Protein 4KWA (pdb70)

InterPro domains:
  IPR001387 Cro/C1-type, helix-turn-helix domain [PS50943] (22-65)
  IPR001387 Cro/C1-type, helix-turn-helix domain [cd00093] (22-65)
  IPR001647 DNA-binding HTH domain, TetR-type [PF00440] (101-147)
  IPR001647 DNA-binding HTH domain, TetR-type [PR00455] (101-114)
  IPR001647 DNA-binding HTH domain, TetR-type [PR00455] (122-145)
  IPR001647 DNA-binding HTH domain, TetR-type [PS50977] (95-155)
  IPR009057 Homedomain-like superfamily [SSF46689] (90-173)
  IPR010982 Lambda repressor-like, DNA-binding domain superfamily [G3DSA:1.10.260.40] (3-71)
  IPR010982 Lambda repressor-like, DNA-binding domain superfamily [SSF47413] (6-73)
  IPR036271 Tetracyclin repressor-like, C-terminal domain superfamily [SSF48498] (168-279)
  IPR039538 BetI-type transcriptional repressor, C-terminal [PF13977] (169-280)
  IPR050109 HTH-type, TetR-like transcriptional regulator [PTHR30055] (85-268)

CATH classification: 1.10.357.10

Radius of gyration: 22.18 Å; Cα contacts (8 Å, |Δi|>4): 386; chains: 2; bounding box: 52×38×61 Å

Sequence (381 aa):
PQSEARRRILETAWRLIARRGYHNVRIHDIASELGTSNATIHYHFPSKKDILLEALRRNVKLAFDRQVAELHTIADARRERLVRLVELQLPTPGLLRDEWSSVWLQVWTESTLNPKIRDLYNDAYDRWYQTIATIRTGQKQGVFRDQDADELATRLSALIDGLGIQVLTGKRGCSVDHRQHLNDFIEHNIVERQSEARRRILETAWRLIARRRGYHNVRIHDIASELGTSNATIHYHFPSKKDILLEALRRNVKLAFDRQVAELHTIADARERLVRLVELQLPTPGLLRDEWSVWLQVWTESTLNPKIRDLYNDAYDRWYQTIATIRTGQKQGVFRDQDADELATRLSALIDGLGIQVLTGKRGCSVDHRQHLNDFIEHNIVER

Secondary structure (DSSP, 8-state):
-HHHHHHHHHHHHHHHHHHH-GGG--HHHHHHHHT--HHHHHHH-SSHHHHHHHHHHHHHHHHHHHHHHHHTT--SHHHHHHHHHHTTS--TTHHHHHHHHHHHHHHHHTT-HHHHHHHHHHHHHHHHHH--HHHHHHTTSB----HHHHHHHHHHHHHHHHHHHHHT-TT--S---HHHHHHIIIIIB--/-HHHHHHHHHHHHHHHHHH-GGG--HHHHHHHHS--HHHHHHH-SSHHHHHHHHHHHHHHHHHHHHHHHHTT---HHHHHHHHHHTTS--TTHHHHHHHHHHHHHHHHTT-HHHHHHHHHHHHHHHHHH--HHHHHHHT-B--S-HHHHHHHHHHHHHHHHHHHHHT-TT--S---HHHHHHIIIIIB--

Nearest PDB structures (foldseek):
  2g3b-assembly1_B  TM=8.492E-01  e=5.397E-07  Rhodococcus jostii RHA1
  3br5-assembly2_E  TM=7.958E-01  e=2.502E-06  Staphylococcus aureus
  1rpw-assembly2_D  TM=7.833E-01  e=1.811E-05  Staphylococcus aureus
  3br2-assembly2_E  TM=7.492E-01  e=7.810E-06  Staphylococcus aureus
  3bti-assembly2_D  TM=7.452E-01  e=2.691E-05  Staphylococcus aureus subsp. aureus Mu50

Organism: Saccharomonospora viridis (strain ATCC 15386 / DSM 43017 / JCM 3036 / CCUG 5913 / NBRC 12207 / NCIMB 9602 / P101) (NCBI:txid471857)

Structure (mmCIF, N/CA/C/O backbone):
data_4KWA
#
_entry.id   4KWA
#
_cell.length_a   42.901
_cell.length_b   77.355
_cell.length_c   109.830
_cell.angle_alpha   90.00
_cell.angle_beta   90.00
_cell.angle_gamma   90.00
#
_symmetry.space_group_name_H-M   'P 21 21 21'
#
loop_
_entity.id
_entity.type
_entity.pdbx_description
1 polymer 'Transcriptional regulator'
2 non-polymer BETA-MERCAPTOETHANOL
3 non-polymer 1,2-ETHANEDIOL
4 non-polymer 'CHOLINE ION'
5 water water
#
loop_
_atom_site.group_PDB
_atom_site.id
_atom_site.type_symbol
_atom_site.label_atom_id
_atom_site.label_alt_id
_atom_site.label_comp_id
_atom_site.label_asym_id
_atom_site.label_entity_id
_atom_site.label_seq_id
_atom_site.pdbx_PDB_ins_code
_atom_site.Cartn_x
_atom_site.Cartn_y
_atom_site.Cartn_z
_atom_site.occupancy
_atom_site.B_iso_or_equiv
_atom_site.auth_seq_id
_atom_site.auth_comp_id
_atom_site.auth_asym_id
_atom_site.auth_atom_id
_atom_site.pdbx_PDB_model_num
ATOM 1 N N . PRO A 1 1 ? 5.321 16.730 -33.995 1.00 87.60 93 PRO A N 1
ATOM 2 C CA . PRO A 1 1 ? 4.886 16.604 -35.382 1.00 89.22 93 PRO A CA 1
ATOM 3 C C . PRO A 1 1 ? 3.919 15.436 -35.595 1.00 83.19 93 PRO A C 1
ATOM 4 O O . PRO A 1 1 ? 2.800 15.645 -36.039 1.00 85.14 93 PRO A O 1
ATOM 8 N N . GLN A 1 2 ? 4.348 14.225 -35.257 1.00 64.57 94 GLN A N 1
ATOM 9 C CA . GLN A 1 2 ? 3.533 13.021 -35.421 1.00 66.07 94 GLN A CA 1
ATOM 10 C C . GLN A 1 2 ? 2.894 12.611 -34.074 1.00 64.20 94 GLN A C 1
ATOM 11 O O . GLN A 1 2 ? 1.739 12.089 -34.031 1.00 54.63 94 GLN A O 1
ATOM 17 N N . SER A 1 3 ? 3.635 12.857 -32.986 1.00 54.42 95 SER A N 1
ATOM 18 C CA . SER A 1 3 ? 3.143 12.582 -31.638 1.00 59.07 95 SER A CA 1
ATOM 19 C C . SER A 1 3 ? 1.988 13.569 -31.385 1.00 55.02 95 SER A C 1
ATOM 20 O O . SER A 1 3 ? 1.028 13.223 -30.704 1.00 41.17 95 SER A O 1
ATOM 23 N N . GLU A 1 4 ? 2.101 14.764 -31.970 1.00 58.29 96 GLU A N 1
ATOM 24 C CA . GLU A 1 4 ? 1.077 15.826 -31.892 1.00 62.42 96 GLU A CA 1
ATOM 25 C C . GLU A 1 4 ? -0.203 15.419 -32.679 1.00 52.81 96 GLU A C 1
ATOM 26 O O . GLU A 1 4 ? -1.297 15.625 -32.194 1.00 48.11 96 GLU A O 1
ATOM 32 N N . ALA A 1 5 ? -0.044 14.798 -33.851 1.00 49.00 97 ALA A N 1
ATOM 33 C CA . ALA A 1 5 ? -1.198 14.309 -34.617 1.00 51.52 97 ALA A CA 1
ATOM 34 C C . ALA A 1 5 ? -1.931 13.247 -33.772 1.00 43.57 97 ALA A C 1
ATOM 35 O O . ALA A 1 5 ? -3.141 13.306 -33.625 1.00 36.82 97 ALA A O 1
ATOM 37 N N . ARG A 1 6 ? -1.182 12.329 -33.154 1.00 46.85 98 ARG A N 1
ATOM 38 C CA . ARG A 1 6 ? -1.776 11.282 -32.286 1.00 46.18 98 ARG A CA 1
ATOM 39 C C . ARG A 1 6 ? -2.578 11.806 -31.096 1.00 37.63 98 ARG A C 1
ATOM 40 O O . ARG A 1 6 ? -3.709 11.344 -30.782 1.00 31.82 98 ARG A O 1
ATOM 48 N N . ARG A 1 7 ? -1.983 12.711 -30.333 1.00 34.71 99 ARG A N 1
ATOM 49 C CA . ARG A 1 7 ? -2.651 13.258 -29.193 1.00 35.02 99 ARG A CA 1
ATOM 50 C C . ARG A 1 7 ? -3.988 13.922 -29.552 1.00 30.04 99 ARG A C 1
ATOM 51 O O . ARG A 1 7 ? -4.971 13.791 -28.858 1.00 32.60 99 ARG A O 1
ATOM 59 N N . ARG A 1 8 ? -3.983 14.698 -30.647 1.00 34.48 100 ARG A N 1
ATOM 60 C CA . ARG A 1 8 ? -5.187 15.399 -31.094 1.00 38.93 100 ARG A CA 1
ATOM 61 C C . ARG A 1 8 ? -6.290 14.418 -31.496 1.00 30.39 100 ARG A C 1
ATOM 62 O O . ARG A 1 8 ? -7.422 14.584 -31.094 1.00 33.24 100 ARG A O 1
ATOM 70 N N . ILE A 1 9 ? -5.901 13.376 -32.224 1.00 31.17 101 ILE A N 1
ATOM 71 C CA . ILE A 1 9 ? -6.864 12.337 -32.560 1.00 29.39 101 ILE A CA 1
ATOM 72 C C . ILE A 1 9 ? -7.459 11.744 -31.320 1.00 28.17 101 ILE A C 1
ATOM 73 O O . ILE A 1 9 ? -8.688 11.569 -31.208 1.00 30.70 101 ILE A O 1
ATOM 78 N N . LEU A 1 10 ? -6.605 11.394 -30.356 1.00 28.83 102 LEU A N 1
ATOM 79 C CA . LEU A 1 10 ? -7.088 10.792 -29.109 1.00 29.42 102 LEU A CA 1
ATOM 80 C C . LEU A 1 10 ? -7.924 11.669 -28.269 1.00 24.50 102 LEU A C 1
ATOM 81 O O . LEU A 1 10 ? -8.916 11.235 -27.713 1.00 29.87 102 LEU A O 1
ATOM 86 N N . GLU A 1 11 ? -7.562 12.931 -28.200 1.00 29.05 103 GLU A N 1
ATOM 87 C CA . GLU A 1 11 ? -8.376 13.892 -27.418 1.00 29.42 103 GLU A CA 1
ATOM 88 C C . GLU A 1 11 ? -9.761 14.072 -28.004 1.00 29.80 103 GLU A C 1
ATOM 89 O O . GLU A 1 11 ? -10.764 14.039 -27.268 1.00 31.50 103 GLU A O 1
ATOM 95 N N . THR A 1 12 ? -9.807 14.194 -29.310 1.00 30.58 104 THR A N 1
ATOM 96 C CA . THR A 1 12 ? -11.059 14.321 -30.063 1.00 32.16 104 THR A CA 1
ATOM 97 C C . THR A 1 12 ? -11.890 13.027 -29.924 1.00 29.10 104 THR A C 1
ATOM 98 O O . THR A 1 12 ? -13.107 13.092 -29.569 1.00 24.23 104 THR A O 1
ATOM 102 N N . ALA A 1 13 ? -11.261 11.860 -30.201 1.00 29.09 105 ALA A N 1
ATOM 103 C CA . ALA A 1 13 ? -11.968 10.560 -30.032 1.00 31.68 105 ALA A CA 1
ATOM 104 C C . ALA A 1 13 ? -12.553 10.347 -28.662 1.00 29.73 105 ALA A C 1
ATOM 105 O O . ALA A 1 13 ? -13.705 9.901 -28.558 1.00 27.10 105 ALA A O 1
ATOM 107 N N . TRP A 1 14 ? -11.824 10.715 -27.583 1.00 27.40 106 TRP A N 1
ATOM 108 C CA . TRP A 1 14 ? -12.327 10.572 -26.211 1.00 31.08 106 TRP A CA 1
ATOM 109 C C . TRP A 1 14 ? -13.620 11.298 -25.943 1.00 24.28 106 TRP A C 1
ATOM 110 O O . TRP A 1 14 ? -14.621 10.723 -25.476 1.00 24.34 106 TRP A O 1
ATOM 121 N N . ARG A 1 15 ? -13.638 12.552 -26.394 1.00 27.10 107 ARG A N 1
ATOM 122 C CA . ARG A 1 15 ? -14.794 13.417 -26.261 1.00 30.58 107 ARG A CA 1
ATOM 123 C C . ARG A 1 15 ? -16.021 12.937 -27.070 1.00 27.07 107 ARG A C 1
ATOM 124 O O . ARG A 1 15 ? -17.140 12.859 -26.526 1.00 27.69 107 ARG A O 1
ATOM 132 N N . LEU A 1 16 ? -15.764 12.493 -28.303 1.00 27.95 108 LEU A N 1
ATOM 133 C CA . LEU A 1 16 ? -16.812 11.956 -29.139 1.00 31.61 108 LEU A CA 1
ATOM 134 C C . LEU A 1 16 ? -17.382 10.638 -28.582 1.00 25.51 108 LEU A C 1
ATOM 135 O O . LEU A 1 16 ? -18.606 10.440 -28.545 1.00 30.21 108 LEU A O 1
ATOM 140 N N . ILE A 1 17 ? -16.501 9.805 -28.100 1.00 26.85 109 ILE A N 1
ATOM 141 C CA . ILE A 1 17 ? -16.884 8.511 -27.526 1.00 28.32 109 ILE A CA 1
ATOM 142 C C . ILE A 1 17 ? -17.739 8.781 -26.246 1.00 25.84 109 ILE A C 1
ATOM 143 O O . ILE A 1 17 ? -18.748 8.161 -26.024 1.00 28.08 109 ILE A O 1
ATOM 148 N N . ALA A 1 18 ? -17.314 9.733 -25.433 1.00 30.08 110 ALA A N 1
ATOM 149 C CA . ALA A 1 18 ? -18.062 10.114 -24.225 1.00 29.72 110 ALA A CA 1
ATOM 150 C C . ALA A 1 18 ? -19.436 10.627 -24.500 1.00 32.52 110 ALA A C 1
ATOM 151 O O . ALA A 1 18 ? -20.448 10.222 -23.899 1.00 28.39 110 ALA A O 1
ATOM 153 N N . ARG A 1 19 ? -19.532 11.537 -25.470 1.00 29.38 111 ARG A N 1
ATOM 154 C CA . ARG A 1 19 ? -20.822 12.199 -25.689 1.00 31.84 111 ARG A CA 1
ATOM 155 C C . ARG A 1 19 ? -21.774 11.529 -26.655 1.00 35.14 111 ARG A C 1
ATOM 156 O O . ARG A 1 19 ? -22.991 11.756 -26.590 1.00 33.58 111 ARG A O 1
ATOM 164 N N . ARG A 1 20 ? -21.257 10.678 -27.528 1.00 27.60 112 ARG A N 1
ATOM 165 C CA . ARG A 1 20 ? -22.072 10.012 -28.536 1.00 28.15 112 ARG A CA 1
ATOM 166 C C . ARG A 1 20 ? -22.159 8.501 -28.441 1.00 29.86 112 ARG A C 1
ATOM 167 O O . ARG A 1 20 ? -23.082 7.916 -29.017 1.00 30.48 112 ARG A O 1
ATOM 175 N N . GLY A 1 21 ? -21.195 7.918 -27.736 1.00 27.62 113 GLY A N 1
ATOM 176 C CA . GLY A 1 21 ? -21.021 6.492 -27.593 1.00 30.83 113 GLY A CA 1
ATOM 177 C C . GLY A 1 21 ? -20.091 5.910 -28.675 1.00 26.38 113 GLY A C 1
ATOM 178 O O . GLY A 1 21 ? -20.172 6.211 -29.904 1.00 26.31 113 GLY A O 1
ATOM 179 N N . TYR A 1 22 ? -19.140 5.094 -28.183 1.00 27.32 114 TYR A N 1
ATOM 180 C CA . TYR A 1 22 ? -18.121 4.454 -28.969 1.00 28.52 114 TYR A CA 1
ATOM 181 C C . TYR A 1 22 ? -18.605 3.849 -30.260 1.00 28.96 114 TYR A C 1
ATOM 182 O O . TYR A 1 22 ? -17.998 4.077 -31.304 1.00 28.33 114 TYR A O 1
ATOM 191 N N . HIS A 1 23 ? -19.732 3.136 -30.227 1.00 30.41 115 HIS A N 1
ATOM 192 C CA . HIS A 1 23 ? -20.234 2.472 -31.501 1.00 35.94 115 HIS A CA 1
ATOM 193 C C . HIS A 1 23 ? -20.913 3.415 -32.508 1.00 35.85 115 HIS A C 1
ATOM 194 O O . HIS A 1 23 ? -21.189 3.033 -33.676 1.00 35.93 115 HIS A O 1
ATOM 201 N N . ASN A 1 24 ? -21.221 4.620 -32.045 1.00 30.36 116 ASN A N 1
ATOM 202 C CA . ASN A 1 24 ? -21.826 5.650 -32.853 1.00 31.46 116 ASN A CA 1
ATOM 203 C C . ASN A 1 24 ? -20.810 6.605 -33.372 1.00 35.82 116 ASN A C 1
ATOM 204 O O . ASN A 1 24 ? -21.163 7.505 -34.077 1.00 38.04 116 ASN A O 1
ATOM 209 N N . VAL A 1 25 ? -19.573 6.490 -32.943 1.00 28.95 117 VAL A N 1
ATOM 210 C CA . VAL A 1 25 ? -18.553 7.345 -33.499 1.00 30.92 117 VAL A CA 1
ATOM 211 C C . VAL A 1 25 ? -17.859 6.708 -34.700 1.00 33.49 117 VAL A C 1
ATOM 212 O O . VAL A 1 25 ? -17.239 5.653 -34.584 1.00 35.55 117 VAL A O 1
ATOM 216 N N . ARG A 1 26 ? -17.905 7.364 -35.856 1.00 30.82 118 ARG A N 1
ATOM 217 C CA . ARG A 1 26 ? -17.266 6.875 -37.008 1.00 29.60 118 ARG A CA 1
ATOM 218 C C . ARG A 1 26 ? -15.942 7.583 -37.191 1.00 31.28 118 ARG A C 1
ATOM 219 O O . ARG A 1 26 ? -15.751 8.709 -36.736 1.00 29.59 118 ARG A O 1
ATOM 227 N N . ILE A 1 27 ? -15.061 6.989 -37.956 1.00 31.60 119 ILE A N 1
ATOM 228 C CA . ILE A 1 27 ? -13.752 7.606 -38.197 1.00 35.12 119 ILE A CA 1
ATOM 229 C C . ILE A 1 27 ? -13.870 8.995 -38.868 1.00 34.68 119 ILE A C 1
ATOM 230 O O . ILE A 1 27 ? -13.130 9.927 -38.533 1.00 34.09 119 ILE A O 1
ATOM 235 N N . HIS A 1 28 ? -14.810 9.160 -39.781 1.00 32.51 120 HIS A N 1
ATOM 236 C CA . HIS A 1 28 ? -14.933 10.454 -40.466 1.00 33.09 120 HIS A CA 1
ATOM 237 C C . HIS A 1 28 ? -15.426 11.534 -39.489 1.00 36.66 120 HIS A C 1
ATOM 238 O O . HIS A 1 28 ? -15.263 12.678 -39.753 1.00 30.76 120 HIS A O 1
ATOM 245 N N . ASP A 1 29 ? -16.074 11.146 -38.390 1.00 32.60 121 ASP A N 1
ATOM 246 C CA . ASP A 1 29 ? -16.527 12.146 -37.366 1.00 30.67 121 ASP A CA 1
ATOM 247 C C . ASP A 1 29 ? -15.264 12.736 -36.747 1.00 34.45 121 ASP A C 1
ATOM 248 O O . ASP A 1 29 ? -15.181 13.952 -36.461 1.00 29.32 121 ASP A O 1
ATOM 253 N N . ILE A 1 30 ? -14.306 11.870 -36.460 1.00 26.48 122 ILE A N 1
ATOM 254 C CA . ILE A 1 30 ? -13.030 12.347 -35.925 1.00 28.24 122 ILE A CA 1
ATOM 255 C C . ILE A 1 30 ? -12.267 13.192 -36.931 1.00 30.94 122 ILE A C 1
ATOM 256 O O . ILE A 1 30 ? -11.827 14.326 -36.633 1.00 30.57 122 ILE A O 1
ATOM 261 N N . ALA A 1 31 ? -12.200 12.720 -38.172 1.00 32.29 123 ALA A N 1
ATOM 262 C CA . ALA A 1 31 ? -11.448 13.401 -39.233 1.00 34.01 123 ALA A CA 1
ATOM 263 C C . ALA A 1 31 ? -12.065 14.765 -39.540 1.00 36.12 123 ALA A C 1
ATOM 264 O O . ALA A 1 31 ? -11.315 15.732 -39.724 1.00 30.49 123 ALA A O 1
ATOM 266 N N . SER A 1 32 ? -13.405 14.862 -39.520 1.00 35.25 124 SER A N 1
ATOM 267 C CA . SER A 1 32 ? -14.107 16.144 -39.770 1.00 36.65 124 SER A CA 1
ATOM 268 C C . SER A 1 32 ? -13.838 17.176 -38.692 1.00 30.35 124 SER A C 1
ATOM 269 O O . SER A 1 32 ? -13.709 18.396 -38.931 1.00 32.69 124 SER A O 1
ATOM 272 N N . GLU A 1 33 ? -13.852 16.721 -37.487 1.00 29.43 125 GLU A N 1
ATOM 273 C CA . GLU A 1 33 ? -13.652 17.595 -36.359 1.00 34.24 125 GLU A CA 1
ATOM 274 C C . GLU A 1 33 ? -12.283 18.202 -36.361 1.00 33.78 125 GLU A C 1
ATOM 275 O O . GLU A 1 33 ? -12.081 19.350 -35.920 1.00 36.55 125 GLU A O 1
ATOM 281 N N . LEU A 1 34 ? -11.302 17.422 -36.747 1.00 32.77 126 LEU A N 1
ATOM 282 C CA . LEU A 1 34 ? -9.876 17.884 -36.827 1.00 36.53 126 LEU A CA 1
ATOM 283 C C . LEU A 1 34 ? -9.314 18.339 -38.163 1.00 37.50 126 LEU A C 1
ATOM 284 O O . LEU A 1 34 ? -8.236 18.916 -38.199 1.00 39.02 126 LEU A O 1
ATOM 289 N N . GLY A 1 35 ? -9.985 18.070 -39.278 1.00 41.39 127 GLY A N 1
ATOM 290 C CA . GLY A 1 35 ? -9.505 18.496 -40.619 1.00 42.81 127 GLY A CA 1
ATOM 291 C C . GLY A 1 35 ? -8.449 17.547 -41.136 1.00 50.40 127 GLY A C 1
ATOM 292 O O . GLY A 1 35 ? -7.495 17.918 -41.786 1.00 49.59 127 GLY A O 1
ATOM 293 N N . THR A 1 36 ? -8.583 16.280 -40.834 1.00 43.13 128 THR A N 1
ATOM 294 C CA . THR A 1 36 ? -7.556 15.349 -41.322 1.00 48.99 128 THR A CA 1
ATOM 295 C C . THR A 1 36 ? -8.253 14.383 -42.253 1.00 50.69 128 THR A C 1
ATOM 296 O O . THR A 1 36 ? -9.414 14.606 -42.631 1.00 47.74 128 THR A O 1
ATOM 300 N N . SER A 1 37 ? -7.525 13.362 -42.689 1.00 47.36 129 SER A N 1
ATOM 301 C CA . SER A 1 37 ? -8.089 12.373 -43.562 1.00 45.76 129 SER A CA 1
ATOM 302 C C . SER A 1 37 ? -8.373 11.127 -42.764 1.00 36.97 129 SER A C 1
ATOM 303 O O . SER A 1 37 ? -7.841 10.872 -41.640 1.00 37.48 129 SER A O 1
ATOM 306 N N . ASN A 1 38 ? -9.260 10.320 -43.291 1.00 49.74 130 ASN A N 1
ATOM 307 C CA . ASN A 1 38 ? -9.472 9.067 -42.645 1.00 45.87 130 ASN A CA 1
ATOM 308 C C . ASN A 1 38 ? -8.140 8.286 -42.665 1.00 38.35 130 ASN A C 1
ATOM 309 O O . ASN A 1 38 ? -7.836 7.620 -41.711 1.00 36.60 130 ASN A O 1
ATOM 314 N N . ALA A 1 39 ? -7.336 8.398 -43.746 1.00 38.58 131 ALA A N 1
ATOM 315 C CA . ALA A 1 39 ? -6.078 7.658 -43.856 1.00 33.63 131 ALA A CA 1
ATOM 316 C C . ALA A 1 39 ? -5.033 7.903 -42.746 1.00 34.76 131 ALA A C 1
ATOM 317 O O . ALA A 1 39 ? -4.353 6.970 -42.273 1.00 38.49 131 ALA A O 1
ATOM 319 N N . THR A 1 40 ? -4.883 9.167 -42.360 1.00 38.99 132 THR A N 1
ATOM 320 C CA . THR A 1 40 ? -3.992 9.573 -41.263 1.00 37.62 132 THR A CA 1
ATOM 321 C C . THR A 1 40 ? -4.382 8.880 -39.975 1.00 33.14 132 THR A C 1
ATOM 322 O O . THR A 1 40 ? -3.507 8.445 -39.152 1.00 33.86 132 THR A O 1
ATOM 326 N N . ILE A 1 41 ? -5.692 8.944 -39.712 1.00 30.70 133 ILE A N 1
ATOM 327 C CA . ILE A 1 41 ? -6.210 8.277 -38.536 1.00 32.81 133 ILE A CA 1
ATOM 328 C C . ILE A 1 41 ? -5.920 6.781 -38.566 1.00 32.20 133 ILE A C 1
ATOM 329 O O . ILE A 1 41 ? -5.415 6.225 -37.596 1.00 31.91 133 ILE A O 1
ATOM 334 N N . HIS A 1 42 ? -6.220 6.138 -39.696 1.00 34.63 134 HIS A N 1
ATOM 335 C CA . HIS A 1 42 ? -5.967 4.666 -39.844 1.00 35.55 134 HIS A CA 1
ATOM 336 C C . HIS A 1 42 ? -4.465 4.332 -39.653 1.00 38.30 134 HIS A C 1
ATOM 337 O O . HIS A 1 42 ? -4.060 3.318 -39.028 1.00 33.16 134 HIS A O 1
ATOM 344 N N . TYR A 1 43 ? -3.623 5.250 -40.100 1.00 34.59 135 TYR A N 1
ATOM 345 C CA . TYR A 1 43 ? -2.172 5.053 -39.963 1.00 41.35 135 TYR A CA 1
ATOM 346 C C . TYR A 1 43 ? -1.757 4.952 -38.537 1.00 40.85 135 TYR A C 1
ATOM 347 O O . TYR A 1 43 ? -1.057 4.008 -38.164 1.00 39.52 135 TYR A O 1
ATOM 356 N N . HIS A 1 44 ? -2.314 5.791 -37.677 1.00 38.13 136 HIS A N 1
ATOM 357 C CA . HIS A 1 44 ? -1.917 5.683 -36.295 1.00 39.59 136 HIS A CA 1
ATOM 358 C C . HIS A 1 44 ? -2.697 4.631 -35.523 1.00 40.07 136 HIS A C 1
ATOM 359 O O . HIS A 1 44 ? -2.165 3.987 -34.626 1.00 34.73 136 HIS A O 1
ATOM 366 N N . PHE A 1 45 ? -3.941 4.406 -35.907 1.00 35.93 137 PHE A N 1
ATOM 367 C CA . PHE A 1 45 ? -4.821 3.499 -35.179 1.00 33.89 137 PHE A CA 1
ATOM 368 C C . PHE A 1 45 ? -5.632 2.672 -36.181 1.00 37.49 137 PHE A C 1
ATOM 369 O O . PHE A 1 45 ? -6.737 3.071 -36.583 1.00 37.68 137 PHE A O 1
ATOM 377 N N . PRO A 1 46 ? -5.042 1.533 -36.628 1.00 41.69 138 PRO A N 1
ATOM 378 C CA . PRO A 1 46 ? -5.624 0.676 -37.662 1.00 37.78 138 PRO A CA 1
ATOM 379 C C . PRO A 1 46 ? -7.000 0.167 -37.402 1.00 38.67 138 PRO A C 1
ATOM 380 O O . PRO A 1 46 ? -7.616 -0.320 -38.355 1.00 37.41 138 PRO A O 1
ATOM 384 N N . SER A 1 47 ? -7.496 0.220 -36.152 1.00 36.23 139 SER A N 1
ATOM 385 C CA . SER A 1 47 ? -8.818 -0.201 -35.946 1.00 40.85 139 SER A CA 1
ATOM 386 C C . SER A 1 47 ? -9.403 0.698 -34.889 1.00 38.31 139 SER A C 1
ATOM 387 O O . SER A 1 47 ? -8.712 1.314 -34.052 1.00 39.13 139 SER A O 1
ATOM 390 N N . LYS A 1 48 ? -10.714 0.710 -34.911 1.00 35.37 140 LYS A N 1
ATOM 391 C CA . LYS A 1 48 ? -11.424 1.539 -33.999 1.00 41.89 140 LYS A CA 1
ATOM 392 C C . LYS A 1 48 ? -11.068 1.159 -32.553 1.00 41.69 140 LYS A C 1
ATOM 393 O O . LYS A 1 48 ? -10.899 2.046 -31.680 1.00 35.62 140 LYS A O 1
ATOM 399 N N . LYS A 1 49 ? -11.019 -0.159 -32.278 1.00 35.77 141 LYS A N 1
ATOM 400 C CA . LYS A 1 49 ? -10.693 -0.650 -30.915 1.00 37.42 141 LYS A CA 1
ATOM 401 C C . LYS A 1 49 ? -9.371 -0.138 -30.497 1.00 32.19 141 LYS A C 1
ATOM 402 O O . LYS A 1 49 ? -9.101 0.019 -29.295 1.00 28.46 141 LYS A O 1
ATOM 408 N N . ASP A 1 50 ? -8.469 0.074 -31.446 1.00 29.42 142 ASP A N 1
ATOM 409 C CA . ASP A 1 50 ? -7.204 0.674 -31.040 1.00 32.66 142 ASP A CA 1
ATOM 410 C C . ASP A 1 50 ? -7.351 2.103 -30.626 1.00 35.71 142 ASP A C 1
ATOM 411 O O . ASP A 1 50 ? -6.627 2.531 -29.708 1.00 32.54 142 ASP A O 1
ATOM 416 N N . ILE A 1 51 ? -8.220 2.870 -31.303 1.00 33.36 143 ILE A N 1
ATOM 417 C CA . ILE A 1 51 ? -8.459 4.268 -30.862 1.00 34.01 143 ILE A CA 1
ATOM 418 C C . ILE A 1 51 ? -9.007 4.254 -29.396 1.00 34.04 143 ILE A C 1
ATOM 419 O O . ILE A 1 51 ? -8.544 5.034 -28.553 1.00 30.82 143 ILE A O 1
ATOM 424 N N . LEU A 1 52 ? -9.933 3.347 -29.081 1.00 27.75 144 LEU A N 1
ATOM 425 C CA . LEU A 1 52 ? -10.501 3.274 -27.723 1.00 32.65 144 LEU A CA 1
ATOM 426 C C . LEU A 1 52 ? -9.392 2.901 -26.707 1.00 31.96 144 LEU A C 1
ATOM 427 O O . LEU A 1 52 ? -9.209 3.591 -25.688 1.00 37.19 144 LEU A O 1
ATOM 432 N N . LEU A 1 53 ? -8.602 1.877 -27.057 1.00 28.60 145 LEU A N 1
ATOM 433 C CA . LEU A 1 53 ? -7.590 1.426 -26.115 1.00 28.44 145 LEU A CA 1
ATOM 434 C C . LEU A 1 53 ? -6.586 2.570 -25.830 1.00 30.46 145 LEU A C 1
ATOM 435 O O . LEU A 1 53 ? -6.213 2.825 -24.664 1.00 30.39 145 LEU A O 1
ATOM 440 N N . GLU A 1 54 ? -6.120 3.233 -26.878 1.00 29.37 146 GLU A N 1
ATOM 441 C CA . GLU A 1 54 ? -5.067 4.256 -26.670 1.00 30.56 146 GLU A CA 1
ATOM 442 C C . GLU A 1 54 ? -5.598 5.531 -26.036 1.00 31.18 146 GLU A C 1
ATOM 443 O O . GLU A 1 54 ? -4.891 6.257 -25.247 1.00 31.05 146 GLU A O 1
ATOM 449 N N . ALA A 1 55 ? -6.891 5.780 -26.294 1.00 29.08 147 ALA A N 1
ATOM 450 C CA . ALA A 1 55 ? -7.564 6.943 -25.672 1.00 26.61 147 ALA A CA 1
ATOM 451 C C . ALA A 1 55 ? -7.748 6.671 -24.173 1.00 26.80 147 ALA A C 1
ATOM 452 O O . ALA A 1 55 ? -7.528 7.574 -23.321 1.00 31.29 147 ALA A O 1
ATOM 454 N N . LEU A 1 56 ? -8.008 5.433 -23.844 1.00 29.82 148 LEU A N 1
ATOM 455 C CA . LEU A 1 56 ? -8.214 5.070 -22.420 1.00 30.96 148 LEU A CA 1
ATOM 456 C C . LEU A 1 56 ? -6.836 5.190 -21.722 1.00 31.60 148 LEU A C 1
ATOM 457 O O . LEU A 1 56 ? -6.733 5.693 -20.603 1.00 29.78 148 LEU A O 1
ATOM 462 N N . ARG A 1 57 ? -5.803 4.693 -22.360 1.00 31.92 149 ARG A N 1
ATOM 463 C CA . ARG A 1 57 ? -4.495 4.750 -21.738 1.00 30.93 149 ARG A CA 1
ATOM 464 C C . ARG A 1 57 ? -4.091 6.187 -21.458 1.00 34.71 149 ARG A C 1
ATOM 465 O O . ARG A 1 57 ? -3.608 6.524 -20.357 1.00 28.95 149 ARG A O 1
ATOM 473 N N . ARG A 1 58 ? -4.337 7.061 -22.440 1.00 30.68 150 ARG A N 1
ATOM 474 C CA . ARG A 1 58 ? -3.999 8.477 -22.263 1.00 28.86 150 ARG A CA 1
ATOM 475 C C . ARG A 1 58 ? -4.827 9.106 -21.143 1.00 31.44 150 ARG A C 1
ATOM 476 O O . ARG A 1 58 ? -4.336 9.894 -20.309 1.00 30.90 150 ARG A O 1
ATOM 484 N N . ASN A 1 59 ? -6.090 8.742 -21.056 1.00 30.17 151 ASN A N 1
ATOM 485 C CA . ASN A 1 59 ? -6.894 9.338 -20.037 1.00 31.96 151 ASN A CA 1
ATOM 486 C C . ASN A 1 59 ? -6.553 8.842 -18.662 1.00 28.90 151 ASN A C 1
ATOM 487 O O . ASN A 1 59 ? -6.666 9.596 -17.693 1.00 31.90 151 ASN A O 1
ATOM 492 N N . VAL A 1 60 ? -6.208 7.571 -18.531 1.00 35.25 152 VAL A N 1
ATOM 493 C CA . VAL A 1 60 ? -5.858 7.016 -17.186 1.00 35.69 152 VAL A CA 1
ATOM 494 C C . VAL A 1 60 ? -4.666 7.787 -16.699 1.00 35.92 152 VAL A C 1
ATOM 495 O O . VAL A 1 60 ? -4.609 8.140 -15.523 1.00 31.44 152 VAL A O 1
ATOM 499 N N . LYS A 1 61 ? -3.720 8.074 -17.581 1.00 30.14 153 LYS A N 1
ATOM 500 C CA . LYS A 1 61 ? -2.569 8.886 -17.164 1.00 33.66 153 LYS A CA 1
ATOM 501 C C . LYS A 1 61 ? -2.930 10.324 -16.769 1.00 34.21 153 LYS A C 1
ATOM 502 O O . LYS A 1 61 ? -2.415 10.874 -15.817 1.00 34.53 153 LYS A O 1
ATOM 508 N N . LEU A 1 62 ? -3.722 11.011 -17.584 1.00 29.47 154 LEU A N 1
ATOM 509 C CA . LEU A 1 62 ? -4.144 12.353 -17.251 1.00 31.37 154 LEU A CA 1
ATOM 510 C C . LEU A 1 62 ? -4.787 12.354 -15.889 1.00 30.16 154 LEU A C 1
ATOM 511 O O . LEU A 1 62 ? -4.570 13.279 -15.066 1.00 30.54 154 LEU A O 1
ATOM 516 N N . ALA A 1 63 ? -5.623 11.355 -15.665 1.00 28.05 155 ALA A N 1
ATOM 517 C CA . ALA A 1 63 ? -6.442 11.298 -14.413 1.00 33.75 155 ALA A CA 1
ATOM 518 C C . ALA A 1 63 ? -5.599 11.066 -13.165 1.00 32.37 155 ALA A C 1
ATOM 519 O O . ALA A 1 63 ? -5.855 11.633 -12.121 1.00 30.98 155 ALA A O 1
ATOM 521 N N . PHE A 1 64 ? -4.557 10.282 -13.319 1.00 29.00 156 PHE A N 1
ATOM 522 C CA . PHE A 1 64 ? -3.649 10.049 -12.259 1.00 30.13 156 PHE A CA 1
ATOM 523 C C . PHE A 1 64 ? -2.743 11.284 -12.004 1.00 30.47 156 PHE A C 1
ATOM 524 O O . PHE A 1 64 ? -2.526 11.702 -10.870 1.00 29.27 156 PHE A O 1
ATOM 532 N N . ASP A 1 65 ? -2.347 11.989 -13.076 1.00 33.39 157 ASP A N 1
ATOM 533 C CA . ASP A 1 65 ? -1.602 13.203 -12.891 1.00 37.64 157 ASP A CA 1
ATOM 534 C C . ASP A 1 65 ? -2.469 14.237 -12.083 1.00 35.18 157 ASP A C 1
ATOM 535 O O . ASP A 1 65 ? -1.983 14.956 -11.184 1.00 31.56 157 ASP A O 1
ATOM 540 N N . ARG A 1 66 ? -3.754 14.305 -12.416 1.00 32.93 158 ARG A N 1
ATOM 541 C CA . ARG A 1 66 ? -4.698 15.219 -11.783 1.00 31.45 158 ARG A CA 1
ATOM 542 C C . ARG A 1 66 ? -4.740 14.878 -10.258 1.00 29.87 158 ARG A C 1
ATOM 543 O O . ARG A 1 66 ? -4.700 15.747 -9.370 1.00 33.80 158 ARG A O 1
ATOM 551 N N . GLN A 1 67 ? -4.801 13.585 -9.979 1.00 28.62 159 GLN A N 1
ATOM 552 C CA . GLN A 1 67 ? -4.910 13.122 -8.616 1.00 27.79 159 GLN A CA 1
ATOM 553 C C . GLN A 1 67 ? -3.662 13.556 -7.855 1.00 27.11 159 GLN A C 1
ATOM 554 O O . GLN A 1 67 ? -3.712 14.108 -6.723 1.00 30.23 159 GLN A O 1
ATOM 560 N N . VAL A 1 68 ? -2.502 13.234 -8.437 1.00 31.49 160 VAL A N 1
ATOM 561 C CA . VAL A 1 68 ? -1.231 13.649 -7.769 1.00 32.36 160 VAL A CA 1
ATOM 562 C C . VAL A 1 68 ? -1.176 15.128 -7.431 1.00 33.73 160 VAL A C 1
ATOM 563 O O . VAL A 1 68 ? -0.728 15.487 -6.360 1.00 36.44 160 VAL A O 1
ATOM 567 N N . ALA A 1 69 ? -1.682 15.982 -8.350 1.00 32.89 161 ALA A N 1
ATOM 568 C CA . ALA A 1 69 ? -1.697 17.445 -8.252 1.00 35.75 161 ALA A CA 1
ATOM 569 C C . ALA A 1 69 ? -2.625 17.911 -7.138 1.00 38.18 161 ALA A C 1
ATOM 570 O O . ALA A 1 69 ? -2.254 18.722 -6.308 1.00 34.67 161 ALA A O 1
ATOM 572 N N . GLU A 1 70 ? -3.788 17.282 -7.065 1.00 31.49 162 GLU A N 1
ATOM 573 C CA . GLU A 1 70 ? -4.779 17.631 -6.098 1.00 36.25 162 GLU A CA 1
ATOM 574 C C . GLU A 1 70 ? -4.308 17.241 -4.675 1.00 39.83 162 GLU A C 1
ATOM 575 O O . GLU A 1 70 ? -4.419 18.043 -3.773 1.00 35.42 162 GLU A O 1
ATOM 581 N N . LEU A 1 71 ? -3.645 16.108 -4.515 1.00 34.68 163 LEU A N 1
ATOM 582 C CA . LEU A 1 71 ? -3.322 15.629 -3.155 1.00 29.24 163 LEU A CA 1
ATOM 583 C C . LEU A 1 71 ? -1.942 15.955 -2.604 1.00 34.96 163 LEU A C 1
ATOM 584 O O . LEU A 1 71 ? -1.715 15.656 -1.430 1.00 34.99 163 LEU A O 1
ATOM 589 N N . HIS A 1 72 ? -1.022 16.482 -3.415 1.00 37.19 164 HIS A N 1
ATOM 590 C CA . HIS A 1 72 ? 0.391 16.511 -2.866 1.00 49.14 164 HIS A CA 1
ATOM 591 C C . HIS A 1 72 ? 0.618 17.427 -1.675 1.00 46.56 164 HIS A C 1
ATOM 592 O O . HIS A 1 72 ? 1.546 17.212 -0.876 1.00 41.13 164 HIS A O 1
ATOM 599 N N . THR A 1 73 ? -0.220 18.446 -1.536 1.00 37.18 165 THR A N 1
ATOM 600 C CA . THR A 1 73 ? -0.059 19.303 -0.328 1.00 45.13 165 THR A CA 1
ATOM 601 C C . THR A 1 73 ? -0.969 18.855 0.868 1.00 38.97 165 THR A C 1
ATOM 602 O O . THR A 1 73 ? -1.139 19.617 1.854 1.00 32.23 165 THR A O 1
ATOM 606 N N . ILE A 1 74 ? -1.599 17.673 0.771 1.00 35.36 166 ILE A N 1
ATOM 607 C CA . ILE A 1 74 ? -2.497 17.208 1.821 1.00 34.07 166 ILE A CA 1
ATOM 608 C C . ILE A 1 74 ? -1.965 16.081 2.683 1.00 35.03 166 ILE A C 1
ATOM 609 O O . ILE A 1 74 ? -1.866 14.942 2.221 1.00 39.17 166 ILE A O 1
ATOM 614 N N . ALA A 1 75 ? -1.657 16.359 3.944 1.00 36.45 167 ALA A N 1
ATOM 615 C CA . ALA A 1 75 ? -1.096 15.288 4.837 1.00 37.13 167 ALA A CA 1
ATOM 616 C C . ALA A 1 75 ? -2.132 14.596 5.711 1.00 40.75 167 ALA A C 1
ATOM 617 O O . ALA A 1 75 ? -1.920 13.436 6.122 1.00 34.86 167 ALA A O 1
ATOM 619 N N . ASP A 1 76 ? -3.236 15.277 6.026 1.00 33.72 168 ASP A N 1
ATOM 620 C CA . ASP A 1 76 ? -4.269 14.699 6.902 1.00 35.50 168 ASP A CA 1
ATOM 621 C C . ASP A 1 76 ? -5.045 13.632 6.095 1.00 30.33 168 ASP A C 1
ATOM 622 O O . ASP A 1 76 ? -5.570 13.916 5.018 1.00 29.07 168 ASP A O 1
ATOM 627 N N . ALA A 1 77 ? -5.139 12.393 6.563 1.00 31.16 169 ALA A N 1
ATOM 628 C CA . ALA A 1 77 ? -5.786 11.397 5.747 1.00 31.39 169 ALA A CA 1
ATOM 629 C C . ALA A 1 77 ? -7.313 11.626 5.570 1.00 26.50 169 ALA A C 1
ATOM 630 O O . ALA A 1 77 ? -7.847 11.258 4.569 1.00 26.03 169 ALA A O 1
ATOM 632 N N A ARG A 1 78 ? -8.000 12.265 6.515 0.50 28.55 170 ARG A N 1
ATOM 633 N N B ARG A 1 78 ? -7.950 12.295 6.524 0.50 30.41 170 ARG A N 1
ATOM 634 C CA A ARG A 1 78 ? -9.432 12.505 6.273 0.50 30.89 170 ARG A CA 1
ATOM 635 C CA B ARG A 1 78 ? -9.381 12.577 6.425 0.50 35.53 170 ARG A CA 1
ATOM 636 C C A ARG A 1 78 ? -9.566 13.455 5.095 0.50 29.82 170 ARG A C 1
ATOM 637 C C B ARG A 1 78 ? -9.581 13.466 5.185 0.50 32.27 170 ARG A C 1
ATOM 638 O O A ARG A 1 78 ? -10.405 13.210 4.186 0.50 27.52 170 ARG A O 1
ATOM 639 O O B ARG A 1 78 ? -10.440 13.170 4.311 0.50 30.14 170 ARG A O 1
ATOM 654 N N . GLU A 1 79 ? -8.787 14.529 5.115 1.00 31.02 171 GLU A N 1
ATOM 655 C CA . GLU A 1 79 ? -8.827 15.505 3.990 1.00 30.92 171 GLU A CA 1
ATOM 656 C C . GLU A 1 79 ? -8.418 14.766 2.700 1.00 29.44 171 GLU A C 1
ATOM 657 O O . GLU A 1 79 ? -9.024 14.976 1.661 1.00 26.02 171 GLU A O 1
ATOM 663 N N . ARG A 1 80 ? -7.377 13.925 2.751 1.00 27.17 172 ARG A N 1
ATOM 664 C CA . ARG A 1 80 ? -6.989 13.203 1.556 1.00 28.16 172 ARG A CA 1
ATOM 665 C C . ARG A 1 80 ? -8.133 12.350 0.973 1.00 29.44 172 ARG A C 1
ATOM 666 O O . ARG A 1 80 ? -8.429 12.403 -0.228 1.00 26.76 172 ARG A O 1
ATOM 674 N N . LEU A 1 81 ? -8.753 11.546 1.834 1.00 32.92 173 LEU A N 1
ATOM 675 C CA . LEU A 1 81 ? -9.893 10.661 1.435 1.00 28.61 173 LEU A CA 1
ATOM 676 C C . LEU A 1 81 ? -11.049 11.518 0.877 1.00 30.11 173 LEU A C 1
ATOM 677 O O . LEU A 1 81 ? -11.609 11.214 -0.187 1.00 28.98 173 LEU A O 1
ATOM 682 N N . VAL A 1 82 ? -11.366 12.616 1.532 1.00 31.09 174 VAL A N 1
ATOM 683 C CA . VAL A 1 82 ? -12.414 13.544 1.046 1.00 31.73 174 VAL A CA 1
ATOM 684 C C . VAL A 1 82 ? -12.074 14.092 -0.339 1.00 34.60 174 VAL A C 1
ATOM 685 O O . VAL A 1 82 ? -12.938 14.098 -1.201 1.00 29.43 174 VAL A O 1
ATOM 689 N N . ARG A 1 83 ? -10.829 14.472 -0.578 1.00 31.67 175 ARG A N 1
ATOM 690 C CA . ARG A 1 83 ? -10.443 14.955 -1.899 1.00 31.71 175 ARG A CA 1
ATOM 691 C C . ARG A 1 83 ? -10.473 13.870 -2.956 1.00 26.48 175 ARG A C 1
ATOM 692 O O . ARG A 1 83 ? -10.953 14.057 -4.023 1.00 31.14 175 ARG A O 1
ATOM 700 N N . LEU A 1 84 ? -9.933 12.734 -2.614 1.00 25.38 176 LEU A N 1
ATOM 701 C CA . LEU A 1 84 ? -9.957 11.567 -3.476 1.00 29.25 176 LEU A CA 1
ATOM 702 C C . LEU A 1 84 ? -11.340 11.235 -3.954 1.00 30.64 176 LEU A C 1
ATOM 703 O O . LEU A 1 84 ? -11.487 10.896 -5.097 1.00 29.62 176 LEU A O 1
ATOM 708 N N . VAL A 1 85 ? -12.314 11.268 -3.061 1.00 34.08 177 VAL A N 1
ATOM 709 C CA . VAL A 1 85 ? -13.694 10.946 -3.378 1.00 33.23 177 VAL A CA 1
ATOM 710 C C . VAL A 1 85 ? -14.270 12.049 -4.223 1.00 32.79 177 VAL A C 1
ATOM 711 O O . VAL A 1 85 ? -14.917 11.753 -5.243 1.00 29.01 177 VAL A O 1
ATOM 715 N N . GLU A 1 86 ? -13.912 13.316 -3.929 1.00 30.08 178 GLU A N 1
ATOM 716 C CA . GLU A 1 86 ? -14.359 14.455 -4.713 1.00 32.96 178 GLU A CA 1
ATOM 717 C C . GLU A 1 86 ? -13.939 14.335 -6.230 1.00 30.64 178 GLU A C 1
ATOM 718 O O . GLU A 1 86 ? -14.676 14.732 -7.169 1.00 30.70 178 GLU A O 1
ATOM 724 N N . LEU A 1 87 ? -12.682 13.961 -6.434 1.00 30.47 179 LEU A N 1
ATOM 725 C CA . LEU A 1 87 ? -12.129 13.695 -7.780 1.00 28.73 179 LEU A CA 1
ATOM 726 C C . LEU A 1 87 ? -12.886 12.608 -8.571 1.00 26.77 179 LEU A C 1
ATOM 727 O O . LEU A 1 87 ? -12.742 12.510 -9.769 1.00 28.93 179 LEU A O 1
ATOM 732 N N . GLN A 1 88 ? -13.676 11.767 -7.890 1.00 28.40 180 GLN A N 1
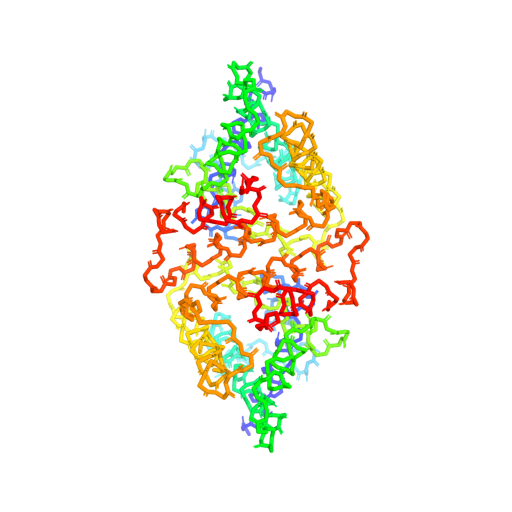ATOM 733 C CA . GLN A 1 88 ? -14.458 10.772 -8.528 1.00 26.21 180 GLN A CA 1
ATOM 734 C C . GLN A 1 88 ? -15.826 11.209 -8.880 1.00 27.38 180 GLN A C 1
ATOM 735 O O . GLN A 1 88 ? -16.539 10.403 -9.467 1.00 29.62 180 GLN A O 1
ATOM 741 N N . LEU A 1 89 ? -16.254 12.419 -8.512 1.00 25.31 181 LEU A N 1
ATOM 742 C CA . LEU A 1 89 ? -17.605 12.817 -8.862 1.00 26.33 181 LEU A CA 1
ATOM 743 C C . LEU A 1 89 ? -17.739 13.121 -10.324 1.00 29.89 181 LEU A C 1
ATOM 744 O O . LEU A 1 89 ? -16.844 13.680 -10.894 1.00 28.18 181 LEU A O 1
ATOM 749 N N . PRO A 1 90 ? -18.889 12.830 -10.938 1.00 24.40 182 PRO A N 1
ATOM 750 C CA . PRO A 1 90 ? -19.011 13.117 -12.347 1.00 27.55 182 PRO A CA 1
ATOM 751 C C . PRO A 1 90 ? -19.410 14.562 -12.552 1.00 29.65 182 PRO A C 1
ATOM 752 O O . PRO A 1 90 ? -20.489 14.823 -13.097 1.00 33.67 182 PRO A O 1
ATOM 756 N N . THR A 1 91 ? -18.540 15.500 -12.161 1.00 33.23 183 THR A N 1
ATOM 757 C CA . THR A 1 91 ? -18.860 16.928 -12.328 1.00 29.98 183 THR A CA 1
ATOM 758 C C . THR A 1 91 ? -18.870 17.342 -13.809 1.00 30.09 183 THR A C 1
ATOM 759 O O . THR A 1 91 ? -18.208 16.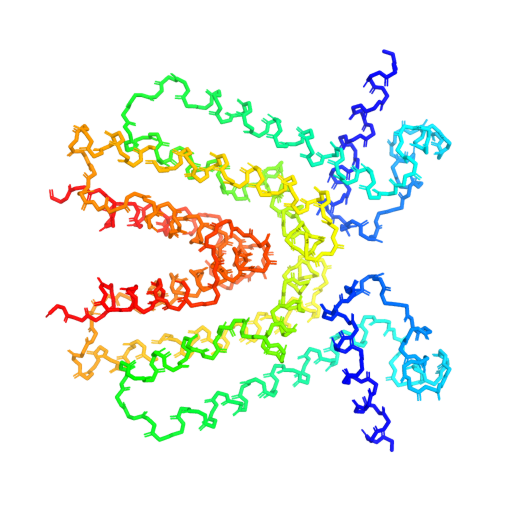772 -14.703 1.00 31.34 183 THR A O 1
ATOM 763 N N . PRO A 1 92 ? -19.597 18.429 -14.101 1.00 31.04 184 PRO A N 1
ATOM 764 C CA . PRO A 1 92 ? -19.651 18.928 -15.453 1.00 40.60 184 PRO A CA 1
ATOM 765 C C . PRO A 1 92 ? -18.260 18.950 -16.147 1.00 38.24 184 PRO A C 1
ATOM 766 O O . PRO A 1 92 ? -17.290 19.232 -15.508 1.00 36.92 184 PRO A O 1
ATOM 770 N N . GLY A 1 93 ? -18.212 18.597 -17.418 1.00 34.26 185 GLY A N 1
ATOM 771 C CA . GLY A 1 93 ? -16.982 18.585 -18.228 1.00 32.02 185 GLY A CA 1
ATOM 772 C C . GLY A 1 93 ? -16.275 17.263 -18.365 1.00 33.53 185 GLY A C 1
ATOM 773 O O . GLY A 1 93 ? -16.889 16.207 -18.547 1.00 32.27 185 GLY A O 1
ATOM 774 N N . LEU A 1 94 ? -14.979 17.299 -18.143 1.00 33.25 186 LEU A N 1
ATOM 775 C CA . LEU A 1 94 ? -14.114 16.183 -18.319 1.00 36.99 186 LEU A CA 1
ATOM 776 C C . LEU A 1 94 ? -14.477 15.016 -17.373 1.00 27.51 186 LEU A C 1
ATOM 777 O O . LEU A 1 94 ? -14.502 13.871 -17.814 1.00 30.58 186 LEU A O 1
ATOM 782 N N . LEU A 1 95 ? -14.719 15.313 -16.114 1.00 31.39 187 LEU A N 1
ATOM 783 C CA . LEU A 1 95 ? -15.059 14.187 -15.181 1.00 29.19 187 LEU A CA 1
ATOM 784 C C . LEU A 1 95 ? -16.378 13.464 -15.588 1.00 28.93 187 LEU A C 1
ATOM 785 O O . LEU A 1 95 ? -16.459 12.254 -15.621 1.00 30.65 187 LEU A O 1
ATOM 790 N N . ARG A 1 96 ? -17.382 14.220 -15.976 1.00 28.39 188 ARG A N 1
ATOM 791 C CA . ARG A 1 96 ? -18.654 13.601 -16.472 1.00 30.71 188 ARG A CA 1
ATOM 792 C C . ARG A 1 96 ? -18.377 12.756 -17.707 1.00 29.05 188 ARG A C 1
ATOM 793 O O . ARG A 1 96 ? -18.829 11.587 -17.807 1.00 24.99 188 ARG A O 1
ATOM 801 N N . ASP A 1 97 ? -17.539 13.274 -18.618 1.00 34.83 189 ASP A N 1
ATOM 802 C CA . ASP A 1 97 ? -17.158 12.501 -19.821 1.00 30.74 189 ASP A CA 1
ATOM 803 C C . ASP A 1 97 ? -16.403 11.249 -19.473 1.00 31.16 189 ASP A C 1
ATOM 804 O O . ASP A 1 97 ? -16.583 10.181 -20.098 1.00 28.49 189 ASP A O 1
ATOM 809 N N . GLU A 1 98 ? -15.465 11.346 -18.524 1.00 28.78 190 GLU A N 1
ATOM 810 C CA . GLU A 1 98 ? -14.747 10.162 -18.121 1.00 26.40 190 GLU A CA 1
ATOM 811 C C . GLU A 1 98 ? -15.705 9.102 -17.635 1.00 27.19 190 GLU A C 1
ATOM 812 O O . GLU A 1 98 ? -15.618 7.947 -18.064 1.00 29.13 190 GLU A O 1
ATOM 818 N N . TRP A 1 99 ? -16.701 9.503 -16.808 1.00 29.07 191 TRP A N 1
ATOM 819 C CA . TRP A 1 99 ? -17.678 8.551 -16.393 1.00 26.21 191 TRP A CA 1
ATOM 820 C C . TRP A 1 99 ? -18.371 7.917 -17.562 1.00 27.68 191 TRP A C 1
ATOM 821 O O . TRP A 1 99 ? -18.590 6.715 -17.559 1.00 29.56 191 TRP A O 1
ATOM 832 N N A SER A 1 100 ? -18.759 8.744 -18.528 0.50 29.07 192 SER A N 1
ATOM 833 N N B SER A 1 100 ? -18.783 8.693 -18.547 0.50 28.22 192 SER A N 1
ATOM 834 C CA A SER A 1 100 ? -19.452 8.263 -19.725 0.50 33.33 192 SER A CA 1
ATOM 835 C CA B SER A 1 100 ? -19.473 8.075 -19.678 0.50 30.94 192 SER A CA 1
ATOM 836 C C A SER A 1 100 ? -18.659 7.165 -20.414 0.50 31.27 192 SER A C 1
ATOM 837 C C B SER A 1 100 ? -18.613 7.016 -20.325 0.50 29.33 192 SER A C 1
ATOM 838 O O A SER A 1 100 ? -19.232 6.198 -20.909 0.50 31.63 192 SER A O 1
ATOM 839 O O B SER A 1 100 ? -19.072 5.913 -20.694 0.50 27.03 192 SER A O 1
ATOM 844 N N . VAL A 1 101 ? -17.341 7.334 -20.482 1.00 32.37 193 VAL A N 1
ATOM 845 C CA . VAL A 1 101 ? -16.483 6.380 -21.101 1.00 30.71 193 VAL A CA 1
ATOM 846 C C . VAL A 1 101 ? -16.310 5.129 -20.226 1.00 28.05 193 VAL A C 1
ATOM 847 O O . VAL A 1 101 ? -16.331 4.007 -20.780 1.00 33.78 193 VAL A O 1
ATOM 851 N N . TRP A 1 102 ? -16.101 5.316 -18.915 1.00 26.83 194 TRP A N 1
ATOM 852 C CA . TRP A 1 102 ? -15.963 4.148 -18.014 1.00 25.50 194 TRP A CA 1
ATOM 853 C C . TRP A 1 102 ? -17.166 3.240 -18.036 1.00 24.73 194 TRP A C 1
ATOM 854 O O . TRP A 1 102 ? -16.957 2.001 -18.095 1.00 28.59 194 TRP A O 1
ATOM 865 N N . LEU A 1 103 ? -18.367 3.796 -18.061 1.00 25.46 195 LEU A N 1
ATOM 866 C CA . LEU A 1 103 ? -19.570 2.961 -18.207 1.00 25.10 195 LEU A CA 1
ATOM 867 C C . LEU A 1 103 ? -19.445 2.095 -19.493 1.00 25.08 195 LEU A C 1
ATOM 868 O O . LEU A 1 103 ? -19.867 0.910 -19.538 1.00 26.56 195 LEU A O 1
ATOM 873 N N . GLN A 1 104 ? -18.923 2.663 -20.565 1.00 23.09 196 GLN A N 1
ATOM 874 C CA . GLN A 1 104 ? -18.793 1.871 -21.816 1.00 24.06 196 GLN A CA 1
ATOM 875 C C . GLN A 1 104 ? -17.689 0.784 -21.699 1.00 23.73 196 GLN A C 1
ATOM 876 O O . GLN A 1 104 ? -17.738 -0.293 -22.307 1.00 27.01 196 GLN A O 1
ATOM 882 N N . VAL A 1 105 ? -16.670 1.152 -20.940 1.00 29.06 197 VAL A N 1
ATOM 883 C CA . VAL A 1 105 ? -15.583 0.251 -20.728 1.00 27.66 197 VAL A CA 1
ATOM 884 C C . VAL A 1 105 ? -15.974 -0.946 -19.928 1.00 27.98 197 VAL A C 1
ATOM 885 O O . VAL A 1 105 ? -15.533 -2.089 -20.220 1.00 30.54 197 VAL A O 1
ATOM 889 N N . TRP A 1 106 ? -16.898 -0.749 -18.987 1.00 26.31 198 TRP A N 1
ATOM 890 C CA . TRP A 1 106 ? -17.334 -1.930 -18.230 1.00 30.19 198 TRP A CA 1
ATOM 891 C C . TRP A 1 106 ? -17.889 -2.995 -19.170 1.00 31.54 198 TRP A C 1
ATOM 892 O O . TRP A 1 106 ? -17.623 -4.196 -19.035 1.00 30.97 198 TRP A O 1
ATOM 903 N N . THR A 1 107 ? -18.721 -2.583 -20.152 1.00 29.22 199 THR A N 1
ATOM 904 C CA . THR A 1 107 ? -19.176 -3.500 -21.106 1.00 32.60 199 THR A CA 1
ATOM 905 C C . THR A 1 107 ? -18.130 -4.008 -22.046 1.00 27.89 199 THR A C 1
ATOM 906 O O . THR A 1 107 ? -18.022 -5.178 -22.260 1.00 32.53 199 THR A O 1
ATOM 910 N N . GLU A 1 108 ? -17.370 -3.122 -22.650 1.00 28.08 200 GLU A N 1
ATOM 911 C CA . GLU A 1 108 ? -16.359 -3.560 -23.620 1.00 28.80 200 GLU A CA 1
ATOM 912 C C . GLU A 1 108 ? -15.326 -4.481 -22.961 1.00 36.72 200 GLU A C 1
ATOM 913 O O . GLU A 1 108 ? -14.730 -5.337 -23.632 1.00 36.47 200 GLU A O 1
ATOM 919 N N . SER A 1 109 ? -15.138 -4.326 -21.666 1.00 36.62 201 SER A N 1
ATOM 920 C CA . SER A 1 109 ? -14.199 -5.222 -20.926 1.00 33.63 201 SER A CA 1
ATOM 921 C C . SER A 1 109 ? -14.599 -6.676 -20.990 1.00 37.66 201 SER A C 1
ATOM 922 O O . SER A 1 109 ? -13.715 -7.545 -21.090 1.00 42.23 201 SER A O 1
ATOM 925 N N . THR A 1 110 ? -15.906 -6.940 -20.883 1.00 39.87 202 THR A N 1
ATOM 926 C CA . THR A 1 110 ? -16.498 -8.280 -20.906 1.00 45.32 202 THR A CA 1
ATOM 927 C C . THR A 1 110 ? -16.322 -8.948 -22.272 1.00 51.80 202 THR A C 1
ATOM 928 O O . THR A 1 110 ? -16.666 -10.107 -22.440 1.00 57.69 202 THR A O 1
ATOM 932 N N . LEU A 1 111 ? -15.713 -8.230 -23.214 1.00 48.47 203 LEU A N 1
ATOM 933 C CA . LEU A 1 111 ? -15.512 -8.685 -24.573 1.00 43.82 203 LEU A CA 1
ATOM 934 C C . LEU A 1 111 ? -14.147 -8.562 -25.232 1.00 50.00 203 LEU A C 1
ATOM 935 O O . LEU A 1 111 ? -13.912 -9.266 -26.214 1.00 48.14 203 LEU A O 1
ATOM 940 N N . ASN A 1 112 ? -13.306 -7.622 -24.750 1.00 41.17 204 ASN A N 1
ATOM 941 C CA . ASN A 1 112 ? -11.966 -7.269 -25.294 1.00 38.50 204 ASN A CA 1
ATOM 942 C C . ASN A 1 112 ? -10.937 -7.373 -24.144 1.00 40.48 204 ASN A C 1
ATOM 943 O O . ASN A 1 112 ? -11.051 -6.580 -23.211 1.00 30.18 204 ASN A O 1
ATOM 948 N N . PRO A 1 113 ? -9.948 -8.305 -24.236 1.00 45.09 205 PRO A N 1
ATOM 949 C CA . PRO A 1 113 ? -8.899 -8.598 -23.202 1.00 33.06 205 PRO A CA 1
ATOM 950 C C . PRO A 1 113 ? -7.920 -7.488 -22.993 1.00 38.02 205 PRO A C 1
ATOM 951 O O . PRO A 1 113 ? -7.533 -7.301 -21.851 1.00 37.38 205 PRO A O 1
ATOM 955 N N . LYS A 1 114 ? -7.588 -6.684 -24.034 1.00 33.41 206 LYS A N 1
ATOM 956 C CA . LYS A 1 114 ? -6.664 -5.593 -23.833 1.00 39.45 206 LYS A CA 1
ATOM 957 C C . LYS A 1 114 ? -7.366 -4.503 -23.008 1.00 28.42 206 LYS A C 1
ATOM 958 O O . LYS A 1 114 ? -6.753 -3.961 -22.130 1.00 32.78 206 LYS A O 1
ATOM 964 N N . ILE A 1 115 ? -8.625 -4.207 -23.302 1.00 29.81 207 ILE A N 1
ATOM 965 C CA . ILE A 1 115 ? -9.396 -3.253 -22.583 1.00 30.39 207 ILE A CA 1
ATOM 966 C C . ILE A 1 115 ? -9.608 -3.744 -21.151 1.00 25.95 207 ILE A C 1
ATOM 967 O O . ILE A 1 115 ? -9.436 -2.944 -20.226 1.00 28.39 207 ILE A O 1
ATOM 972 N N . ARG A 1 116 ? -9.946 -5.018 -20.982 1.00 28.79 208 ARG A N 1
ATOM 973 C CA . ARG A 1 116 ? -10.135 -5.637 -19.689 1.00 31.07 208 ARG A CA 1
ATOM 974 C C . ARG A 1 116 ? -8.877 -5.492 -18.806 1.00 29.84 208 ARG A C 1
ATOM 975 O O . ARG A 1 116 ? -8.970 -5.146 -17.609 1.00 27.00 208 ARG A O 1
ATOM 983 N N . ASP A 1 117 ? -7.720 -5.734 -19.402 1.00 33.01 209 ASP A N 1
ATOM 984 C CA . ASP A 1 117 ? -6.424 -5.655 -18.690 1.00 30.93 209 ASP A CA 1
ATOM 985 C C . ASP A 1 117 ? -6.098 -4.218 -18.326 1.00 36.76 209 ASP A C 1
ATOM 986 O O . ASP A 1 117 ? -5.662 -3.930 -17.226 1.00 32.75 209 ASP A O 1
ATOM 991 N N . LEU A 1 118 ? -6.325 -3.279 -19.239 1.00 28.70 210 LEU A N 1
ATOM 992 C CA . LEU A 1 118 ? -6.100 -1.921 -18.927 1.00 32.62 210 LEU A CA 1
ATOM 993 C C . LEU A 1 118 ? -7.037 -1.455 -17.810 1.00 30.91 210 LEU A C 1
ATOM 994 O O . LEU A 1 118 ? -6.576 -0.792 -16.874 1.00 30.10 210 LEU A O 1
ATOM 999 N N . TYR A 1 119 ? -8.334 -1.767 -17.906 1.00 29.37 211 TYR A N 1
ATOM 1000 C CA . TYR A 1 119 ? -9.276 -1.362 -16.875 1.00 27.72 211 TYR A CA 1
ATOM 1001 C C . TYR A 1 119 ? -8.877 -1.941 -15.480 1.00 26.33 211 TYR A C 1
ATOM 1002 O O . TYR A 1 119 ? -8.883 -1.217 -14.458 1.00 26.15 211 TYR A O 1
ATOM 1011 N N . ASN A 1 120 ? -8.453 -3.164 -15.472 1.00 27.44 212 ASN A N 1
ATOM 1012 C CA . ASN A 1 120 ? -8.073 -3.771 -14.226 1.00 28.39 212 ASN A CA 1
ATOM 1013 C C . ASN A 1 120 ? -6.870 -3.151 -13.651 1.00 28.75 212 ASN A C 1
ATOM 1014 O O . ASN A 1 120 ? -6.793 -3.024 -12.399 1.00 31.63 212 ASN A O 1
ATOM 1019 N N . ASP A 1 121 ? -5.868 -2.926 -14.453 1.00 28.35 213 ASP A N 1
ATOM 1020 C CA . ASP A 1 121 ? -4.707 -2.251 -13.846 1.00 30.47 213 ASP A CA 1
ATOM 1021 C C . ASP A 1 121 ? -5.083 -0.869 -13.349 1.00 30.43 213 ASP A C 1
ATOM 1022 O O . ASP A 1 121 ? -4.539 -0.436 -12.362 1.00 28.48 213 ASP A O 1
ATOM 1027 N N . ALA A 1 122 ? -5.900 -0.090 -14.074 1.00 28.46 214 ALA A N 1
ATOM 1028 C CA . ALA A 1 122 ? -6.255 1.231 -13.607 1.00 29.35 214 ALA A CA 1
ATOM 1029 C C . ALA A 1 122 ? -7.080 1.119 -12.276 1.00 32.21 214 ALA A C 1
ATOM 1030 O O . ALA A 1 122 ? -6.818 1.839 -11.326 1.00 28.21 214 ALA A O 1
ATOM 1032 N N . TYR A 1 123 ? -8.027 0.173 -12.233 1.00 29.53 215 TYR A N 1
ATOM 1033 C CA . TYR A 1 123 ? -8.858 -0.047 -11.076 1.00 33.71 215 TYR A CA 1
ATOM 1034 C C . TYR A 1 123 ? -7.992 -0.380 -9.869 1.00 31.32 215 TYR A C 1
ATOM 1035 O O . TYR A 1 123 ? -8.152 0.179 -8.746 1.00 28.99 215 TYR A O 1
ATOM 1044 N N . ASP A 1 124 ? -7.148 -1.359 -10.051 1.00 30.20 216 ASP A N 1
ATOM 1045 C CA . ASP A 1 124 ? -6.237 -1.819 -9.004 1.00 29.90 216 ASP A CA 1
ATOM 1046 C C . ASP A 1 124 ? -5.392 -0.709 -8.406 1.00 37.52 216 ASP A C 1
ATOM 1047 O O . ASP A 1 124 ? -5.167 -0.681 -7.194 1.00 30.13 216 ASP A O 1
ATOM 1052 N N . ARG A 1 125 ? -4.978 0.246 -9.229 1.00 29.85 217 ARG A N 1
ATOM 1053 C CA . ARG A 1 125 ? -4.156 1.332 -8.734 1.00 30.11 217 ARG A CA 1
ATOM 1054 C C . ARG A 1 125 ? -4.952 2.227 -7.813 1.00 35.68 217 ARG A C 1
ATOM 1055 O O . ARG A 1 125 ? -4.496 2.648 -6.757 1.00 27.22 217 ARG A O 1
ATOM 1063 N N . TRP A 1 126 ? -6.210 2.429 -8.160 1.00 28.10 218 TRP A N 1
ATOM 1064 C CA . TRP A 1 126 ? -7.102 3.290 -7.409 1.00 28.99 218 TRP A CA 1
ATOM 1065 C C . TRP A 1 126 ? -7.448 2.583 -6.101 1.00 29.19 218 TRP A C 1
ATOM 1066 O O . TRP A 1 126 ? -7.435 3.191 -5.029 1.00 31.55 218 TRP A O 1
ATOM 1077 N N . TYR A 1 127 ? -7.733 1.309 -6.223 1.00 27.56 219 TYR A N 1
ATOM 1078 C CA . TYR A 1 127 ? -8.088 0.480 -5.140 1.00 26.95 219 TYR A CA 1
ATOM 1079 C C . TYR A 1 127 ? -6.968 0.537 -4.072 1.00 26.88 219 TYR A C 1
ATOM 1080 O O . TYR A 1 127 ? -7.227 0.809 -2.891 1.00 28.32 219 TYR A O 1
ATOM 1089 N N . GLN A 1 128 ? -5.754 0.349 -4.499 1.00 27.92 220 GLN A N 1
ATOM 1090 C CA . GLN A 1 128 ? -4.583 0.463 -3.578 1.00 27.77 220 GLN A CA 1
ATOM 1091 C C . GLN A 1 128 ? -4.404 1.857 -2.968 1.00 25.24 220 GLN A C 1
ATOM 1092 O O . GLN A 1 128 ? -4.093 1.943 -1.781 1.00 26.13 220 GLN A O 1
ATOM 1098 N N . THR A 1 129 ? -4.616 2.918 -3.748 1.00 23.19 221 THR A N 1
ATOM 1099 C CA . THR A 1 129 ? -4.621 4.251 -3.242 1.00 23.10 221 THR A CA 1
ATOM 1100 C C . THR A 1 129 ? -5.611 4.431 -2.073 1.00 26.52 221 THR A C 1
ATOM 1101 O O . THR A 1 129 ? -5.316 5.052 -1.062 1.00 26.19 221 THR A O 1
ATOM 1105 N N . ILE A 1 130 ? -6.853 3.949 -2.273 1.00 25.13 222 ILE A N 1
ATOM 1106 C CA . ILE A 1 130 ? -7.873 4.026 -1.262 1.00 27.96 222 ILE A CA 1
ATOM 1107 C C . ILE A 1 130 ? -7.435 3.252 -0.054 1.00 26.44 222 ILE A C 1
ATOM 1108 O O . ILE A 1 130 ? -7.444 3.801 1.092 1.00 25.13 222 ILE A O 1
ATOM 1113 N N . ALA A 1 131 ? -7.011 2.007 -0.253 1.00 25.39 223 ALA A N 1
ATOM 1114 C CA . ALA A 1 131 ? -6.617 1.215 0.904 1.00 26.10 223 ALA A CA 1
ATOM 1115 C C . ALA A 1 131 ? -5.454 1.837 1.707 1.00 27.66 223 ALA A C 1
ATOM 1116 O O . ALA A 1 131 ? -5.402 1.823 2.964 1.00 26.52 223 ALA A O 1
ATOM 1126 N N . THR A 1 133 ? -4.798 4.980 1.829 1.00 24.16 225 THR A N 1
ATOM 1127 C CA . THR A 1 133 ? -5.289 6.163 2.573 1.00 25.25 225 THR A CA 1
ATOM 1128 C C . THR A 1 133 ? -5.967 5.783 3.913 1.00 28.91 225 THR A C 1
ATOM 1129 O O . THR A 1 133 ? -5.797 6.428 4.960 1.00 29.74 225 THR A O 1
ATOM 1133 N N . ILE A 1 134 ? -6.767 4.730 3.846 1.00 26.85 226 ILE A N 1
ATOM 1134 C CA . ILE A 1 134 ? -7.394 4.182 5.027 1.00 27.48 226 ILE A CA 1
ATOM 1135 C C . ILE A 1 134 ? -6.369 3.810 6.072 1.00 30.87 226 ILE A C 1
ATOM 1136 O O . ILE A 1 134 ? -6.540 4.248 7.225 1.00 28.18 226 ILE A O 1
ATOM 1141 N N . ARG A 1 135 ? -5.323 3.041 5.711 1.00 25.98 227 ARG A N 1
ATOM 1142 C CA . ARG A 1 135 ? -4.307 2.654 6.689 1.00 31.69 227 ARG A CA 1
ATOM 1143 C C . ARG A 1 135 ? -3.536 3.872 7.226 1.00 28.15 227 ARG A C 1
ATOM 1144 O O . ARG A 1 135 ? -3.114 3.926 8.369 1.00 30.14 227 ARG A O 1
ATOM 1152 N N . THR A 1 136 ? -3.357 4.919 6.434 1.00 31.26 228 THR A N 1
ATOM 1153 C CA . THR A 1 136 ? -2.712 6.093 7.046 1.00 26.90 228 THR A CA 1
ATOM 1154 C C . THR A 1 136 ? -3.625 6.751 8.126 1.00 30.78 228 THR A C 1
ATOM 1155 O O . THR A 1 136 ? -3.121 7.125 9.207 1.00 33.72 228 THR A O 1
ATOM 1159 N N . GLY A 1 137 ? -4.887 6.970 7.803 1.00 33.32 229 GLY A N 1
ATOM 1160 C CA . GLY A 1 137 ? -5.848 7.588 8.758 1.00 32.69 229 GLY A CA 1
ATOM 1161 C C . GLY A 1 137 ? -5.978 6.713 10.002 1.00 33.85 229 GLY A C 1
ATOM 1162 O O . GLY A 1 137 ? -6.234 7.204 11.128 1.00 32.12 229 GLY A O 1
ATOM 1163 N N . GLN A 1 138 ? -5.822 5.387 9.822 1.00 32.98 230 GLN A N 1
ATOM 1164 C CA . GLN A 1 138 ? -5.856 4.478 10.938 1.00 31.81 230 GLN A CA 1
ATOM 1165 C C . GLN A 1 138 ? -4.655 4.736 11.798 1.00 35.72 230 GLN A C 1
ATOM 1166 O O . GLN A 1 138 ? -4.820 4.869 13.022 1.00 35.38 230 GLN A O 1
ATOM 1172 N N . LYS A 1 139 ? -3.476 4.829 11.193 1.00 36.23 231 LYS A N 1
ATOM 1173 C CA . LYS A 1 139 ? -2.225 5.109 11.987 1.00 34.16 231 LYS A CA 1
ATOM 1174 C C . LYS A 1 139 ? -2.275 6.494 12.693 1.00 40.12 231 LYS A C 1
ATOM 1175 O O . LYS A 1 139 ? -1.783 6.679 13.834 1.00 36.92 231 LYS A O 1
ATOM 1181 N N . GLN A 1 140 ? -2.807 7.492 11.978 1.00 38.52 232 GLN A N 1
ATOM 1182 C CA . GLN A 1 140 ? -2.980 8.850 12.499 1.00 36.66 232 GLN A CA 1
ATOM 1183 C C . GLN A 1 140 ? -4.062 8.914 13.635 1.00 42.94 232 GLN A C 1
ATOM 1184 O O . GLN A 1 140 ? -4.214 9.951 14.293 1.00 40.57 232 GLN A O 1
ATOM 1190 N N . GLY A 1 141 ? -4.864 7.857 13.776 1.00 37.87 233 GLY A N 1
ATOM 1191 C CA . GLY A 1 141 ? -5.931 7.736 14.773 1.00 39.82 233 GLY A CA 1
ATOM 1192 C C . GLY A 1 141 ? -7.209 8.459 14.399 1.00 43.41 233 GLY A C 1
ATOM 1193 O O . GLY A 1 141 ? -8.083 8.695 15.248 1.00 44.63 233 GLY A O 1
ATOM 1194 N N . VAL A 1 142 ? -7.379 8.799 13.132 1.00 36.35 234 VAL A N 1
ATOM 1195 C CA . VAL A 1 142 ? -8.617 9.484 12.755 1.00 33.57 234 VAL A CA 1
ATOM 1196 C C . VAL A 1 142 ? -9.649 8.578 12.134 1.00 37.81 234 VAL A C 1
ATOM 1197 O O . VAL A 1 142 ? -10.844 8.951 12.079 1.00 34.60 234 VAL A O 1
ATOM 1201 N N . PHE A 1 143 ? -9.203 7.383 11.728 1.00 31.06 235 PHE A N 1
ATOM 1202 C CA . PHE A 1 143 ? -10.047 6.375 11.140 1.00 29.71 235 PHE A CA 1
ATOM 1203 C C . PHE A 1 143 ? -10.099 5.142 12.057 1.00 28.41 235 PHE A C 1
ATOM 1204 O O . PHE A 1 143 ? -9.089 4.773 12.639 1.00 31.90 235 PHE A O 1
ATOM 1212 N N . ARG A 1 144 ? -11.294 4.568 12.139 1.00 30.07 236 ARG A N 1
ATOM 1213 C CA . ARG A 1 144 ? -11.589 3.333 12.896 1.00 34.72 236 ARG A CA 1
ATOM 1214 C C . ARG A 1 144 ? -10.746 2.150 12.371 1.00 33.21 236 ARG A C 1
ATOM 1215 O O . ARG A 1 144 ? -10.520 2.003 11.155 1.00 30.24 236 ARG A O 1
ATOM 1223 N N . ASP A 1 145 ? -10.453 1.206 13.243 1.00 34.06 237 ASP A N 1
ATOM 1224 C CA . ASP A 1 145 ? -9.752 -0.008 12.861 1.00 34.12 237 ASP A CA 1
ATOM 1225 C C . ASP A 1 145 ? -10.747 -0.887 12.136 1.00 40.16 237 ASP A C 1
ATOM 1226 O O . ASP A 1 145 ? -11.862 -1.110 12.628 1.00 42.69 237 ASP A O 1
ATOM 1231 N N . GLN A 1 146 ? -10.353 -1.429 10.985 1.00 33.61 238 GLN A N 1
ATOM 1232 C CA . GLN A 1 146 ? -11.252 -2.163 10.176 1.00 40.87 238 GLN A CA 1
ATOM 1233 C C . GLN A 1 146 ? -10.352 -2.658 9.033 1.00 36.92 238 GLN A C 1
ATOM 1234 O O . GLN A 1 146 ? -9.285 -2.037 8.763 1.00 35.14 238 GLN A O 1
ATOM 1240 N N . ASP A 1 147 ? -10.732 -3.747 8.379 1.00 35.52 239 ASP A N 1
ATOM 1241 C CA . ASP A 1 147 ? -9.927 -4.240 7.262 1.00 37.18 239 ASP A CA 1
ATOM 1242 C C . ASP A 1 147 ? -10.048 -3.226 6.106 1.00 33.61 239 ASP A C 1
ATOM 1243 O O . ASP A 1 147 ? -11.148 -2.905 5.603 1.00 29.65 239 ASP A O 1
ATOM 1248 N N . ALA A 1 148 ? -8.903 -2.681 5.741 1.00 33.37 240 ALA A N 1
ATOM 1249 C CA . ALA A 1 148 ? -8.825 -1.667 4.693 1.00 33.99 240 ALA A CA 1
ATOM 1250 C C . ALA A 1 148 ? -9.099 -2.175 3.324 1.00 34.04 240 ALA A C 1
ATOM 1251 O O . ALA A 1 148 ? -9.502 -1.420 2.446 1.00 32.08 240 ALA A O 1
ATOM 1253 N N . ASP A 1 149 ? -8.839 -3.441 3.094 1.00 30.51 241 ASP A N 1
ATOM 1254 C CA . ASP A 1 149 ? -9.128 -3.987 1.802 1.00 34.49 241 ASP A CA 1
ATOM 1255 C C . ASP A 1 149 ? -10.685 -4.135 1.593 1.00 32.54 241 ASP A C 1
ATOM 1256 O O . ASP A 1 149 ? -11.206 -3.868 0.500 1.00 33.89 241 ASP A O 1
ATOM 1261 N N . GLU A 1 150 ? -11.377 -4.644 2.597 1.00 36.85 242 GLU A N 1
ATOM 1262 C CA . GLU A 1 150 ? -12.845 -4.807 2.504 1.00 36.93 242 GLU A CA 1
ATOM 1263 C C . GLU A 1 150 ? -13.480 -3.443 2.347 1.00 32.19 242 GLU A C 1
ATOM 1264 O O . GLU A 1 150 ? -14.416 -3.276 1.525 1.00 31.23 242 GLU A O 1
ATOM 1270 N N . LEU A 1 151 ? -12.934 -2.469 3.087 1.00 28.93 243 LEU A N 1
ATOM 1271 C CA . LEU A 1 151 ? -13.396 -1.094 3.037 1.00 30.92 243 LEU A CA 1
ATOM 1272 C C . LEU A 1 151 ? -13.093 -0.460 1.691 1.00 27.59 243 LEU A C 1
ATOM 1273 O O . LEU A 1 151 ? -13.935 0.237 1.177 1.00 34.19 243 LEU A O 1
ATOM 1278 N N . ALA A 1 152 ? -11.846 -0.548 1.164 1.00 29.78 244 ALA A N 1
ATOM 1279 C CA . ALA A 1 152 ? -11.596 -0.091 -0.193 1.00 29.87 244 ALA A CA 1
ATOM 1280 C C . ALA A 1 152 ? -12.594 -0.735 -1.198 1.00 30.93 244 ALA A C 1
ATOM 1281 O O . ALA A 1 152 ? -13.033 -0.102 -2.100 1.00 30.85 244 ALA A O 1
ATOM 1283 N N . THR A 1 153 ? -12.859 -2.025 -1.081 1.00 29.48 245 THR A N 1
ATOM 1284 C CA . THR A 1 153 ? -13.876 -2.750 -1.926 1.00 27.88 245 THR A CA 1
ATOM 1285 C C . THR A 1 153 ? -15.209 -2.114 -1.819 1.00 28.97 245 THR A C 1
ATOM 1286 O O . THR A 1 153 ? -15.860 -1.805 -2.846 1.00 28.58 245 THR A O 1
ATOM 1290 N N . ARG A 1 154 ? -15.634 -1.886 -0.593 1.00 26.22 246 ARG A N 1
ATOM 1291 C CA . ARG A 1 154 ? -16.923 -1.209 -0.392 1.00 27.03 246 ARG A CA 1
ATOM 1292 C C . ARG A 1 154 ? -16.977 0.188 -0.897 1.00 31.92 246 ARG A C 1
ATOM 1293 O O . ARG A 1 154 ? -17.955 0.539 -1.562 1.00 26.26 246 ARG A O 1
ATOM 1301 N N . LEU A 1 155 ? -15.962 1.020 -0.577 1.00 26.55 247 LEU A N 1
ATOM 1302 C CA . LEU A 1 155 ? -15.993 2.412 -1.032 1.00 31.05 247 LEU A CA 1
ATOM 1303 C C . LEU A 1 155 ? -16.011 2.502 -2.536 1.00 23.17 247 LEU A C 1
ATOM 1304 O O . LEU A 1 155 ? -16.827 3.286 -3.103 1.00 25.81 247 LEU A O 1
ATOM 1309 N N . SER A 1 156 ? -15.182 1.747 -3.214 1.00 27.31 248 SER A N 1
ATOM 1310 C CA . SER A 1 156 ? -15.126 1.742 -4.661 1.00 31.36 248 SER A CA 1
ATOM 1311 C C . SER A 1 156 ? -16.389 1.326 -5.345 1.00 22.77 248 SER A C 1
ATOM 1312 O O . SER A 1 156 ? -16.826 1.963 -6.330 1.00 24.31 248 SER A O 1
ATOM 1315 N N . ALA A 1 157 ? -16.976 0.282 -4.784 1.00 27.15 249 ALA A N 1
ATOM 1316 C CA . ALA A 1 157 ? -18.275 -0.201 -5.229 1.00 25.67 249 ALA A CA 1
ATOM 1317 C C . ALA A 1 157 ? -19.380 0.844 -5.056 1.00 23.62 249 ALA A C 1
ATOM 1318 O O . ALA A 1 157 ? -20.189 1.071 -6.046 1.00 24.12 249 ALA A O 1
ATOM 1320 N N . LEU A 1 158 ? -19.414 1.495 -3.879 1.00 27.08 250 LEU A N 1
ATOM 1321 C CA . LEU A 1 158 ? -20.425 2.498 -3.552 1.00 24.30 250 LEU A CA 1
ATOM 1322 C C . LEU A 1 158 ? -20.311 3.656 -4.552 1.00 24.16 250 LEU A C 1
ATOM 1323 O O . LEU A 1 158 ? -21.270 4.139 -5.127 1.00 22.76 250 LEU A O 1
ATOM 1328 N N . ILE A 1 159 ? -19.081 4.063 -4.771 1.00 23.94 251 ILE A N 1
ATOM 1329 C CA . ILE A 1 159 ? -18.844 5.131 -5.697 1.00 25.80 251 ILE A CA 1
ATOM 1330 C C . ILE A 1 159 ? -19.365 4.831 -7.061 1.00 21.27 251 ILE A C 1
ATOM 1331 O O . ILE A 1 159 ? -20.024 5.681 -7.679 1.00 21.78 251 ILE A O 1
ATOM 1336 N N . ASP A 1 160 ? -18.991 3.687 -7.623 1.00 24.70 252 ASP A N 1
ATOM 1337 C CA . ASP A 1 160 ? -19.479 3.287 -8.990 1.00 22.93 252 ASP A CA 1
ATOM 1338 C C . ASP A 1 160 ? -21.035 3.204 -9.091 1.00 21.61 252 ASP A C 1
ATOM 1339 O O . ASP A 1 160 ? -21.650 3.697 -10.014 1.00 23.27 252 ASP A O 1
ATOM 1344 N N . GLY A 1 161 ? -21.667 2.629 -8.087 1.00 22.81 253 GLY A N 1
ATOM 1345 C CA . GLY A 1 161 ? -23.085 2.559 -8.020 1.00 21.31 253 GLY A CA 1
ATOM 1346 C C . GLY A 1 161 ? -23.821 3.897 -7.983 1.00 22.63 253 GLY A C 1
ATOM 1347 O O . GLY A 1 161 ? -24.870 4.092 -8.612 1.00 23.22 253 GLY A O 1
ATOM 1348 N N . LEU A 1 162 ? -23.310 4.792 -7.189 1.00 24.58 254 LEU A N 1
ATOM 1349 C CA . LEU A 1 162 ? -23.853 6.132 -7.076 1.00 24.02 254 LEU A CA 1
ATOM 1350 C C . LEU A 1 162 ? -23.643 6.824 -8.358 1.00 23.78 254 LEU A C 1
ATOM 1351 O O . LEU A 1 162 ? -24.592 7.514 -8.829 1.00 22.94 254 LEU A O 1
ATOM 1356 N N . GLY A 1 163 ? -22.519 6.606 -9.041 1.00 22.78 255 GLY A N 1
ATOM 1357 C CA . GLY A 1 163 ? -22.322 7.330 -10.300 1.00 22.21 255 GLY A CA 1
ATOM 1358 C C . GLY A 1 163 ? -23.269 6.992 -11.387 1.00 26.36 255 GLY A C 1
ATOM 1359 O O . GLY A 1 163 ? -23.727 7.825 -12.145 1.00 24.47 255 GLY A O 1
ATOM 1360 N N . ILE A 1 164 ? -23.621 5.703 -11.401 1.00 24.22 256 ILE A N 1
ATOM 1361 C CA . ILE A 1 164 ? -24.614 5.196 -12.281 1.00 24.40 256 ILE A CA 1
ATOM 1362 C C . ILE A 1 164 ? -25.935 5.882 -12.023 1.00 27.82 256 ILE A C 1
ATOM 1363 O O . ILE A 1 164 ? -26.590 6.294 -12.987 1.00 25.21 256 ILE A O 1
ATOM 1368 N N . GLN A 1 165 ? -26.356 5.961 -10.762 1.00 27.17 257 GLN A N 1
ATOM 1369 C CA . GLN A 1 165 ? -27.591 6.584 -10.397 1.00 27.09 257 GLN A CA 1
ATOM 1370 C C . GLN A 1 165 ? -27.553 8.073 -10.926 1.00 30.15 257 GLN A C 1
ATOM 1371 O O . GLN A 1 165 ? -28.553 8.558 -11.514 1.00 27.86 257 GLN A O 1
ATOM 1377 N N . VAL A 1 166 ? -26.411 8.755 -10.809 1.00 25.13 258 VAL A N 1
ATOM 1378 C CA . VAL A 1 166 ? -26.345 10.099 -11.377 1.00 27.32 258 VAL A CA 1
ATOM 1379 C C . VAL A 1 166 ? -26.481 10.134 -12.886 1.00 30.41 258 VAL A C 1
ATOM 1380 O O . VAL A 1 166 ? -27.361 10.835 -13.444 1.00 28.19 258 VAL A O 1
ATOM 1384 N N . LEU A 1 167 ? -25.649 9.368 -13.572 1.00 27.62 259 LEU A N 1
ATOM 1385 C CA . LEU A 1 167 ? -25.691 9.328 -15.051 1.00 29.04 259 LEU A CA 1
ATOM 1386 C C . LEU A 1 167 ? -26.984 8.865 -15.742 1.00 30.85 259 LEU A C 1
ATOM 1387 O O . LEU A 1 167 ? -27.380 9.463 -16.790 1.00 30.62 259 LEU A O 1
ATOM 1392 N N . THR A 1 168 ? -27.685 7.951 -15.077 1.00 28.51 260 THR A N 1
ATOM 1393 C CA . THR A 1 168 ? -28.923 7.389 -15.583 1.00 27.93 260 THR A CA 1
ATOM 1394 C C . THR A 1 168 ? -30.136 8.208 -15.155 1.00 32.06 260 THR A C 1
ATOM 1395 O O . THR A 1 168 ? -31.218 7.876 -15.559 1.00 36.00 260 THR A O 1
ATOM 1399 N N . GLY A 1 169 ? -29.927 9.250 -14.361 1.00 31.96 261 GLY A N 1
ATOM 1400 C CA . GLY A 1 169 ? -31.010 10.168 -13.959 1.00 36.11 261 GLY A CA 1
ATOM 1401 C C . GLY A 1 169 ? -32.019 9.686 -12.938 1.00 41.30 261 GLY A C 1
ATOM 1402 O O . GLY A 1 169 ? -33.212 10.054 -12.984 1.00 33.38 261 GLY A O 1
ATOM 1403 N N . LYS A 1 170 ? -31.547 8.942 -11.959 1.00 33.09 262 LYS A N 1
ATOM 1404 C CA . LYS A 1 170 ? -32.412 8.492 -10.858 1.00 37.04 262 LYS A CA 1
ATOM 1405 C C . LYS A 1 170 ? -33.038 9.729 -10.178 1.00 37.16 262 LYS A C 1
ATOM 1406 O O . LYS A 1 170 ? -32.395 10.766 -9.964 1.00 34.09 262 LYS A O 1
ATOM 1412 N N . ARG A 1 171 ? -34.320 9.612 -9.875 1.00 36.84 263 ARG A N 1
ATOM 1413 C CA . ARG A 1 171 ? -35.043 10.719 -9.284 1.00 41.76 263 ARG A CA 1
ATOM 1414 C C . ARG A 1 171 ? -34.416 11.134 -7.939 1.00 33.04 263 ARG A C 1
ATOM 1415 O O . ARG A 1 171 ? -34.169 10.342 -7.050 1.00 37.88 263 ARG A O 1
ATOM 1423 N N . GLY A 1 172 ? -34.114 12.420 -7.838 1.00 42.93 264 GLY A N 1
ATOM 1424 C CA . GLY A 1 172 ? -33.552 12.967 -6.605 1.00 37.46 264 GLY A CA 1
ATOM 1425 C C . GLY A 1 172 ? -32.041 12.894 -6.604 1.00 45.19 264 GLY A C 1
ATOM 1426 O O . GLY A 1 172 ? -31.387 13.531 -5.782 1.00 43.09 264 GLY A O 1
ATOM 1427 N N . CYS A 1 173 ? -31.467 12.184 -7.580 1.00 36.22 265 CYS A N 1
ATOM 1428 C CA . CYS A 1 173 ? -30.011 12.031 -7.594 1.00 35.63 265 CYS A CA 1
ATOM 1429 C C . CYS A 1 173 ? -29.398 13.258 -8.266 1.00 36.45 265 CYS A C 1
ATOM 1430 O O . CYS A 1 173 ? -30.020 13.935 -9.121 1.00 42.81 265 CYS A O 1
ATOM 1433 N N . SER A 1 174 ? -28.256 13.657 -7.787 1.00 36.43 266 SER A N 1
ATOM 1434 C CA . SER A 1 174 ? -27.506 14.763 -8.415 1.00 33.68 266 SER A CA 1
ATOM 1435 C C . SER A 1 174 ? -26.086 14.543 -7.953 1.00 28.21 266 SER A C 1
ATOM 1436 O O . SER A 1 174 ? -25.865 13.772 -7.027 1.00 25.61 266 SER A O 1
ATOM 1439 N N . VAL A 1 175 ? -25.132 15.271 -8.557 1.00 27.76 267 VAL A N 1
ATOM 1440 C CA . VAL A 1 175 ? -23.738 15.166 -8.042 1.00 28.92 267 VAL A CA 1
ATOM 1441 C C . VAL A 1 175 ? -23.733 15.618 -6.545 1.00 30.03 267 VAL A C 1
ATOM 1442 O O . VAL A 1 175 ? -22.989 15.083 -5.745 1.00 26.85 267 VAL A O 1
ATOM 1446 N N . ASP A 1 176 ? -24.452 16.718 -6.169 1.00 27.53 268 ASP A N 1
ATOM 1447 C CA . ASP A 1 176 ? -24.491 17.177 -4.765 1.00 24.93 268 ASP A CA 1
ATOM 1448 C C . ASP A 1 176 ? -24.987 16.073 -3.847 1.00 28.16 268 ASP A C 1
ATOM 1449 O O . ASP A 1 176 ? -24.427 15.841 -2.784 1.00 26.54 268 ASP A O 1
ATOM 1454 N N . HIS A 1 177 ? -25.995 15.311 -4.296 1.00 30.01 269 HIS A N 1
ATOM 1455 C CA . HIS A 1 177 ? -26.545 14.221 -3.439 1.00 27.36 269 HIS A CA 1
ATOM 1456 C C . HIS A 1 177 ? -25.523 13.085 -3.268 1.00 30.97 269 HIS A C 1
ATOM 1457 O O . HIS A 1 177 ? -25.340 12.580 -2.181 1.00 26.60 269 HIS A O 1
ATOM 1472 N N . ARG A 1 179 ? -22.271 13.384 -3.467 1.00 27.42 271 ARG A N 1
ATOM 1473 C CA . ARG A 1 179 ? -21.255 13.963 -2.604 1.00 30.79 271 ARG A CA 1
ATOM 1474 C C . ARG A 1 179 ? -21.646 13.837 -1.155 1.00 26.00 271 ARG A C 1
ATOM 1475 O O . ARG A 1 179 ? -20.874 13.377 -0.380 1.00 26.87 271 ARG A O 1
ATOM 1483 N N . GLN A 1 180 ? -22.873 14.240 -0.837 1.00 25.74 272 GLN A N 1
ATOM 1484 C CA . GLN A 1 180 ? -23.437 14.136 0.530 1.00 26.20 272 GLN A CA 1
ATOM 1485 C C . GLN A 1 180 ? -23.489 12.672 1.052 1.00 29.47 272 GLN A C 1
ATOM 1486 O O . GLN A 1 180 ? -23.048 12.380 2.152 1.00 30.73 272 GLN A O 1
ATOM 1492 N N . HIS A 1 181 ? -23.997 11.782 0.212 1.00 26.77 273 HIS A N 1
ATOM 1493 C CA . HIS A 1 181 ? -24.037 10.370 0.581 1.00 27.49 273 HIS A CA 1
ATOM 1494 C C . HIS A 1 181 ? -22.647 9.808 0.917 1.00 25.38 273 HIS A C 1
ATOM 1495 O O . HIS A 1 181 ? -22.438 9.063 1.879 1.00 26.52 273 HIS A O 1
ATOM 1502 N N . LEU A 1 182 ? -21.658 10.089 0.063 1.00 25.64 274 LEU A N 1
ATOM 1503 C CA . LEU A 1 182 ? -20.308 9.596 0.241 1.00 29.41 274 LEU A CA 1
ATOM 1504 C C . LEU A 1 182 ? -19.603 10.228 1.476 1.00 29.82 274 LEU A C 1
ATOM 1505 O O . LEU A 1 182 ? -18.963 9.521 2.233 1.00 24.41 274 LEU A O 1
ATOM 1510 N N . ASN A 1 183 ? -19.807 11.526 1.682 1.00 28.10 275 ASN A N 1
ATOM 1511 C CA . ASN A 1 183 ? -19.283 12.197 2.860 1.00 30.41 275 ASN A CA 1
ATOM 1512 C C . ASN A 1 183 ? -19.957 11.600 4.142 1.00 31.17 275 ASN A C 1
ATOM 1513 O O . ASN A 1 183 ? -19.271 11.388 5.154 1.00 30.70 275 ASN A O 1
ATOM 1518 N N . ASP A 1 184 ? -21.255 11.270 4.102 1.00 26.23 276 ASP A N 1
ATOM 1519 C CA . ASP A 1 184 ? -21.930 10.592 5.231 1.00 29.43 276 ASP A CA 1
ATOM 1520 C C . ASP A 1 184 ? -21.320 9.231 5.512 1.00 30.89 276 ASP A C 1
ATOM 1521 O O . ASP A 1 184 ? -21.162 8.835 6.626 1.00 33.82 276 ASP A O 1
ATOM 1526 N N . PHE A 1 185 ? -21.013 8.488 4.473 1.00 31.37 277 PHE A N 1
ATOM 1527 C CA . PHE A 1 185 ? -20.432 7.162 4.635 1.00 24.36 277 PHE A CA 1
ATOM 1528 C C . PHE A 1 185 ? -19.053 7.368 5.301 1.00 27.57 277 PHE A C 1
ATOM 1529 O O . PHE A 1 185 ? -18.685 6.591 6.147 1.00 29.33 277 PHE A O 1
ATOM 1537 N N . ILE A 1 186 ? -18.233 8.276 4.793 1.00 25.20 278 ILE A N 1
ATOM 1538 C CA . ILE A 1 186 ? -16.895 8.487 5.381 1.00 30.35 278 ILE A CA 1
ATOM 1539 C C . ILE A 1 186 ? -17.056 8.872 6.862 1.00 28.61 278 ILE A C 1
ATOM 1540 O O . ILE A 1 186 ? -16.504 8.276 7.772 1.00 31.00 278 ILE A O 1
ATOM 1545 N N . GLU A 1 187 ? -17.842 9.910 7.101 1.00 32.46 279 GLU A N 1
ATOM 1546 C CA . GLU A 1 187 ? -17.983 10.359 8.486 1.00 34.73 279 GLU A CA 1
ATOM 1547 C C . GLU A 1 187 ? -18.535 9.274 9.449 1.00 35.04 279 GLU A C 1
ATOM 1548 O O . GLU A 1 187 ? -18.161 9.290 10.614 1.00 36.49 279 GLU A O 1
ATOM 1554 N N . HIS A 1 188 ? -19.424 8.380 9.025 1.00 28.56 280 HIS A N 1
ATOM 1555 C CA . HIS A 1 188 ? -20.005 7.391 9.949 1.00 33.81 280 HIS A CA 1
ATOM 1556 C C . HIS A 1 188 ? -19.488 5.958 9.881 1.00 33.86 280 HIS A C 1
ATOM 1557 O O . HIS A 1 188 ? -19.734 5.161 10.773 1.00 37.70 280 HIS A O 1
ATOM 1564 N N . ASN A 1 189 ? -18.831 5.610 8.777 1.00 30.09 281 ASN A N 1
ATOM 1565 C CA . ASN A 1 189 ? -18.297 4.251 8.625 1.00 35.77 281 ASN A CA 1
ATOM 1566 C C . ASN A 1 189 ? -16.831 4.148 8.665 1.00 35.22 281 ASN A C 1
ATOM 1567 O O . ASN A 1 189 ? -16.305 3.048 8.848 1.00 41.68 281 ASN A O 1
ATOM 1572 N N . ILE A 1 190 ? -16.153 5.261 8.371 1.00 29.04 282 ILE A N 1
ATOM 1573 C CA . ILE A 1 190 ? -14.691 5.297 8.314 1.00 26.92 282 ILE A CA 1
ATOM 1574 C C . ILE A 1 190 ? -14.068 6.058 9.471 1.00 33.68 282 ILE A C 1
ATOM 1575 O O . ILE A 1 190 ? -13.161 5.565 10.119 1.00 27.52 282 ILE A O 1
ATOM 1580 N N . VAL A 1 191 ? -14.550 7.268 9.731 1.00 31.96 283 VAL A N 1
ATOM 1581 C CA . VAL A 1 191 ? -13.992 8.112 10.768 1.00 31.32 283 VAL A CA 1
ATOM 1582 C C . VAL A 1 191 ? -14.237 7.550 12.173 1.00 31.89 283 VAL A C 1
ATOM 1583 O O . VAL A 1 191 ? -15.363 7.108 12.496 1.00 37.43 283 VAL A O 1
ATOM 1587 N N . GLU A 1 192 ? -13.175 7.616 12.986 1.00 40.37 284 GLU A N 1
ATOM 1588 C CA . GLU A 1 192 ? -13.098 7.134 14.378 1.00 46.18 284 GLU A CA 1
ATOM 1589 C C . GLU A 1 192 ? -13.992 7.956 15.328 1.00 54.16 284 GLU A C 1
ATOM 1590 O O . GLU A 1 192 ? -13.752 9.150 15.509 1.00 51.07 284 GLU A O 1
ATOM 1596 N N . ARG A 1 193 ? -14.990 7.278 15.920 1.00 65.49 285 ARG A N 1
ATOM 1597 C CA . ARG A 1 193 ? -15.960 7.837 16.900 1.00 65.70 285 ARG A CA 1
ATOM 1598 C C . ARG A 1 193 ? -15.364 8.132 18.275 1.00 48.39 285 ARG A C 1
ATOM 1599 O O . ARG A 1 193 ? -14.274 8.707 18.402 1.00 66.39 285 ARG A O 1
ATOM 1607 N N . GLN B 1 2 ? -47.599 -16.317 -34.586 1.00 82.82 94 GLN B N 1
ATOM 1608 C CA . GLN B 1 2 ? -46.937 -15.003 -34.743 1.00 79.75 94 GLN B CA 1
ATOM 1609 C C . GLN B 1 2 ? -46.526 -14.427 -33.395 1.00 74.13 94 GLN B C 1
ATOM 1610 O O . GLN B 1 2 ? -45.600 -13.626 -33.323 1.00 69.03 94 GLN B O 1
ATOM 1616 N N . SER B 1 3 ? -47.233 -14.813 -32.339 1.00 61.95 95 SER B N 1
ATOM 1617 C CA . SER B 1 3 ? -46.861 -14.424 -30.982 1.00 72.15 95 SER B CA 1
ATOM 1618 C C . SER B 1 3 ? -45.589 -15.228 -30.668 1.00 78.26 95 SER B C 1
ATOM 1619 O O . SER B 1 3 ? -44.701 -14.778 -29.938 1.00 78.72 95 SER B O 1
ATOM 1622 N N . GLU B 1 4 ? -45.560 -16.440 -31.228 1.00 81.23 96 GLU B N 1
ATOM 1623 C CA . GLU B 1 4 ? -44.447 -17.385 -31.145 1.00 87.33 96 GLU B CA 1
ATOM 1624 C C . GLU B 1 4 ? -43.202 -16.924 -31.934 1.00 87.40 96 GLU B C 1
ATOM 1625 O O . GLU B 1 4 ? -42.079 -17.203 -31.509 1.00 79.99 96 GLU B O 1
ATOM 1631 N N . ALA B 1 5 ? -43.385 -16.263 -33.087 1.00 75.28 97 ALA B N 1
ATOM 1632 C CA . ALA B 1 5 ? -42.238 -15.779 -33.871 1.00 72.78 97 ALA B CA 1
ATOM 1633 C C . ALA B 1 5 ? -41.548 -14.621 -33.143 1.00 64.46 97 ALA B C 1
ATOM 1634 O O . ALA B 1 5 ? -40.307 -14.646 -33.042 1.00 54.79 97 ALA B O 1
ATOM 1636 N N . ARG B 1 6 ? -42.317 -13.624 -32.656 1.00 52.87 98 ARG B N 1
ATOM 1637 C CA . ARG B 1 6 ? -41.737 -12.494 -31.857 1.00 52.78 98 ARG B CA 1
ATOM 1638 C C . ARG B 1 6 ? -41.025 -13.009 -30.600 1.00 51.36 98 ARG B C 1
ATOM 1639 O O . ARG B 1 6 ? -40.004 -12.440 -30.168 1.00 42.40 98 ARG B O 1
ATOM 1647 N N . ARG B 1 7 ? -41.616 -14.028 -29.971 1.00 45.11 99 ARG B N 1
ATOM 1648 C CA . ARG B 1 7 ? -41.045 -14.592 -28.754 1.00 54.10 99 ARG B CA 1
ATOM 1649 C C . ARG B 1 7 ? -39.639 -15.081 -29.021 1.00 51.61 99 ARG B C 1
ATOM 1650 O O . ARG B 1 7 ? -38.715 -14.728 -28.287 1.00 43.79 99 ARG B O 1
ATOM 1658 N N . ARG B 1 8 ? -39.505 -15.906 -30.061 1.00 46.19 100 ARG B N 1
ATOM 1659 C CA . ARG B 1 8 ? -38.207 -16.463 -30.458 1.00 50.86 100 ARG B CA 1
ATOM 1660 C C . ARG B 1 8 ? -37.222 -15.371 -30.850 1.00 43.78 100 ARG B C 1
ATOM 1661 O O . ARG B 1 8 ? -36.035 -15.454 -30.493 1.00 39.65 100 ARG B O 1
ATOM 1669 N N . ILE B 1 9 ? -37.711 -14.307 -31.494 1.00 34.43 101 ILE B N 1
ATOM 1670 C CA . ILE B 1 9 ? -36.835 -13.264 -31.880 1.00 34.38 101 ILE B CA 1
ATOM 1671 C C . ILE B 1 9 ? -36.239 -12.579 -30.669 1.00 28.69 101 ILE B C 1
ATOM 1672 O O . ILE B 1 9 ? -35.075 -12.406 -30.617 1.00 34.05 101 ILE B O 1
ATOM 1677 N N . LEU B 1 10 ? -37.079 -12.236 -29.686 1.00 34.24 102 LEU B N 1
ATOM 1678 C CA . LEU B 1 10 ? -36.640 -11.551 -28.517 1.00 34.41 102 LEU B CA 1
ATOM 1679 C C . LEU B 1 10 ? -35.762 -12.406 -27.675 1.00 31.02 102 LEU B C 1
ATOM 1680 O O . LEU B 1 10 ? -34.831 -11.919 -27.216 1.00 32.11 102 LEU B O 1
ATOM 1685 N N . GLU B 1 11 ? -36.051 -13.712 -27.526 1.00 35.36 103 GLU B N 1
ATOM 1686 C CA . GLU B 1 11 ? -35.240 -14.518 -26.686 1.00 33.84 103 GLU B CA 1
ATOM 1687 C C . GLU B 1 11 ? -33.833 -14.640 -27.301 1.00 35.66 103 GLU B C 1
ATOM 1688 O O . GLU B 1 11 ? -32.854 -14.541 -26.580 1.00 31.34 103 GLU B O 1
ATOM 1694 N N . THR B 1 12 ? -33.771 -14.796 -28.610 1.00 34.61 104 THR B N 1
ATOM 1695 C CA . THR B 1 12 ? -32.537 -14.872 -29.347 1.00 30.79 104 THR B CA 1
ATOM 1696 C C . THR B 1 12 ? -31.756 -13.540 -29.296 1.00 31.07 104 THR B C 1
ATOM 1697 O O . THR B 1 12 ? -30.513 -13.521 -29.012 1.00 28.44 104 THR B O 1
ATOM 1701 N N . ALA B 1 13 ? -32.459 -12.440 -29.545 1.00 32.28 105 ALA B N 1
ATOM 1702 C CA . ALA B 1 13 ? -31.820 -11.118 -29.514 1.00 28.38 105 ALA B CA 1
ATOM 1703 C C . ALA B 1 13 ? -31.224 -10.823 -28.118 1.00 28.44 105 ALA B C 1
ATOM 1704 O O . ALA B 1 13 ? -30.115 -10.371 -27.988 1.00 26.95 105 ALA B O 1
ATOM 1706 N N . TRP B 1 14 ? -31.997 -11.159 -27.078 1.00 32.46 106 TRP B N 1
ATOM 1707 C CA . TRP B 1 14 ? -31.552 -11.002 -25.667 1.00 30.68 106 TRP B CA 1
ATOM 1708 C C . TRP B 1 14 ? -30.258 -11.708 -25.434 1.00 27.29 106 TRP B C 1
ATOM 1709 O O . TRP B 1 14 ? -29.317 -11.148 -24.955 1.00 27.40 106 TRP B O 1
ATOM 1720 N N . ARG B 1 15 ? -30.185 -13.010 -25.788 1.00 26.88 107 ARG B N 1
ATOM 1721 C CA . ARG B 1 15 ? -28.968 -13.797 -25.638 1.00 29.41 107 ARG B CA 1
ATOM 1722 C C . ARG B 1 15 ? -27.761 -13.248 -26.450 1.00 25.62 107 ARG B C 1
ATOM 1723 O O . ARG B 1 15 ? -26.669 -13.118 -25.928 1.00 26.87 107 ARG B O 1
ATOM 1731 N N . LEU B 1 16 ? -27.986 -12.850 -27.680 1.00 27.42 108 LEU B N 1
ATOM 1732 C CA . LEU B 1 16 ? -26.926 -12.292 -28.529 1.00 25.25 108 LEU B CA 1
ATOM 1733 C C . LEU B 1 16 ? -26.438 -10.939 -27.992 1.00 25.78 108 LEU B C 1
ATOM 1734 O O . LEU B 1 16 ? -25.226 -10.693 -27.954 1.00 24.50 108 LEU B O 1
ATOM 1739 N N . ILE B 1 17 ? -27.375 -10.055 -27.628 1.00 27.65 109 ILE B N 1
ATOM 1740 C CA . ILE B 1 17 ? -27.009 -8.772 -26.989 1.00 25.88 109 ILE B CA 1
ATOM 1741 C C . ILE B 1 17 ? -26.164 -9.055 -25.705 1.00 24.61 109 ILE B C 1
ATOM 1742 O O . ILE B 1 17 ? -25.078 -8.495 -25.518 1.00 26.06 109 ILE B O 1
ATOM 1747 N N . ALA B 1 18 ? -26.610 -9.984 -24.864 1.00 30.33 110 ALA B N 1
ATOM 1748 C CA . ALA B 1 18 ? -25.873 -10.307 -23.605 1.00 25.61 110 ALA B CA 1
ATOM 1749 C C . ALA B 1 18 ? -24.475 -10.764 -23.841 1.00 31.70 110 ALA B C 1
ATOM 1750 O O . ALA B 1 18 ? -23.524 -10.360 -23.165 1.00 32.77 110 ALA B O 1
ATOM 1752 N N . ARG B 1 19 ? -24.343 -11.674 -24.804 1.00 32.10 111 ARG B N 1
ATOM 1753 C CA . ARG B 1 19 ? -23.011 -12.266 -25.108 1.00 32.02 111 ARG B CA 1
ATOM 1754 C C . ARG B 1 19 ? -22.061 -11.624 -26.075 1.00 29.91 111 ARG B C 1
ATOM 1755 O O . ARG B 1 19 ? -20.823 -11.706 -25.899 1.00 35.08 111 ARG B O 1
ATOM 1763 N N A ARG B 1 20 ? -22.611 -10.915 -27.049 0.50 31.10 112 ARG B N 1
ATOM 1764 N N B ARG B 1 20 ? -22.566 -10.909 -27.077 0.50 32.56 112 ARG B N 1
ATOM 1765 C CA A ARG B 1 20 ? -21.818 -10.252 -28.060 0.50 28.78 112 ARG B CA 1
ATOM 1766 C CA B ARG B 1 20 ? -21.654 -10.204 -27.978 0.50 31.90 112 ARG B CA 1
ATOM 1767 C C A ARG B 1 20 ? -21.748 -8.706 -27.936 0.50 30.76 112 ARG B C 1
ATOM 1768 C C B ARG B 1 20 ? -21.781 -8.677 -27.999 0.50 31.15 112 ARG B C 1
ATOM 1769 O O A ARG B 1 20 ? -20.787 -8.080 -28.412 0.50 36.27 112 ARG B O 1
ATOM 1770 O O B ARG B 1 20 ? -21.040 -8.035 -28.732 0.50 28.18 112 ARG B O 1
ATOM 1785 N N . GLY B 1 21 ? -22.769 -8.129 -27.280 1.00 27.42 113 GLY B N 1
ATOM 1786 C CA . GLY B 1 21 ? -22.991 -6.714 -27.185 1.00 30.07 113 GLY B CA 1
ATOM 1787 C C . GLY B 1 21 ? -23.927 -6.204 -28.246 1.00 27.24 113 GLY B C 1
ATOM 1788 O O . GLY B 1 21 ? -23.675 -6.457 -29.464 1.00 33.01 113 GLY B O 1
ATOM 1789 N N . TYR B 1 22 ? -24.899 -5.347 -27.831 1.00 27.49 114 TYR B N 1
ATOM 1790 C CA . TYR B 1 22 ? -25.918 -4.754 -28.680 1.00 25.80 114 TYR B CA 1
ATOM 1791 C C . TYR B 1 22 ? -25.399 -4.148 -30.037 1.00 29.78 114 TYR B C 1
ATOM 1792 O O . TYR B 1 22 ? -25.863 -4.515 -31.129 1.00 29.50 114 TYR B O 1
ATOM 1801 N N . HIS B 1 23 ? -24.332 -3.377 -29.958 1.00 27.65 115 HIS B N 1
ATOM 1802 C CA . HIS B 1 23 ? -23.764 -2.793 -31.176 1.00 32.09 115 HIS B CA 1
ATOM 1803 C C . HIS B 1 23 ? -23.082 -3.748 -32.136 1.00 33.19 115 HIS B C 1
ATOM 1804 O O . HIS B 1 23 ? -22.838 -3.376 -33.254 1.00 34.00 115 HIS B O 1
ATOM 1811 N N . ASN B 1 24 ? -22.748 -4.940 -31.679 1.00 37.52 116 ASN B N 1
ATOM 1812 C CA . ASN B 1 24 ? -22.091 -5.970 -32.490 1.00 33.51 116 ASN B CA 1
ATOM 1813 C C . ASN B 1 24 ? -23.064 -6.977 -33.060 1.00 37.49 116 ASN B C 1
ATOM 1814 O O . ASN B 1 24 ? -22.676 -7.839 -33.833 1.00 35.19 116 ASN B O 1
ATOM 1819 N N . VAL B 1 25 ? -24.339 -6.857 -32.713 1.00 30.50 117 VAL B N 1
ATOM 1820 C CA . VAL B 1 25 ? -25.344 -7.763 -33.211 1.00 31.67 117 VAL B CA 1
ATOM 1821 C C . VAL B 1 25 ? -25.991 -7.051 -34.374 1.00 34.92 117 VAL B C 1
ATOM 1822 O O . VAL B 1 25 ? -26.565 -6.031 -34.224 1.00 29.92 117 VAL B O 1
ATOM 1826 N N . ARG B 1 26 ? -25.817 -7.592 -35.550 1.00 34.71 118 ARG B N 1
ATOM 1827 C CA . ARG B 1 26 ? -26.431 -7.056 -36.716 1.00 46.69 118 ARG B CA 1
ATOM 1828 C C . ARG B 1 26 ? -27.712 -7.856 -36.802 1.00 39.86 118 ARG B C 1
ATOM 1829 O O . ARG B 1 26 ? -27.850 -8.959 -36.256 1.00 34.16 118 ARG B O 1
ATOM 1837 N N . ILE B 1 27 ? -28.651 -7.338 -37.557 1.00 39.97 119 ILE B N 1
ATOM 1838 C CA . ILE B 1 27 ? -29.925 -8.027 -37.775 1.00 34.96 119 ILE B CA 1
ATOM 1839 C C . ILE B 1 27 ? -29.784 -9.431 -38.422 1.00 39.23 119 ILE B C 1
ATOM 1840 O O . ILE B 1 27 ? -30.526 -10.398 -38.110 1.00 37.22 119 ILE B O 1
ATOM 1845 N N . HIS B 1 28 ? -28.844 -9.559 -39.353 1.00 40.60 120 HIS B N 1
ATOM 1846 C CA . HIS B 1 28 ? -28.632 -10.855 -39.986 1.00 38.71 120 HIS B CA 1
ATOM 1847 C C . HIS B 1 28 ? -28.121 -11.907 -39.007 1.00 40.79 120 HIS B C 1
ATOM 1848 O O . HIS B 1 28 ? -28.296 -13.076 -39.233 1.00 35.70 120 HIS B O 1
ATOM 1855 N N . ASP B 1 29 ? -27.500 -11.463 -37.929 1.00 34.80 121 ASP B N 1
ATOM 1856 C CA . ASP B 1 29 ? -27.034 -12.337 -36.872 1.00 30.11 121 ASP B CA 1
ATOM 1857 C C . ASP B 1 29 ? -28.243 -12.981 -36.174 1.00 31.29 121 ASP B C 1
ATOM 1858 O O . ASP B 1 29 ? -28.273 -14.211 -35.908 1.00 31.86 121 ASP B O 1
ATOM 1863 N N . ILE B 1 30 ? -29.301 -12.193 -35.945 1.00 31.53 122 ILE B N 1
ATOM 1864 C CA . ILE B 1 30 ? -30.513 -12.734 -35.308 1.00 29.97 122 ILE B CA 1
ATOM 1865 C C . ILE B 1 30 ? -31.180 -13.772 -36.277 1.00 28.86 122 ILE B C 1
ATOM 1866 O O . ILE B 1 30 ? -31.573 -14.889 -35.877 1.00 31.33 122 ILE B O 1
ATOM 1871 N N . ALA B 1 31 ? -31.344 -13.350 -37.497 1.00 34.71 123 ALA B N 1
ATOM 1872 C CA . ALA B 1 31 ? -31.934 -14.190 -38.569 1.00 38.08 123 ALA B CA 1
ATOM 1873 C C . ALA B 1 31 ? -31.232 -15.538 -38.670 1.00 35.24 123 ALA B C 1
ATOM 1874 O O . ALA B 1 31 ? -31.863 -16.570 -38.587 1.00 38.05 123 ALA B O 1
ATOM 1876 N N . SER B 1 32 ? -29.903 -15.523 -38.711 1.00 33.18 124 SER B N 1
ATOM 1877 C CA . SER B 1 32 ? -29.157 -16.789 -38.785 1.00 33.14 124 SER B CA 1
ATOM 1878 C C . SER B 1 32 ? -29.314 -17.651 -37.573 1.00 36.79 124 SER B C 1
ATOM 1879 O O . SER B 1 32 ? -29.278 -18.873 -37.708 1.00 37.46 124 SER B O 1
ATOM 1882 N N . GLU B 1 33 ? -29.437 -17.085 -36.362 1.00 30.90 125 GLU B N 1
ATOM 1883 C CA . GLU B 1 33 ? -29.660 -17.922 -35.195 1.00 32.53 125 GLU B CA 1
ATOM 1884 C C . GLU B 1 33 ? -31.029 -18.599 -35.291 1.00 35.56 125 GLU B C 1
ATOM 1885 O O . GLU B 1 33 ? -31.229 -19.621 -34.671 1.00 38.57 125 GLU B O 1
ATOM 1891 N N . LEU B 1 34 ? -31.926 -18.047 -36.054 1.00 38.22 126 LEU B N 1
ATOM 1892 C CA . LEU B 1 34 ? -33.301 -18.593 -36.158 1.00 47.65 126 LEU B CA 1
ATOM 1893 C C . LEU B 1 34 ? -33.708 -19.135 -37.513 1.00 50.93 126 LEU B C 1
ATOM 1894 O O . LEU B 1 34 ? -34.681 -19.842 -37.579 1.00 47.57 126 LEU B O 1
ATOM 1899 N N . GLY B 1 35 ? -33.054 -18.698 -38.583 1.00 59.94 127 GLY B N 1
ATOM 1900 C CA . GLY B 1 35 ? -33.352 -19.155 -39.949 1.00 47.16 127 GLY B CA 1
ATOM 1901 C C . GLY B 1 35 ? -34.387 -18.294 -40.581 1.00 58.50 127 GLY B C 1
ATOM 1902 O O . GLY B 1 35 ? -35.509 -18.725 -40.820 1.00 68.73 127 GLY B O 1
ATOM 1903 N N . THR B 1 36 ? -34.003 -17.103 -40.990 1.00 46.93 128 THR B N 1
ATOM 1904 C CA . THR B 1 36 ? -35.043 -16.189 -41.392 1.00 54.65 128 THR B CA 1
ATOM 1905 C C . THR B 1 36 ? -34.310 -15.092 -42.095 1.00 57.67 128 THR B C 1
ATOM 1906 O O . THR B 1 36 ? -33.090 -15.228 -42.314 1.00 58.95 128 THR B O 1
ATOM 1910 N N . SER B 1 37 ? -34.981 -13.983 -42.361 1.00 39.87 129 SER B N 1
ATOM 1911 C CA . SER B 1 37 ? -34.316 -12.950 -43.119 1.00 41.28 129 SER B CA 1
ATOM 1912 C C . SER B 1 37 ? -34.371 -11.598 -42.402 1.00 44.82 129 SER B C 1
ATOM 1913 O O . SER B 1 37 ? -35.339 -11.289 -41.677 1.00 43.80 129 SER B O 1
ATOM 1916 N N . ASN B 1 38 ? -33.443 -10.712 -42.748 1.00 41.81 130 ASN B N 1
ATOM 1917 C CA . ASN B 1 38 ? -33.485 -9.365 -42.148 1.00 58.95 130 ASN B CA 1
ATOM 1918 C C . ASN B 1 38 ? -34.880 -8.721 -42.264 1.00 56.43 130 ASN B C 1
ATOM 1919 O O . ASN B 1 38 ? -35.332 -8.025 -41.361 1.00 50.50 130 ASN B O 1
ATOM 1924 N N . ALA B 1 39 ? -35.530 -8.958 -43.404 1.00 58.62 131 ALA B N 1
ATOM 1925 C CA . ALA B 1 39 ? -36.895 -8.460 -43.678 1.00 52.62 131 ALA B CA 1
ATOM 1926 C C . ALA B 1 39 ? -37.947 -8.955 -42.654 1.00 43.98 131 ALA B C 1
ATOM 1927 O O . ALA B 1 39 ? -38.699 -8.138 -42.097 1.00 44.44 131 ALA B O 1
ATOM 1929 N N . THR B 1 40 ? -38.006 -10.266 -42.413 1.00 48.39 132 THR B N 1
ATOM 1930 C CA . THR B 1 40 ? -38.923 -10.838 -41.395 1.00 48.65 132 THR B CA 1
ATOM 1931 C C . THR B 1 40 ? -38.603 -10.183 -40.042 1.00 50.67 132 THR B C 1
ATOM 1932 O O . THR B 1 40 ? -39.479 -9.825 -39.285 1.00 53.34 132 THR B O 1
ATOM 1936 N N . ILE B 1 41 ? -37.322 -10.033 -39.728 1.00 57.49 133 ILE B N 1
ATOM 1937 C CA . ILE B 1 41 ? -36.988 -9.457 -38.432 1.00 54.05 133 ILE B CA 1
ATOM 1938 C C . ILE B 1 41 ? -37.548 -8.047 -38.355 1.00 50.88 133 ILE B C 1
ATOM 1939 O O . ILE B 1 41 ? -38.177 -7.718 -37.348 1.00 45.19 133 ILE B O 1
ATOM 1944 N N . HIS B 1 42 ? -37.350 -7.229 -39.413 1.00 46.88 134 HIS B N 1
ATOM 1945 C CA . HIS B 1 42 ? -37.895 -5.857 -39.419 1.00 52.96 134 HIS B CA 1
ATOM 1946 C C . HIS B 1 42 ? -39.402 -5.849 -39.464 1.00 47.79 134 HIS B C 1
ATOM 1947 O O . HIS B 1 42 ? -40.018 -4.907 -38.937 1.00 50.17 134 HIS B O 1
ATOM 1954 N N . TYR B 1 43 ? -39.981 -6.887 -40.090 1.00 45.06 135 TYR B N 1
ATOM 1955 C CA . TYR B 1 43 ? -41.430 -7.007 -40.095 1.00 46.30 135 TYR B CA 1
ATOM 1956 C C . TYR B 1 43 ? -41.950 -6.904 -38.662 1.00 53.25 135 TYR B C 1
ATOM 1957 O O . TYR B 1 43 ? -42.969 -6.296 -38.444 1.00 57.49 135 TYR B O 1
ATOM 1966 N N . HIS B 1 44 ? -41.291 -7.559 -37.697 1.00 46.65 136 HIS B N 1
ATOM 1967 C CA . HIS B 1 44 ? -41.749 -7.489 -36.295 1.00 43.16 136 HIS B CA 1
ATOM 1968 C C . HIS B 1 44 ? -41.136 -6.335 -35.511 1.00 52.95 136 HIS B C 1
ATOM 1969 O O . HIS B 1 44 ? -41.725 -5.842 -34.554 1.00 54.52 136 HIS B O 1
ATOM 1976 N N . PHE B 1 45 ? -39.930 -5.933 -35.876 1.00 49.29 137 PHE B N 1
ATOM 1977 C CA . PHE B 1 45 ? -39.253 -4.836 -35.205 1.00 46.16 137 PHE B CA 1
ATOM 1978 C C . PHE B 1 45 ? -38.660 -3.878 -36.249 1.00 52.93 137 PHE B C 1
ATOM 1979 O O . PHE B 1 45 ? -37.619 -4.118 -36.832 1.00 57.32 137 PHE B O 1
ATOM 1987 N N . PRO B 1 46 ? -39.373 -2.791 -36.524 1.00 58.61 138 PRO B N 1
ATOM 1988 C CA . PRO B 1 46 ? -38.925 -1.827 -37.534 1.00 59.89 138 PRO B CA 1
ATOM 1989 C C . PRO B 1 46 ? -37.501 -1.310 -37.355 1.00 55.69 138 PRO B C 1
ATOM 1990 O O . PRO B 1 46 ? -36.865 -0.959 -38.358 1.00 66.49 138 PRO B O 1
ATOM 1994 N N . SER B 1 47 ? -36.982 -1.253 -36.121 1.00 54.11 139 SER B N 1
ATOM 1995 C CA . SER B 1 47 ? -35.577 -0.856 -35.944 1.00 46.23 139 SER B CA 1
ATOM 1996 C C . SER B 1 47 ? -34.839 -1.736 -34.962 1.00 48.46 139 SER B C 1
ATOM 1997 O O . SER B 1 47 ? -35.397 -2.563 -34.206 1.00 42.92 139 SER B O 1
ATOM 2000 N N . LYS B 1 48 ? -33.538 -1.578 -35.013 1.00 47.99 140 LYS B N 1
ATOM 2001 C CA . LYS B 1 48 ? -32.703 -2.361 -34.165 1.00 51.25 140 LYS B CA 1
ATOM 2002 C C . LYS B 1 48 ? -33.016 -1.965 -32.737 1.00 38.05 140 LYS B C 1
ATOM 2003 O O . LYS B 1 48 ? -33.085 -2.815 -31.820 1.00 40.98 140 LYS B O 1
ATOM 2009 N N . LYS B 1 49 ? -33.158 -0.667 -32.553 1.00 40.42 141 LYS B N 1
ATOM 2010 C CA . LYS B 1 49 ? -33.503 -0.142 -31.240 1.00 48.54 141 LYS B CA 1
ATOM 2011 C C . LYS B 1 49 ? -34.827 -0.655 -30.678 1.00 40.03 141 LYS B C 1
ATOM 2012 O O . LYS B 1 49 ? -34.935 -0.737 -29.453 1.00 39.04 141 LYS B O 1
ATOM 2018 N N . ASP B 1 50 ? -35.777 -1.059 -31.524 1.00 35.68 142 ASP B N 1
ATOM 2019 C CA . ASP B 1 50 ? -37.047 -1.605 -31.065 1.00 41.94 142 ASP B CA 1
ATOM 2020 C C . ASP B 1 50 ? -36.803 -2.995 -30.510 1.00 46.07 142 ASP B C 1
ATOM 2021 O O . ASP B 1 50 ? -37.557 -3.436 -29.650 1.00 37.01 142 ASP B O 1
ATOM 2026 N N . ILE B 1 51 ? -35.882 -3.733 -31.128 1.00 33.32 143 ILE B N 1
ATOM 2027 C CA . ILE B 1 51 ? -35.551 -5.058 -30.590 1.00 37.64 143 ILE B CA 1
ATOM 2028 C C . ILE B 1 51 ? -35.059 -4.948 -29.121 1.00 30.12 143 ILE B C 1
ATOM 2029 O O . ILE B 1 51 ? -35.617 -5.655 -28.280 1.00 38.64 143 ILE B O 1
ATOM 2034 N N . LEU B 1 52 ? -34.089 -4.083 -28.847 1.00 35.33 144 LEU B N 1
ATOM 2035 C CA . LEU B 1 52 ? -33.524 -3.888 -27.508 1.00 35.23 144 LEU B CA 1
ATOM 2036 C C . LEU B 1 52 ? -34.586 -3.449 -26.543 1.00 38.33 144 LEU B C 1
ATOM 2037 O O . LEU B 1 52 ? -34.665 -3.951 -25.434 1.00 34.66 144 LEU B O 1
ATOM 2042 N N . LEU B 1 53 ? -35.470 -2.554 -27.014 1.00 32.74 145 LEU B N 1
ATOM 2043 C CA . LEU B 1 53 ? -36.478 -2.033 -26.125 1.00 36.10 145 LEU B CA 1
ATOM 2044 C C . LEU B 1 53 ? -37.500 -3.108 -25.765 1.00 30.46 145 LEU B C 1
ATOM 2045 O O . LEU B 1 53 ? -37.793 -3.253 -24.588 1.00 31.59 145 LEU B O 1
ATOM 2050 N N . GLU B 1 54 ? -38.063 -3.854 -26.733 1.00 33.58 146 GLU B N 1
ATOM 2051 C CA . GLU B 1 54 ? -39.081 -4.895 -26.414 1.00 32.06 146 GLU B CA 1
ATOM 2052 C C . GLU B 1 54 ? -38.504 -6.070 -25.605 1.00 30.27 146 GLU B C 1
ATOM 2053 O O . GLU B 1 54 ? -39.167 -6.679 -24.693 1.00 33.42 146 GLU B O 1
ATOM 2059 N N . ALA B 1 55 ? -37.284 -6.383 -25.930 1.00 33.54 147 ALA B N 1
ATOM 2060 C CA . ALA B 1 55 ? -36.562 -7.436 -25.164 1.00 36.36 147 ALA B CA 1
ATOM 2061 C C . ALA B 1 55 ? -36.431 -7.039 -23.722 1.00 36.76 147 ALA B C 1
ATOM 2062 O O . ALA B 1 55 ? -36.669 -7.875 -22.787 1.00 33.40 147 ALA B O 1
ATOM 2064 N N . LEU B 1 56 ? -35.964 -5.819 -23.519 1.00 34.50 148 LEU B N 1
ATOM 2065 C CA . LEU B 1 56 ? -35.807 -5.294 -22.137 1.00 38.02 148 LEU B CA 1
ATOM 2066 C C . LEU B 1 56 ? -37.135 -5.317 -21.409 1.00 31.06 148 LEU B C 1
ATOM 2067 O O . LEU B 1 56 ? -37.223 -5.766 -20.259 1.00 35.31 148 LEU B O 1
ATOM 2072 N N . ARG B 1 57 ? -38.203 -4.805 -22.022 1.00 31.57 149 ARG B N 1
ATOM 2073 C CA . ARG B 1 57 ? -39.490 -4.890 -21.386 1.00 31.82 149 ARG B CA 1
ATOM 2074 C C . ARG B 1 57 ? -39.855 -6.318 -20.929 1.00 35.01 149 ARG B C 1
ATOM 2075 O O . ARG B 1 57 ? -40.292 -6.531 -19.751 1.00 34.69 149 ARG B O 1
ATOM 2083 N N . ARG B 1 58 ? -39.721 -7.273 -21.859 1.00 35.76 150 ARG B N 1
ATOM 2084 C CA . ARG B 1 58 ? -39.957 -8.690 -21.565 1.00 35.02 150 ARG B CA 1
ATOM 2085 C C . ARG B 1 58 ? -39.117 -9.114 -20.323 1.00 28.41 150 ARG B C 1
ATOM 2086 O O . ARG B 1 58 ? -39.666 -9.753 -19.366 1.00 37.52 150 ARG B O 1
ATOM 2094 N N . ASN B 1 59 ? -37.817 -8.900 -20.390 1.00 29.60 151 ASN B N 1
ATOM 2095 C CA . ASN B 1 59 ? -36.929 -9.247 -19.225 1.00 28.93 151 ASN B CA 1
ATOM 2096 C C . ASN B 1 59 ? -37.293 -8.709 -17.879 1.00 37.32 151 ASN B C 1
ATOM 2097 O O . ASN B 1 59 ? -37.252 -9.436 -16.849 1.00 34.85 151 ASN B O 1
ATOM 2102 N N . VAL B 1 60 ? -37.546 -7.393 -17.825 1.00 35.44 152 VAL B N 1
ATOM 2103 C CA . VAL B 1 60 ? -37.975 -6.715 -16.587 1.00 37.10 152 VAL B CA 1
ATOM 2104 C C . VAL B 1 60 ? -39.162 -7.429 -15.994 1.00 39.53 152 VAL B C 1
ATOM 2105 O O . VAL B 1 60 ? -39.357 -7.519 -14.756 1.00 34.50 152 VAL B O 1
ATOM 2109 N N . LYS B 1 61 ? -40.041 -7.894 -16.853 1.00 35.44 153 LYS B N 1
ATOM 2110 C CA . LYS B 1 61 ? -41.204 -8.577 -16.355 1.00 34.19 153 LYS B CA 1
ATOM 2111 C C . LYS B 1 61 ? -40.907 -9.948 -15.804 1.00 38.15 153 LYS B C 1
ATOM 2112 O O . LYS B 1 61 ? -41.428 -10.346 -14.717 1.00 41.54 153 LYS B O 1
ATOM 2118 N N . LEU B 1 62 ? -40.044 -10.669 -16.502 1.00 41.14 154 LEU B N 1
ATOM 2119 C CA . LEU B 1 62 ? -39.711 -11.994 -16.083 1.00 40.34 154 LEU B CA 1
ATOM 2120 C C . LEU B 1 62 ? -39.026 -11.903 -14.736 1.00 36.50 154 LEU B C 1
ATOM 2121 O O . LEU B 1 62 ? -39.286 -12.706 -13.830 1.00 33.17 154 LEU B O 1
ATOM 2126 N N . ALA B 1 63 ? -38.172 -10.910 -14.581 1.00 34.17 155 ALA B N 1
ATOM 2127 C CA . ALA B 1 63 ? -37.413 -10.764 -13.321 1.00 34.21 155 ALA B CA 1
ATOM 2128 C C . ALA B 1 63 ? -38.260 -10.371 -12.121 1.00 43.09 155 ALA B C 1
ATOM 2129 O O . ALA B 1 63 ? -38.009 -10.815 -10.997 1.00 37.99 155 ALA B O 1
ATOM 2131 N N . PHE B 1 64 ? -39.238 -9.504 -12.334 1.00 33.68 156 PHE B N 1
ATOM 2132 C CA . PHE B 1 64 ? -40.174 -9.156 -11.304 1.00 34.68 156 PHE B CA 1
ATOM 2133 C C . PHE B 1 64 ? -40.984 -10.380 -10.879 1.00 35.40 156 PHE B C 1
ATOM 2134 O O . PHE B 1 64 ? -41.206 -10.543 -9.681 1.00 34.74 156 PHE B O 1
ATOM 2142 N N . ASP B 1 65 ? -41.430 -11.194 -11.852 1.00 38.49 157 ASP B N 1
ATOM 2143 C CA . ASP B 1 65 ? -42.145 -12.464 -11.591 1.00 40.03 157 ASP B CA 1
ATOM 2144 C C . ASP B 1 65 ? -41.315 -13.403 -10.749 1.00 35.42 157 ASP B C 1
ATOM 2145 O O . ASP B 1 65 ? -41.783 -14.054 -9.794 1.00 37.77 157 ASP B O 1
ATOM 2150 N N . ARG B 1 66 ? -40.061 -13.464 -11.078 1.00 38.75 158 ARG B N 1
ATOM 2151 C CA . ARG B 1 66 ? -39.154 -14.322 -10.409 1.00 41.90 158 ARG B CA 1
ATOM 2152 C C . ARG B 1 66 ? -39.086 -13.889 -8.967 1.00 39.45 158 ARG B C 1
ATOM 2153 O O . ARG B 1 66 ? -39.130 -14.654 -8.061 1.00 34.70 158 ARG B O 1
ATOM 2161 N N . GLN B 1 67 ? -38.987 -12.617 -8.776 1.00 31.75 159 GLN B N 1
ATOM 2162 C CA . GLN B 1 67 ? -38.936 -12.043 -7.425 1.00 31.64 159 GLN B CA 1
ATOM 2163 C C . GLN B 1 67 ? -40.177 -12.277 -6.583 1.00 32.98 159 GLN B C 1
ATOM 2164 O O . GLN B 1 67 ? -40.098 -12.661 -5.409 1.00 32.83 159 GLN B O 1
ATOM 2170 N N . VAL B 1 68 ? -41.347 -12.071 -7.170 1.00 31.39 160 VAL B N 1
ATOM 2171 C CA . VAL B 1 68 ? -42.566 -12.393 -6.446 1.00 34.46 160 VAL B CA 1
ATOM 2172 C C . VAL B 1 68 ? -42.665 -13.889 -6.071 1.00 44.01 160 VAL B C 1
ATOM 2173 O O . VAL B 1 68 ? -43.130 -14.189 -4.983 1.00 49.64 160 VAL B O 1
ATOM 2177 N N . ALA B 1 69 ? -42.213 -14.812 -6.943 1.00 39.74 161 ALA B N 1
ATOM 2178 C CA . ALA B 1 69 ? -42.262 -16.223 -6.639 1.00 43.69 161 ALA B CA 1
ATOM 2179 C C . ALA B 1 69 ? -41.361 -16.549 -5.438 1.00 49.06 161 ALA B C 1
ATOM 2180 O O . ALA B 1 69 ? -41.766 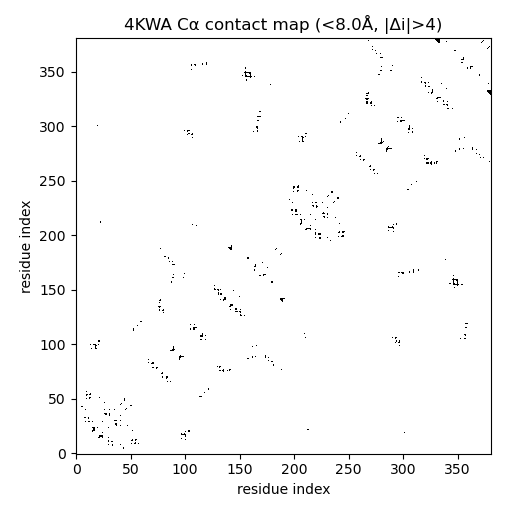-17.347 -4.561 1.00 44.26 161 ALA B O 1
ATOM 2182 N N . GLU B 1 70 ? -40.155 -15.956 -5.391 1.00 41.78 162 GLU B N 1
ATOM 2183 C CA . GLU B 1 70 ? -39.216 -16.173 -4.291 1.00 44.50 162 GLU B CA 1
ATOM 2184 C C . GLU B 1 70 ? -39.600 -15.544 -2.925 1.00 48.20 162 GLU B C 1
ATOM 2185 O O . GLU B 1 70 ? -39.348 -16.134 -1.864 1.00 49.78 162 GLU B O 1
ATOM 2191 N N . LEU B 1 71 ? -40.233 -14.373 -2.931 1.00 36.68 163 LEU B N 1
ATOM 2192 C CA . LEU B 1 71 ? -40.618 -13.706 -1.704 1.00 42.02 163 LEU B CA 1
ATOM 2193 C C . LEU B 1 71 ? -42.006 -14.062 -1.172 1.00 51.49 163 LEU B C 1
ATOM 2194 O O . LEU B 1 71 ? -42.324 -13.781 -0.015 1.00 53.57 163 LEU B O 1
ATOM 2199 N N . HIS B 1 72 ? -42.771 -14.754 -1.986 1.00 45.95 164 HIS B N 1
ATOM 2200 C CA . HIS B 1 72 ? -44.164 -15.085 -1.685 1.00 61.82 164 HIS B CA 1
ATOM 2201 C C . HIS B 1 72 ? -44.494 -15.348 -0.212 1.00 69.15 164 HIS B C 1
ATOM 2202 O O . HIS B 1 72 ? -45.229 -14.589 0.417 1.00 79.83 164 HIS B O 1
ATOM 2209 N N . THR B 1 73 ? -43.930 -16.398 0.340 1.00 60.12 165 THR B N 1
ATOM 2210 C CA . THR B 1 73 ? -44.228 -16.770 1.715 1.00 63.09 165 THR B CA 1
ATOM 2211 C C . THR B 1 73 ? -43.408 -16.146 2.823 1.00 60.38 165 THR B C 1
ATOM 2212 O O . THR B 1 73 ? -43.786 -16.218 3.996 1.00 56.61 165 THR B O 1
ATOM 2216 N N . ILE B 1 74 ? -42.278 -15.559 2.469 1.00 53.25 166 ILE B N 1
ATOM 2217 C CA . ILE B 1 74 ? -41.321 -15.119 3.491 1.00 44.46 166 ILE B CA 1
ATOM 2218 C C . ILE B 1 74 ? -41.775 -13.950 4.367 1.00 53.77 166 ILE B C 1
ATOM 2219 O O . ILE B 1 74 ? -41.877 -12.839 3.874 1.00 51.71 166 ILE B O 1
ATOM 2224 N N . ALA B 1 75 ? -42.003 -14.190 5.665 1.00 51.93 167 ALA B N 1
ATOM 2225 C CA . ALA B 1 75 ? -42.513 -13.120 6.551 1.00 57.27 167 ALA B CA 1
ATOM 2226 C C . ALA B 1 75 ? -41.423 -12.274 7.189 1.00 51.71 167 ALA B C 1
ATOM 2227 O O . ALA B 1 75 ? -41.559 -11.065 7.312 1.00 46.65 167 ALA B O 1
ATOM 2229 N N . ASP B 1 76 ? -40.359 -12.938 7.616 1.00 48.89 168 ASP B N 1
ATOM 2230 C CA . ASP B 1 76 ? -39.222 -12.338 8.283 1.00 48.02 168 ASP B CA 1
ATOM 2231 C C . ASP B 1 76 ? -38.442 -11.410 7.333 1.00 41.30 168 ASP B C 1
ATOM 2232 O O . ASP B 1 76 ? -37.919 -11.857 6.311 1.00 36.41 168 ASP B O 1
ATOM 2237 N N . ALA B 1 77 ? -38.435 -10.120 7.644 1.00 36.95 169 ALA B N 1
ATOM 2238 C CA . ALA B 1 77 ? -37.716 -9.112 6.819 1.00 38.27 169 ALA B CA 1
ATOM 2239 C C . ALA B 1 77 ? -36.256 -9.397 6.613 1.00 34.59 169 ALA B C 1
ATOM 2240 O O . ALA B 1 77 ? -35.775 -9.096 5.560 1.00 31.36 169 ALA B O 1
ATOM 2242 N N . ARG B 1 78 ? -35.512 -9.888 7.597 1.00 38.61 170 ARG B N 1
ATOM 2243 C CA . ARG B 1 78 ? -34.109 -10.191 7.369 1.00 39.16 170 ARG B CA 1
ATOM 2244 C C . ARG B 1 78 ? -34.002 -11.254 6.250 1.00 31.24 170 ARG B C 1
ATOM 2245 O O . ARG B 1 78 ? -33.302 -11.049 5.266 1.00 32.89 170 ARG B O 1
ATOM 2253 N N . GLU B 1 79 ? -34.756 -12.336 6.374 1.00 37.27 171 GLU B N 1
ATOM 2254 C CA . GLU B 1 79 ? -34.763 -13.381 5.314 1.00 36.27 171 GLU B CA 1
ATOM 2255 C C . GLU B 1 79 ? -35.243 -12.781 3.968 1.00 35.94 171 GLU B C 1
ATOM 2256 O O . GLU B 1 79 ? -34.710 -13.143 2.915 1.00 31.39 171 GLU B O 1
ATOM 2262 N N . ARG B 1 80 ? -36.311 -11.965 3.961 1.00 38.31 172 ARG B N 1
ATOM 2263 C CA . ARG B 1 80 ? -36.736 -11.375 2.694 1.00 34.73 172 ARG B CA 1
ATOM 2264 C C . ARG B 1 80 ? -35.572 -10.605 2.048 1.00 32.34 172 ARG B C 1
ATOM 2265 O O . ARG B 1 80 ? -35.354 -10.657 0.816 1.00 29.16 172 ARG B O 1
ATOM 2273 N N . LEU B 1 81 ? -34.859 -9.802 2.858 1.00 33.56 173 LEU B N 1
ATOM 2274 C CA . LEU B 1 81 ? -33.812 -8.989 2.313 1.00 27.18 173 LEU B CA 1
ATOM 2275 C C . LEU B 1 81 ? -32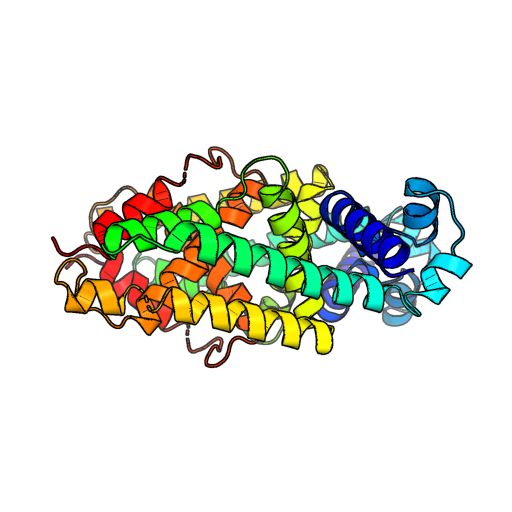.657 -9.758 1.769 1.00 32.75 173 LEU B C 1
ATOM 2276 O O . LEU B 1 81 ? -32.109 -9.431 0.705 1.00 28.70 173 LEU B O 1
ATOM 2281 N N . VAL B 1 82 ? -32.272 -10.801 2.471 1.00 31.76 174 VAL B N 1
ATOM 2282 C CA . VAL B 1 82 ? -31.142 -11.637 2.024 1.00 28.04 174 VAL B CA 1
ATOM 2283 C C . VAL B 1 82 ? -31.553 -12.291 0.750 1.00 31.92 174 VAL B C 1
ATOM 2284 O O . VAL B 1 82 ? -30.761 -12.360 -0.160 1.00 28.05 174 VAL B O 1
ATOM 2288 N N . ARG B 1 83 ? -32.798 -12.805 0.686 1.00 29.81 175 ARG B N 1
ATOM 2289 C CA . ARG B 1 83 ? -33.294 -13.373 -0.616 1.00 34.00 175 ARG B CA 1
ATOM 2290 C C . ARG B 1 83 ? -33.304 -12.371 -1.766 1.00 33.90 175 ARG B C 1
ATOM 2291 O O . ARG B 1 83 ? -33.084 -12.743 -2.902 1.00 30.07 175 ARG B O 1
ATOM 2299 N N . LEU B 1 84 ? -33.745 -11.118 -1.518 1.00 31.24 176 LEU B N 1
ATOM 2300 C CA . LEU B 1 84 ? -33.735 -10.093 -2.538 1.00 30.47 176 LEU B CA 1
ATOM 2301 C C . LEU B 1 84 ? -32.377 -9.853 -3.053 1.00 28.46 176 LEU B C 1
ATOM 2302 O O . LEU B 1 84 ? -32.129 -9.702 -4.289 1.00 32.25 176 LEU B O 1
ATOM 2307 N N . VAL B 1 85 ? -31.422 -9.792 -2.122 1.00 28.38 177 VAL B N 1
ATOM 2308 C CA . VAL B 1 85 ? -30.042 -9.619 -2.508 1.00 29.16 177 VAL B CA 1
ATOM 2309 C C . VAL B 1 85 ? -29.482 -10.813 -3.315 1.00 26.19 177 VAL B C 1
ATOM 2310 O O . VAL B 1 85 ? -28.767 -10.626 -4.321 1.00 32.37 177 VAL B O 1
ATOM 2314 N N . GLU B 1 86 ? -29.766 -12.041 -2.880 1.00 31.49 178 GLU B N 1
ATOM 2315 C CA . GLU B 1 86 ? -29.375 -13.269 -3.587 1.00 32.49 178 GLU B CA 1
ATOM 2316 C C . GLU B 1 86 ? -29.877 -13.291 -5.039 1.00 33.97 178 GLU B C 1
ATOM 2317 O O . GLU B 1 86 ? -29.171 -13.713 -5.924 1.00 34.10 178 GLU B O 1
ATOM 2323 N N . LEU B 1 87 ? -31.101 -12.809 -5.294 1.00 26.90 179 LEU B N 1
ATOM 2324 C CA . LEU B 1 87 ? -31.648 -12.684 -6.649 1.00 32.36 179 LEU B CA 1
ATOM 2325 C C . LEU B 1 87 ? -30.847 -11.709 -7.548 1.00 32.20 179 LEU B C 1
ATOM 2326 O O . LEU B 1 87 ? -30.981 -11.748 -8.728 1.00 33.78 179 LEU B O 1
ATOM 2331 N N . GLN B 1 88 ? -30.037 -10.833 -6.986 1.00 31.42 180 GLN B N 1
ATOM 2332 C CA . GLN B 1 88 ? -29.275 -9.886 -7.810 1.00 35.76 180 GLN B CA 1
ATOM 2333 C C . GLN B 1 88 ? -27.895 -10.399 -8.125 1.00 32.04 180 GLN B C 1
ATOM 2334 O O . GLN B 1 88 ? -27.106 -9.695 -8.715 1.00 30.61 180 GLN B O 1
ATOM 2340 N N . LEU B 1 89 ? -27.540 -11.577 -7.627 1.00 27.89 181 LEU B N 1
ATOM 2341 C CA . LEU B 1 89 ? -26.203 -12.087 -7.909 1.00 24.76 181 LEU B CA 1
ATOM 2342 C C . LEU B 1 89 ? -26.078 -12.542 -9.365 1.00 27.87 181 LEU B C 1
ATOM 2343 O O . LEU B 1 89 ? -27.009 -13.199 -9.884 1.00 27.52 181 LEU B O 1
ATOM 2348 N N . PRO B 1 90 ? -24.949 -12.198 -10.038 1.00 25.94 182 PRO B N 1
ATOM 2349 C CA . PRO B 1 90 ? -24.708 -12.595 -11.395 1.00 27.72 182 PRO B CA 1
ATOM 2350 C C . PRO B 1 90 ? -24.221 -14.021 -11.517 1.00 32.15 182 PRO B C 1
ATOM 2351 O O . PRO B 1 90 ? -23.156 -14.268 -12.087 1.00 29.26 182 PRO B O 1
ATOM 2355 N N . THR B 1 91 ? -25.038 -14.940 -11.031 1.00 26.65 183 THR B N 1
ATOM 2356 C CA . THR B 1 91 ? -24.743 -16.367 -11.159 1.00 28.87 183 THR B CA 1
ATOM 2357 C C . THR B 1 91 ? -24.636 -16.804 -12.645 1.00 27.00 183 THR B C 1
ATOM 2358 O O . THR B 1 91 ? -25.284 -16.275 -13.585 1.00 25.87 183 THR B O 1
ATOM 2362 N N . PRO B 1 92 ? -23.795 -17.793 -12.908 1.00 30.33 184 PRO B N 1
ATOM 2363 C CA . PRO B 1 92 ? -23.634 -18.307 -14.261 1.00 31.61 184 PRO B CA 1
ATOM 2364 C C . PRO B 1 92 ? -24.947 -18.629 -14.981 1.00 32.20 184 PRO B C 1
ATOM 2365 O O . PRO B 1 92 ? -25.864 -19.221 -14.375 1.00 31.37 184 PRO B O 1
ATOM 2369 N N . GLY B 1 93 ? -24.997 -18.325 -16.259 1.00 30.59 185 GLY B N 1
ATOM 2370 C CA . GLY B 1 93 ? -26.138 -18.604 -17.10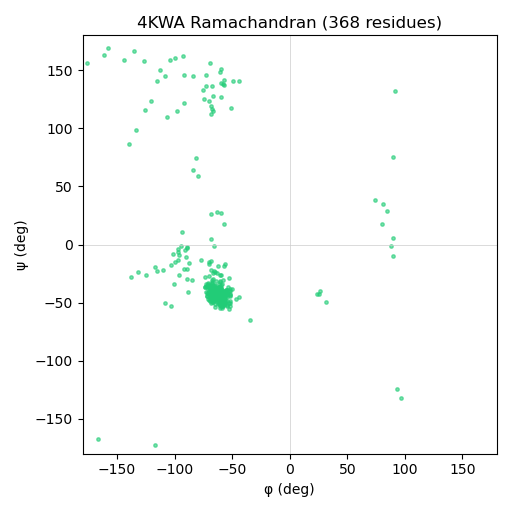2 1.00 31.22 185 GLY B CA 1
ATOM 2371 C C . GLY B 1 93 ? -27.136 -17.410 -17.183 1.00 32.64 185 GLY B C 1
ATOM 2372 O O . GLY B 1 93 ? -26.747 -16.316 -17.565 1.00 32.02 185 GLY B O 1
ATOM 2373 N N . LEU B 1 94 ? -28.429 -17.622 -16.854 1.00 31.50 186 LEU B N 1
ATOM 2374 C CA . LEU B 1 94 ? -29.466 -16.530 -17.005 1.00 28.52 186 LEU B CA 1
ATOM 2375 C C . LEU B 1 94 ? -29.089 -15.184 -16.323 1.00 27.55 186 LEU B C 1
ATOM 2376 O O . LEU B 1 94 ? -29.137 -14.142 -17.009 1.00 28.60 186 LEU B O 1
ATOM 2381 N N . LEU B 1 95 ? -28.740 -15.243 -15.033 1.00 24.93 187 LEU B N 1
ATOM 2382 C CA . LEU B 1 95 ? -28.451 -14.020 -14.229 1.00 24.00 187 LEU B CA 1
ATOM 2383 C C . LEU B 1 95 ? -27.209 -13.259 -14.739 1.00 25.59 187 LEU B C 1
ATOM 2384 O O . LEU B 1 95 ? -27.262 -12.024 -14.877 1.00 26.47 187 LEU B O 1
ATOM 2389 N N . ARG B 1 96 ? -26.175 -13.965 -15.126 1.00 26.79 188 ARG B N 1
ATOM 2390 C CA . ARG B 1 96 ? -25.029 -13.291 -15.671 1.00 29.63 188 ARG B CA 1
ATOM 2391 C C . ARG B 1 96 ? -25.344 -12.620 -16.988 1.00 25.03 188 ARG B C 1
ATOM 2392 O O . ARG B 1 96 ? -24.918 -11.552 -17.236 1.00 24.28 188 ARG B O 1
ATOM 2400 N N . ASP B 1 97 ? -26.121 -13.283 -17.807 1.00 25.19 189 ASP B N 1
ATOM 2401 C CA . ASP B 1 97 ? -26.595 -12.685 -19.057 1.00 27.71 189 ASP B CA 1
ATOM 2402 C C . ASP B 1 97 ? -27.445 -11.454 -18.810 1.00 24.69 189 ASP B C 1
ATOM 2403 O O . ASP B 1 97 ? -27.224 -10.415 -19.425 1.00 26.13 189 ASP B O 1
ATOM 2408 N N . GLU B 1 98 ? -28.334 -11.514 -17.811 1.00 25.62 190 GLU B N 1
ATOM 2409 C CA . GLU B 1 98 ? -29.101 -10.321 -17.482 1.00 24.20 190 GLU B CA 1
ATOM 2410 C C . GLU B 1 98 ? -28.205 -9.123 -17.119 1.00 25.03 190 GLU B C 1
ATOM 2411 O O . GLU B 1 98 ? -28.460 -8.027 -17.570 1.00 26.67 190 GLU B O 1
ATOM 2417 N N . TRP B 1 99 ? -27.190 -9.345 -16.263 1.00 26.21 191 TRP B N 1
ATOM 2418 C CA . TRP B 1 99 ? -26.253 -8.302 -15.881 1.00 23.66 191 TRP B CA 1
ATOM 2419 C C . TRP B 1 99 ? -25.542 -7.701 -17.087 1.00 22.97 191 TRP B C 1
ATOM 2420 O O . TRP B 1 99 ? -25.346 -6.525 -17.192 1.00 25.72 191 TRP B O 1
ATOM 2431 N N . SER B 1 100 ? -25.146 -8.555 -17.994 1.00 25.54 192 SER B N 1
ATOM 2432 C CA . SER B 1 100 ? -24.519 -8.083 -19.209 1.00 26.60 192 SER B CA 1
ATOM 2433 C C . SER B 1 100 ? -25.402 -7.098 -19.981 1.00 27.76 192 SER B C 1
ATOM 2434 O O . SER B 1 100 ? -24.947 -6.102 -20.434 1.00 30.77 192 SER B O 1
ATOM 2437 N N . VAL B 1 101 ? -26.680 -7.377 -20.096 1.00 25.30 193 VAL B N 1
ATOM 2438 C CA . VAL B 1 101 ? -27.550 -6.455 -20.779 1.00 28.69 193 VAL B CA 1
ATOM 2439 C C . VAL B 1 101 ? -27.689 -5.181 -19.941 1.00 27.06 193 VAL B C 1
ATOM 2440 O O . VAL B 1 101 ? -27.564 -4.077 -20.490 1.00 29.59 193 VAL B O 1
ATOM 2444 N N . TRP B 1 102 ? -27.895 -5.295 -18.634 1.00 26.58 194 TRP B N 1
ATOM 2445 C CA . TRP B 1 102 ? -28.033 -4.111 -17.754 1.00 31.30 194 TRP B CA 1
ATOM 2446 C C . TRP B 1 102 ? -26.868 -3.142 -17.868 1.00 23.17 194 TRP B C 1
ATOM 2447 O O . TRP B 1 102 ? -27.068 -1.899 -17.943 1.00 26.14 194 TRP B O 1
ATOM 2458 N N . LEU B 1 103 ? -25.664 -3.675 -17.856 1.00 27.10 195 LEU B N 1
ATOM 2459 C CA . LEU B 1 103 ? -24.509 -2.880 -18.088 1.00 27.51 195 LEU B CA 1
ATOM 2460 C C . LEU B 1 103 ? -24.569 -2.035 -19.372 1.00 30.12 195 LEU B C 1
ATOM 2461 O O . LEU B 1 103 ? -24.242 -0.851 -19.373 1.00 25.51 195 LEU B O 1
ATOM 2466 N N . GLN B 1 104 ? -25.097 -2.604 -20.421 1.00 23.60 196 GLN B N 1
ATOM 2467 C CA . GLN B 1 104 ? -25.251 -1.900 -21.706 1.00 25.07 196 GLN B CA 1
ATOM 2468 C C . GLN B 1 104 ? -26.391 -0.844 -21.580 1.00 22.62 196 GLN B C 1
ATOM 2469 O O . GLN B 1 104 ? -26.350 0.240 -22.180 1.00 24.65 196 GLN B O 1
ATOM 2475 N N . VAL B 1 105 ? -27.389 -1.181 -20.798 1.00 24.97 197 VAL B N 1
ATOM 2476 C CA . VAL B 1 105 ? -28.499 -0.319 -20.636 1.00 29.51 197 VAL B CA 1
ATOM 2477 C C . VAL B 1 105 ? -28.087 0.941 -19.881 1.00 25.39 197 VAL B C 1
ATOM 2478 O O . VAL B 1 105 ? -28.581 2.079 -20.254 1.00 28.74 197 VAL B O 1
ATOM 2482 N N . TRP B 1 106 ? -27.237 0.824 -18.902 1.00 24.62 198 TRP B N 1
ATOM 2483 C CA . TRP B 1 106 ? -26.756 2.027 -18.208 1.00 26.25 198 TRP B CA 1
ATOM 2484 C C . TRP B 1 106 ? -26.151 3.014 -19.169 1.00 28.67 198 TRP B C 1
ATOM 2485 O O . TRP B 1 106 ? -26.428 4.216 -19.119 1.00 31.41 198 TRP B O 1
ATOM 2496 N N . THR B 1 107 ? -25.343 2.527 -20.128 1.00 29.47 199 THR B N 1
ATOM 2497 C CA . THR B 1 107 ? -24.792 3.404 -21.101 1.00 31.04 199 THR B CA 1
ATOM 2498 C C . THR B 1 107 ? -25.735 3.940 -22.092 1.00 25.19 199 THR B C 1
ATOM 2499 O O . THR B 1 107 ? -25.723 5.132 -22.346 1.00 35.67 199 THR B O 1
ATOM 2503 N N . GLU B 1 108 ? -26.575 3.074 -22.680 1.00 27.26 200 GLU B N 1
ATOM 2504 C CA . GLU B 1 108 ? -27.531 3.524 -23.687 1.00 26.81 200 GLU B CA 1
ATOM 2505 C C . GLU B 1 108 ? -28.556 4.514 -23.106 1.00 34.39 200 GLU B C 1
ATOM 2506 O O . GLU B 1 108 ? -29.144 5.251 -23.901 1.00 38.26 200 GLU B O 1
ATOM 2512 N N . SER B 1 109 ? -28.780 4.437 -21.783 1.00 31.25 201 SER B N 1
ATOM 2513 C CA . SER B 1 109 ? -29.709 5.358 -20.980 1.00 37.13 201 SER B CA 1
ATOM 2514 C C . SER B 1 109 ? -29.315 6.828 -21.098 1.00 42.06 201 SER B C 1
ATOM 2515 O O . SER B 1 109 ? -30.171 7.717 -21.295 1.00 44.56 201 SER B O 1
ATOM 2518 N N . THR B 1 110 ? -28.016 7.052 -21.000 1.00 38.39 202 THR B N 1
ATOM 2519 C CA . THR B 1 110 ? -27.394 8.360 -21.137 1.00 49.22 202 THR B CA 1
ATOM 2520 C C . THR B 1 110 ? -27.447 8.952 -22.534 1.00 50.50 202 THR B C 1
ATOM 2521 O O . THR B 1 110 ? -26.850 10.036 -22.760 1.00 48.91 202 THR B O 1
ATOM 2525 N N . LEU B 1 111 ? -28.127 8.268 -23.453 1.00 48.91 203 LEU B N 1
ATOM 2526 C CA . LEU B 1 111 ? -28.257 8.702 -24.864 1.00 48.08 203 LEU B CA 1
ATOM 2527 C C . LEU B 1 111 ? -29.673 8.532 -25.482 1.00 57.23 203 LEU B C 1
ATOM 2528 O O . LEU B 1 111 ? -30.048 9.278 -26.380 1.00 47.26 203 LEU B O 1
ATOM 2533 N N . ASN B 1 112 ? -30.463 7.565 -24.999 1.00 44.92 204 ASN B N 1
ATOM 2534 C CA . ASN B 1 112 ? -31.773 7.192 -25.590 1.00 38.15 204 ASN B CA 1
ATOM 2535 C C . ASN B 1 112 ? -32.889 7.374 -24.519 1.00 42.29 204 ASN B C 1
ATOM 2536 O O . ASN B 1 112 ? -32.761 6.780 -23.469 1.00 34.67 204 ASN B O 1
ATOM 2541 N N . PRO B 1 113 ? -33.957 8.180 -24.787 1.00 45.78 205 PRO B N 1
ATOM 2542 C CA . PRO B 1 113 ? -34.981 8.415 -23.754 1.00 39.72 205 PRO B CA 1
ATOM 2543 C C . PRO B 1 113 ? -35.926 7.295 -23.442 1.00 34.20 205 PRO B C 1
ATOM 2544 O O . PRO B 1 113 ? -36.269 7.177 -22.291 1.00 43.11 205 PRO B O 1
ATOM 2548 N N . LYS B 1 114 ? -36.347 6.495 -24.436 1.00 31.17 206 LYS B N 1
ATOM 2549 C CA . LYS B 1 114 ? -37.286 5.422 -24.169 1.00 36.03 206 LYS B CA 1
ATOM 2550 C C . LYS B 1 114 ? -36.575 4.370 -23.283 1.00 31.90 206 LYS B C 1
ATOM 2551 O O . LYS B 1 114 ? -37.169 3.786 -22.419 1.00 28.24 206 LYS B O 1
ATOM 2557 N N . ILE B 1 115 ? -35.296 4.148 -23.529 1.00 34.86 207 ILE B N 1
ATOM 2558 C CA . ILE B 1 115 ? -34.542 3.221 -22.748 1.00 29.33 207 ILE B CA 1
ATOM 2559 C C . ILE B 1 115 ? -34.295 3.816 -21.348 1.00 31.24 207 ILE B C 1
ATOM 2560 O O . ILE B 1 115 ? -3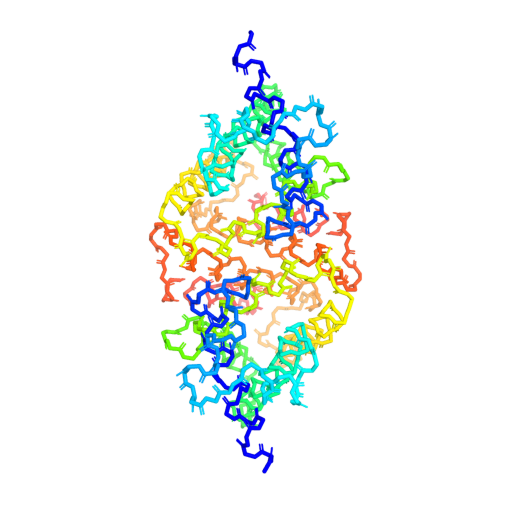4.384 3.103 -20.361 1.00 26.29 207 ILE B O 1
ATOM 2565 N N . ARG B 1 116 ? -33.969 5.083 -21.252 1.00 31.24 208 ARG B N 1
ATOM 2566 C CA . ARG B 1 116 ? -33.761 5.698 -19.933 1.00 31.91 208 ARG B CA 1
ATOM 2567 C C . ARG B 1 116 ? -35.014 5.606 -19.069 1.00 27.54 208 ARG B C 1
ATOM 2568 O O . ARG B 1 116 ? -34.911 5.309 -17.852 1.00 24.98 208 ARG B O 1
ATOM 2576 N N . ASP B 1 117 ? -36.169 5.796 -19.706 1.00 29.60 209 ASP B N 1
ATOM 2577 C CA . ASP B 1 117 ? -37.524 5.746 -19.071 1.00 29.68 209 ASP B CA 1
ATOM 2578 C C . ASP B 1 117 ? -37.823 4.370 -18.563 1.00 32.13 209 ASP B C 1
ATOM 2579 O O . ASP B 1 117 ? -38.251 4.193 -17.418 1.00 30.20 209 ASP B O 1
ATOM 2584 N N . LEU B 1 118 ? -37.537 3.363 -19.379 1.00 27.57 210 LEU B N 1
ATOM 2585 C CA . LEU B 1 118 ? -37.729 1.982 -19.037 1.00 31.19 210 LEU B CA 1
ATOM 2586 C C . LEU B 1 118 ? -36.818 1.631 -17.853 1.00 28.98 210 LEU B C 1
ATOM 2587 O O . LEU B 1 118 ? -37.278 1.017 -16.900 1.00 28.29 210 LEU B O 1
ATOM 2592 N N . TYR B 1 119 ? -35.558 2.047 -17.913 1.00 27.25 211 TYR B N 1
ATOM 2593 C CA . TYR B 1 119 ? -34.586 1.705 -16.841 1.00 27.86 211 TYR B CA 1
ATOM 2594 C C . TYR B 1 119 ? -34.983 2.357 -15.528 1.00 27.17 211 TYR B C 1
ATOM 2595 O O . TYR B 1 119 ? -35.043 1.690 -14.539 1.00 25.22 211 TYR B O 1
ATOM 2604 N N . ASN B 1 120 ? -35.336 3.621 -15.560 1.00 30.03 212 ASN B N 1
ATOM 2605 C CA . ASN B 1 120 ? -35.749 4.338 -14.348 1.00 27.32 212 ASN B CA 1
ATOM 2606 C C . ASN B 1 120 ? -37.019 3.739 -13.748 1.00 26.29 212 ASN B C 1
ATOM 2607 O O . ASN B 1 120 ? -37.053 3.656 -12.542 1.00 27.20 212 ASN B O 1
ATOM 2612 N N . ASP B 1 121 ? -38.038 3.395 -14.535 1.00 26.12 213 ASP B N 1
ATOM 2613 C CA . ASP B 1 121 ? -39.257 2.751 -13.943 1.00 31.17 213 ASP B CA 1
ATOM 2614 C C . ASP B 1 121 ? -38.886 1.384 -13.315 1.00 29.43 213 ASP B C 1
ATOM 2615 O O . ASP B 1 121 ? -39.354 0.938 -12.239 1.00 30.35 213 ASP B O 1
ATOM 2620 N N . ALA B 1 122 ? -37.997 0.679 -13.957 1.00 25.29 214 ALA B N 1
ATOM 2621 C CA . ALA B 1 122 ? -37.600 -0.606 -13.434 1.00 25.93 214 ALA B CA 1
ATOM 2622 C C . ALA B 1 122 ? -36.811 -0.484 -12.161 1.00 27.68 214 ALA B C 1
ATOM 2623 O O . ALA B 1 122 ? -37.074 -1.229 -11.165 1.00 25.65 214 ALA B O 1
ATOM 2625 N N . TYR B 1 123 ? -35.842 0.430 -12.166 1.00 25.80 215 TYR B N 1
ATOM 2626 C CA . TYR B 1 123 ? -34.964 0.643 -11.026 1.00 28.97 215 TYR B CA 1
ATOM 2627 C C . TYR B 1 123 ? -35.781 1.171 -9.871 1.00 27.42 215 TYR B C 1
ATOM 2628 O O . TYR B 1 123 ? -35.620 0.665 -8.786 1.00 25.56 215 TYR B O 1
ATOM 2637 N N . ASP B 1 124 ? -36.722 2.083 -10.149 1.00 25.66 216 ASP B N 1
ATOM 2638 C CA . ASP B 1 124 ? -37.517 2.647 -9.080 1.00 28.74 216 ASP B CA 1
ATOM 2639 C C . ASP B 1 124 ? -38.296 1.533 -8.442 1.00 26.51 216 ASP B C 1
ATOM 2640 O O . ASP B 1 124 ? -38.455 1.515 -7.233 1.00 27.06 216 ASP B O 1
ATOM 2645 N N . ARG B 1 125 ? -38.886 0.623 -9.234 1.00 26.42 217 ARG B N 1
ATOM 2646 C CA . ARG B 1 125 ? -39.681 -0.480 -8.574 1.00 24.04 217 ARG B CA 1
ATOM 2647 C C . ARG B 1 125 ? -38.869 -1.290 -7.614 1.00 30.41 217 ARG B C 1
ATOM 2648 O O . ARG B 1 125 ? -39.321 -1.671 -6.543 1.00 28.83 217 ARG B O 1
ATOM 2656 N N . TRP B 1 126 ? -37.698 -1.678 -8.062 1.00 29.06 218 TRP B N 1
ATOM 2657 C CA . TRP B 1 126 ? -36.740 -2.437 -7.284 1.00 30.64 218 TRP B CA 1
ATOM 2658 C C . TRP B 1 126 ? -36.253 -1.700 -6.030 1.00 28.32 218 TRP B C 1
ATOM 2659 O O . TRP B 1 126 ? -36.264 -2.256 -4.924 1.00 30.20 218 TRP B O 1
ATOM 2670 N N . TYR B 1 127 ? -35.877 -0.454 -6.201 1.00 27.56 219 TYR B N 1
ATOM 2671 C CA . TYR B 1 127 ? -35.439 0.428 -5.142 1.00 29.89 219 TYR B CA 1
ATOM 2672 C C . TYR B 1 127 ? -36.582 0.570 -4.035 1.00 28.41 219 TYR B C 1
ATOM 2673 O O . TYR B 1 127 ? -36.317 0.481 -2.851 1.00 24.28 219 TYR B O 1
ATOM 2682 N N . GLN B 1 128 ? -37.815 0.807 -4.432 1.00 24.68 220 GLN B N 1
ATOM 2683 C CA . GLN B 1 128 ? -38.885 0.887 -3.477 1.00 27.65 220 GLN B CA 1
ATOM 2684 C C . GLN B 1 128 ? -39.092 -0.428 -2.749 1.00 25.66 220 GLN B C 1
ATOM 2685 O O . GLN B 1 128 ? -39.510 -0.406 -1.612 1.00 28.97 220 GLN B O 1
ATOM 2691 N N . THR B 1 129 ? -38.942 -1.568 -3.446 1.00 24.47 221 THR B N 1
ATOM 2692 C CA . THR B 1 129 ? -38.989 -2.812 -2.817 1.00 25.86 221 THR B CA 1
ATOM 2693 C C . THR B 1 129 ? -37.973 -2.902 -1.699 1.00 28.20 221 THR B C 1
ATOM 2694 O O . THR B 1 129 ? -38.321 -3.422 -0.629 1.00 27.37 221 THR B O 1
ATOM 2698 N N . ILE B 1 130 ? -36.709 -2.517 -1.960 1.00 24.94 222 ILE B N 1
ATOM 2699 C CA . ILE B 1 130 ? -35.690 -2.616 -0.958 1.00 28.24 222 ILE B CA 1
ATOM 2700 C C . ILE B 1 130 ? -36.070 -1.704 0.206 1.00 27.31 222 ILE B C 1
ATOM 2701 O O . ILE B 1 130 ? -35.993 -2.092 1.385 1.00 24.96 222 ILE B O 1
ATOM 2706 N N . ALA B 1 131 ? -36.521 -0.491 -0.114 1.00 27.92 223 ALA B N 1
ATOM 2707 C CA . ALA B 1 131 ? -36.915 0.439 0.918 1.00 23.35 223 ALA B CA 1
ATOM 2708 C C . ALA B 1 131 ? -37.972 -0.071 1.832 1.00 31.77 223 ALA B C 1
ATOM 2709 O O . ALA B 1 131 ? -37.813 -0.082 3.087 1.00 30.72 223 ALA B O 1
ATOM 2719 N N . THR B 1 133 ? -38.964 -3.226 2.334 1.00 31.16 225 THR B N 1
ATOM 2720 C CA . THR B 1 133 ? -38.422 -4.289 3.142 1.00 27.92 225 THR B CA 1
ATOM 2721 C C . THR B 1 133 ? -37.613 -3.825 4.358 1.00 30.34 225 THR B C 1
ATOM 2722 O O . THR B 1 133 ? -37.713 -4.425 5.438 1.00 31.75 225 THR B O 1
ATOM 2726 N N . ILE B 1 134 ? -36.829 -2.795 4.182 1.00 28.60 226 ILE B N 1
ATOM 2727 C CA . ILE B 1 134 ? -36.056 -2.222 5.297 1.00 29.85 226 ILE B CA 1
ATOM 2728 C C . ILE B 1 134 ? -37.009 -1.717 6.352 1.00 32.48 226 ILE B C 1
ATOM 2729 O O . ILE B 1 134 ? -36.783 -2.001 7.544 1.00 30.66 226 ILE B O 1
ATOM 2734 N N . ARG B 1 135 ? -38.046 -1.016 5.926 1.00 27.75 227 ARG B N 1
ATOM 2735 C CA . ARG B 1 135 ? -38.993 -0.430 6.839 1.00 33.99 227 ARG B CA 1
ATOM 2736 C C . ARG B 1 135 ? -39.742 -1.515 7.598 1.00 30.63 227 ARG B C 1
ATOM 2737 O O . ARG B 1 135 ? -40.047 -1.393 8.746 1.00 31.59 227 ARG B O 1
ATOM 2745 N N . THR B 1 136 ? -39.993 -2.588 6.916 1.00 31.38 228 THR B N 1
ATOM 2746 C CA . THR B 1 136 ? -40.632 -3.739 7.512 1.00 30.68 228 THR B CA 1
ATOM 2747 C C . THR B 1 136 ? -39.817 -4.307 8.668 1.00 34.72 228 THR B C 1
ATOM 2748 O O . THR B 1 136 ? -40.379 -4.593 9.720 1.00 35.98 228 THR B O 1
ATOM 2752 N N . GLY B 1 137 ? -38.557 -4.564 8.425 1.00 31.29 229 GLY B N 1
ATOM 2753 C CA . GLY B 1 137 ? -37.641 -5.065 9.439 1.00 42.27 229 GLY B CA 1
ATOM 2754 C C . GLY B 1 137 ? -37.505 -4.078 10.591 1.00 38.01 229 GLY B C 1
ATOM 2755 O O . GLY B 1 137 ? -37.338 -4.495 11.739 1.00 38.91 229 GLY B O 1
ATOM 2756 N N . GLN B 1 138 ? -37.567 -2.778 10.285 1.00 32.18 230 GLN B N 1
ATOM 2757 C CA . GLN B 1 138 ? -37.497 -1.719 11.331 1.00 31.56 230 GLN B CA 1
ATOM 2758 C C . GLN B 1 138 ? -38.697 -1.794 12.259 1.00 39.07 230 GLN B C 1
ATOM 2759 O O . GLN B 1 138 ? -38.516 -1.692 13.487 1.00 39.61 230 GLN B O 1
ATOM 2765 N N . LYS B 1 139 ? -39.882 -2.044 11.685 1.00 31.90 231 LYS B N 1
ATOM 2766 C CA . LYS B 1 139 ? -41.145 -2.187 12.413 1.00 38.69 231 LYS B CA 1
ATOM 2767 C C . LYS B 1 139 ? -41.169 -3.490 13.233 1.0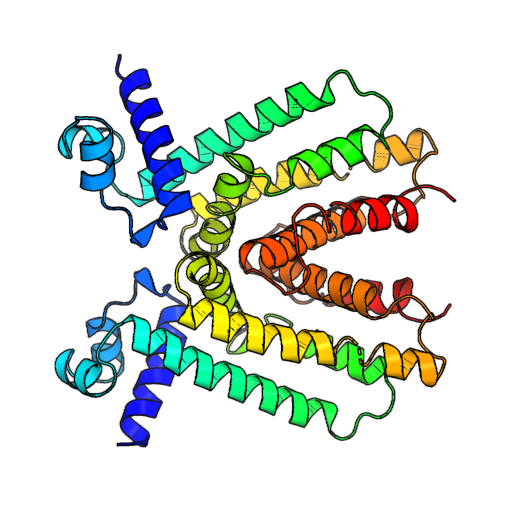0 45.55 231 LYS B C 1
ATOM 2768 O O . LYS B 1 139 ? -41.657 -3.489 14.365 1.00 37.89 231 LYS B O 1
ATOM 2774 N N . GLN B 1 140 ? -40.659 -4.587 12.651 1.00 40.29 232 GLN B N 1
ATOM 2775 C CA . GLN B 1 140 ? -40.577 -5.888 13.333 1.00 46.37 232 GLN B CA 1
ATOM 2776 C C . GLN B 1 140 ? -39.528 -5.855 14.438 1.00 49.12 232 GLN B C 1
ATOM 2777 O O . GLN B 1 140 ? -39.481 -6.780 15.261 1.00 44.01 232 GLN B O 1
ATOM 2783 N N . GLY B 1 141 ? -38.663 -4.834 14.423 1.00 47.68 233 GLY B N 1
ATOM 2784 C CA . GLY B 1 141 ? -37.596 -4.672 15.419 1.00 51.08 233 GLY B CA 1
ATOM 2785 C C . GLY B 1 141 ? -36.242 -5.319 15.133 1.00 52.44 233 GLY B C 1
ATOM 2786 O O . GLY B 1 141 ? -35.384 -5.266 15.983 1.00 51.60 233 GLY B O 1
ATOM 2787 N N . VAL B 1 142 ? -36.036 -5.907 13.948 1.00 47.07 234 VAL B N 1
ATOM 2788 C CA . VAL B 1 142 ? -34.760 -6.603 13.585 1.00 40.40 234 VAL B CA 1
ATOM 2789 C C . VAL B 1 142 ? -33.720 -5.736 12.897 1.00 37.81 234 VAL B C 1
ATOM 2790 O O . VAL B 1 142 ? -32.514 -5.996 12.970 1.00 43.60 234 VAL B O 1
ATOM 2794 N N . PHE B 1 143 ? -34.174 -4.646 12.309 1.00 37.44 235 PHE B N 1
ATOM 2795 C CA . PHE B 1 143 ? -33.286 -3.737 11.663 1.00 30.06 235 PHE B CA 1
ATOM 2796 C C . PHE B 1 143 ? -33.107 -2.385 12.426 1.00 31.59 235 PHE B C 1
ATOM 2797 O O . PHE B 1 143 ? -34.072 -1.858 12.932 1.00 36.35 235 PHE B O 1
ATOM 2805 N N . ARG B 1 144 ? -31.906 -1.809 12.377 1.00 38.44 236 ARG B N 1
ATOM 2806 C CA . ARG B 1 144 ? -31.569 -0.522 13.040 1.00 40.00 236 ARG B CA 1
ATOM 2807 C C . ARG B 1 144 ? -32.460 0.578 12.507 1.00 43.27 236 ARG B C 1
ATOM 2808 O O . ARG B 1 144 ? -32.660 0.645 11.279 1.00 38.15 236 ARG B O 1
ATOM 2816 N N . ASP B 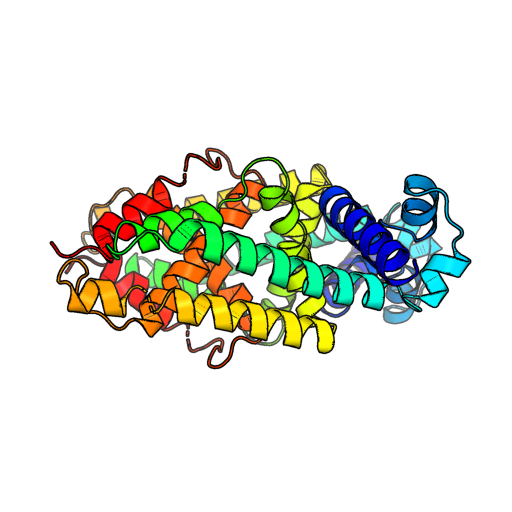1 145 ? -32.956 1.494 13.355 1.00 37.71 237 ASP B N 1
ATOM 2817 C CA . ASP B 1 145 ? -33.864 2.553 12.802 1.00 40.53 237 ASP B CA 1
ATOM 2818 C C . ASP B 1 145 ? -33.068 3.719 12.134 1.00 47.87 237 ASP B C 1
ATOM 2819 O O . ASP B 1 145 ? -32.942 4.817 12.695 1.00 51.82 237 ASP B O 1
ATOM 2824 N N . GLN B 1 146 ? -32.515 3.467 10.943 1.00 38.86 238 GLN B N 1
ATOM 2825 C CA . GLN B 1 146 ? -31.746 4.444 10.158 1.00 43.37 238 GLN B CA 1
ATOM 2826 C C . GLN B 1 146 ? -32.605 4.732 8.886 1.00 38.94 238 GLN B C 1
ATOM 2827 O O . GLN B 1 146 ? -33.308 3.842 8.446 1.00 39.88 238 GLN B O 1
ATOM 2833 N N . ASP B 1 147 ? -32.524 5.942 8.311 1.00 36.20 239 ASP B N 1
ATOM 2834 C CA . ASP B 1 147 ? -33.405 6.332 7.221 1.00 37.20 239 ASP B CA 1
ATOM 2835 C C . ASP B 1 147 ? -33.373 5.264 6.133 1.00 32.44 239 ASP B C 1
ATOM 2836 O O . ASP B 1 147 ? -32.335 5.010 5.513 1.00 32.95 239 ASP B O 1
ATOM 2841 N N . ALA B 1 148 ? -34.515 4.647 5.899 1.00 33.69 240 ALA B N 1
ATOM 2842 C CA . ALA B 1 148 ? -34.552 3.551 4.878 1.00 33.79 240 ALA B CA 1
ATOM 2843 C C . ALA B 1 148 ? -34.198 3.946 3.443 1.00 26.62 240 ALA B C 1
ATOM 2844 O O . ALA B 1 148 ? -33.775 3.057 2.659 1.00 30.03 240 ALA B O 1
ATOM 2846 N N . ASP B 1 149 ? -34.598 5.168 3.001 1.00 28.64 241 ASP B N 1
ATOM 2847 C CA . ASP B 1 149 ? -34.236 5.659 1.658 1.00 30.93 241 ASP B CA 1
ATOM 2848 C C . ASP B 1 149 ? -32.774 5.727 1.487 1.00 32.69 241 ASP B C 1
ATOM 2849 O O . ASP B 1 149 ? -32.278 5.171 0.465 1.00 31.63 241 ASP B O 1
ATOM 2854 N N . GLU B 1 150 ? -32.038 6.291 2.486 1.00 30.01 242 GLU B N 1
ATOM 2855 C CA . GLU B 1 150 ? -30.566 6.354 2.344 1.00 32.56 242 GLU B CA 1
ATOM 2856 C C . GLU B 1 150 ? -29.965 4.950 2.403 1.00 30.59 242 GLU B C 1
ATOM 2857 O O . GLU B 1 150 ? -29.070 4.705 1.646 1.00 27.65 242 GLU B O 1
ATOM 2863 N N . LEU B 1 151 ? -30.426 4.066 3.293 1.00 28.79 243 LEU B N 1
ATOM 2864 C CA . LEU B 1 151 ? -29.908 2.640 3.320 1.00 27.05 243 LEU B CA 1
ATOM 2865 C C . LEU B 1 151 ? -30.183 1.957 1.995 1.00 28.59 243 LEU B C 1
ATOM 2866 O O . LEU B 1 151 ? -29.333 1.200 1.482 1.00 28.39 243 LEU B O 1
ATOM 2871 N N . ALA B 1 152 ? -31.385 2.091 1.445 1.00 28.47 244 ALA B N 1
ATOM 2872 C CA . ALA B 1 152 ? -31.649 1.411 0.185 1.00 27.20 244 ALA B CA 1
ATOM 2873 C C . ALA B 1 152 ? -30.765 1.980 -0.933 1.00 29.99 244 ALA B C 1
ATOM 2874 O O . ALA B 1 152 ? -30.361 1.265 -1.835 1.00 28.29 244 ALA B O 1
ATOM 2876 N N . THR B 1 153 ? -30.552 3.290 -0.898 1.00 27.21 245 THR B N 1
ATOM 2877 C CA . THR B 1 153 ? -29.664 3.930 -1.885 1.00 26.06 245 THR B CA 1
ATOM 2878 C C . THR B 1 153 ? -28.276 3.309 -1.738 1.00 23.07 245 THR B C 1
ATOM 2879 O O . THR B 1 153 ? -27.644 2.934 -2.739 1.00 26.27 245 THR B O 1
ATOM 2883 N N . ARG B 1 154 ? -27.824 3.174 -0.499 1.00 25.22 246 ARG B N 1
ATOM 2884 C CA . ARG B 1 154 ? -26.514 2.580 -0.241 1.00 22.75 246 ARG B CA 1
ATOM 2885 C C . ARG B 1 154 ? -26.387 1.097 -0.731 1.00 25.28 246 ARG B C 1
ATOM 2886 O O . ARG B 1 154 ? -25.394 0.703 -1.371 1.00 23.81 246 ARG B O 1
ATOM 2894 N N . LEU B 1 155 ? -27.353 0.264 -0.342 1.00 26.58 247 LEU B N 1
ATOM 2895 C CA . LEU B 1 155 ? -27.343 -1.126 -0.718 1.00 24.85 247 LEU B CA 1
ATOM 2896 C C . LEU B 1 155 ? -27.506 -1.298 -2.216 1.00 26.11 247 LEU B C 1
ATOM 2897 O O . LEU B 1 155 ? -26.773 -2.118 -2.841 1.00 22.46 247 LEU B O 1
ATOM 2902 N N . SER B 1 156 ? -28.381 -0.525 -2.833 1.00 24.41 248 SER B N 1
ATOM 2903 C CA . SER B 1 156 ? -28.506 -0.656 -4.292 1.00 24.95 248 SER B CA 1
ATOM 2904 C C . SER B 1 156 ? -27.222 -0.294 -5.027 1.00 24.50 248 SER B C 1
ATOM 2905 O O . SER B 1 156 ? -26.771 -0.956 -5.978 1.00 23.15 248 SER B O 1
ATOM 2908 N N . ALA B 1 157 ? -26.649 0.823 -4.620 1.00 24.98 249 ALA B N 1
ATOM 2909 C CA . ALA B 1 157 ? -25.359 1.199 -5.206 1.00 27.86 249 ALA B CA 1
ATOM 2910 C C . ALA B 1 157 ? -24.263 0.159 -4.988 1.00 26.14 249 ALA B C 1
ATOM 2911 O O . ALA B 1 157 ? -23.455 -0.149 -5.960 1.00 23.78 249 ALA B O 1
ATOM 2913 N N . LEU B 1 158 ? -24.188 -0.397 -3.773 1.00 25.13 250 LEU B N 1
ATOM 2914 C CA . LEU B 1 158 ? -23.210 -1.406 -3.466 1.00 25.31 250 LEU B CA 1
ATOM 2915 C C . LEU B 1 158 ? -23.357 -2.658 -4.338 1.00 23.52 250 LEU B C 1
ATOM 2916 O O . LEU B 1 158 ? -22.381 -3.220 -4.780 1.00 23.41 250 LEU B O 1
ATOM 2921 N N . ILE B 1 159 ? -24.598 -3.041 -4.583 1.00 22.90 251 ILE B N 1
ATOM 2922 C CA . ILE B 1 159 ? -24.917 -4.189 -5.422 1.00 24.23 251 ILE B CA 1
ATOM 2923 C C . ILE B 1 159 ? -24.374 -3.950 -6.818 1.00 21.39 251 ILE B C 1
ATOM 2924 O O . ILE B 1 159 ? -23.684 -4.873 -7.349 1.00 21.74 251 ILE B O 1
ATOM 2929 N N . ASP B 1 160 ? -24.724 -2.807 -7.426 1.00 19.60 252 ASP B N 1
ATOM 2930 C CA . ASP B 1 160 ? -24.260 -2.466 -8.790 1.00 20.61 252 ASP B CA 1
ATOM 2931 C C . ASP B 1 160 ? -22.749 -2.449 -8.888 1.00 21.89 252 ASP B C 1
ATOM 2932 O O . ASP B 1 160 ? -22.154 -3.026 -9.765 1.00 23.44 252 ASP B O 1
ATOM 2937 N N . GLY B 1 161 ? -22.129 -1.812 -7.899 1.00 23.52 253 GLY B N 1
ATOM 2938 C CA . GLY B 1 161 ? -20.688 -1.709 -7.922 1.00 24.59 253 GLY B CA 1
ATOM 2939 C C . GLY B 1 161 ? -19.981 -3.040 -7.834 1.00 22.81 253 GLY B C 1
ATOM 2940 O O . GLY B 1 161 ? -18.922 -3.256 -8.462 1.00 23.44 253 GLY B O 1
ATOM 2941 N N . LEU B 1 162 ? -20.395 -3.881 -6.903 1.00 24.49 254 LEU B N 1
ATOM 2942 C CA . LEU B 1 162 ? -19.848 -5.226 -6.798 1.00 23.56 254 LEU B CA 1
ATOM 2943 C C . LEU B 1 162 ? -20.079 -6.099 -8.027 1.00 27.69 254 LEU B C 1
ATOM 2944 O O . LEU B 1 162 ? -19.231 -6.869 -8.433 1.00 24.25 254 LEU B O 1
ATOM 2949 N N . GLY B 1 163 ? -21.241 -5.960 -8.670 1.00 23.50 255 GLY B N 1
ATOM 2950 C CA . GLY B 1 163 ? -21.525 -6.697 -9.887 1.00 25.62 255 GLY B CA 1
ATOM 2951 C C . GLY B 1 163 ? -20.564 -6.370 -11.009 1.00 23.32 255 GLY B C 1
ATOM 2952 O O . GLY B 1 163 ? -20.069 -7.231 -11.742 1.00 23.84 255 GLY B O 1
ATOM 2953 N N . ILE B 1 164 ? -20.225 -5.098 -11.051 1.00 24.28 256 ILE B N 1
ATOM 2954 C CA . ILE B 1 164 ? -19.267 -4.657 -12.000 1.00 21.42 256 ILE B CA 1
ATOM 2955 C C . ILE B 1 164 ? -17.897 -5.293 -11.757 1.00 24.16 256 ILE B C 1
ATOM 2956 O O . ILE B 1 164 ? -17.215 -5.748 -12.707 1.00 26.62 256 ILE B O 1
ATOM 2961 N N . GLN B 1 165 ? -17.489 -5.295 -10.509 1.00 26.17 257 GLN B N 1
ATOM 2962 C CA . GLN B 1 165 ? -16.190 -5.904 -10.119 1.00 28.57 257 GLN B CA 1
ATOM 2963 C C . GLN B 1 165 ? -16.176 -7.402 -10.570 1.00 31.82 257 GLN B C 1
ATOM 2964 O O . GLN B 1 165 ? -15.185 -7.900 -11.130 1.00 33.00 257 GLN B O 1
ATOM 2970 N N . VAL B 1 166 ? -17.277 -8.113 -10.366 1.00 30.40 258 VAL B N 1
ATOM 2971 C CA . VAL B 1 166 ? -17.436 -9.492 -10.823 1.00 28.00 258 VAL B CA 1
ATOM 2972 C C . VAL B 1 166 ? -17.322 -9.612 -12.325 1.00 33.48 258 VAL B C 1
ATOM 2973 O O . VAL B 1 166 ? -16.450 -10.346 -12.839 1.00 25.12 258 VAL B O 1
ATOM 2977 N N . LEU B 1 167 ? -18.140 -8.841 -13.046 1.00 27.44 259 LEU B N 1
ATOM 2978 C CA . LEU B 1 167 ? -18.179 -8.953 -14.499 1.00 34.40 259 LEU B CA 1
ATOM 2979 C C . LEU B 1 167 ? -16.956 -8.520 -15.220 1.00 27.04 259 LEU B C 1
ATOM 2980 O O . LEU B 1 167 ? -16.642 -9.101 -16.289 1.00 31.15 259 LEU B O 1
ATOM 2985 N N . THR B 1 168 ? -16.249 -7.566 -14.658 1.00 30.96 260 THR B N 1
ATOM 2986 C CA . THR B 1 168 ? -14.993 -7.077 -15.241 1.00 31.17 260 THR B CA 1
ATOM 2987 C C . THR B 1 168 ? -13.725 -7.820 -14.778 1.00 38.31 260 THR B C 1
ATOM 2988 O O . THR B 1 168 ? -12.597 -7.552 -15.215 1.00 36.17 260 THR B O 1
ATOM 2992 N N . GLY B 1 169 ? -13.876 -8.779 -13.888 1.00 34.32 261 GLY B N 1
ATOM 2993 C CA . GLY B 1 169 ? -12.713 -9.574 -13.547 1.00 36.52 261 GLY B CA 1
ATOM 2994 C C . GLY B 1 169 ? -11.785 -9.041 -12.490 1.00 37.80 261 GLY B C 1
ATOM 2995 O O . GLY B 1 169 ? -10.601 -9.337 -12.528 1.00 35.76 261 GLY B O 1
ATOM 2996 N N . LYS B 1 170 ? -12.283 -8.262 -11.532 1.00 34.35 262 LYS B N 1
ATOM 2997 C CA . LYS B 1 170 ? -11.384 -7.776 -10.462 1.00 35.65 262 LYS B CA 1
ATOM 2998 C C . LYS B 1 170 ? -10.734 -8.963 -9.776 1.00 42.75 262 LYS B C 1
ATOM 2999 O O . LYS B 1 170 ? -11.356 -10.043 -9.540 1.00 35.63 262 LYS B O 1
ATOM 3005 N N . ARG B 1 171 ? -9.467 -8.782 -9.448 1.00 42.30 263 ARG B N 1
ATOM 3006 C CA . ARG B 1 171 ? -8.722 -9.905 -8.859 1.00 44.80 263 ARG B CA 1
ATOM 3007 C C . ARG B 1 171 ? -9.285 -10.232 -7.519 1.00 37.02 263 ARG B C 1
ATOM 3008 O O . ARG B 1 171 ? -9.508 -9.335 -6.740 1.00 36.62 263 ARG B O 1
ATOM 3016 N N . GLY B 1 172 ? -9.623 -11.507 -7.318 1.00 43.12 264 GLY B N 1
ATOM 3017 C CA . GLY B 1 172 ? -10.157 -11.978 -6.032 1.00 45.14 264 GLY B CA 1
ATOM 3018 C C . GLY B 1 172 ? -11.657 -11.856 -5.939 1.00 43.38 264 GLY B C 1
ATOM 3019 O O . GLY B 1 172 ? -12.271 -12.212 -4.958 1.00 39.38 264 GLY B O 1
ATOM 3020 N N . CYS B 1 173 ? -12.273 -11.336 -6.988 1.00 45.36 265 CYS B N 1
ATOM 3021 C CA . CYS B 1 173 ? -13.691 -11.122 -6.969 1.00 37.62 265 CYS B CA 1
ATOM 3022 C C . CYS B 1 173 ? -14.330 -12.402 -7.557 1.00 40.85 265 CYS B C 1
ATOM 3023 O O . CYS B 1 173 ? -13.750 -13.050 -8.403 1.00 45.45 265 CYS B O 1
ATOM 3026 N N . SER B 1 174 ? -15.510 -12.770 -7.055 1.00 39.97 266 SER B N 1
ATOM 3027 C CA . SER B 1 174 ? -16.304 -13.931 -7.497 1.00 32.02 266 SER B CA 1
ATOM 3028 C C . SER B 1 174 ? -17.715 -13.675 -7.001 1.00 26.75 266 SER B C 1
ATOM 3029 O O . SER B 1 174 ? -17.959 -12.795 -6.152 1.00 29.42 266 SER B O 1
ATOM 3032 N N . VAL B 1 175 ? -18.647 -14.398 -7.581 1.00 30.96 267 VAL B N 1
ATOM 3033 C CA . VAL B 1 175 ? -19.991 -14.331 -7.142 1.00 30.98 267 VAL B CA 1
ATOM 3034 C C . VAL B 1 175 ? -20.099 -14.624 -5.647 1.00 28.35 267 VAL B C 1
ATOM 3035 O O . VAL B 1 175 ? -20.801 -13.893 -4.909 1.00 28.15 267 VAL B O 1
ATOM 3039 N N . ASP B 1 176 ? -19.329 -15.588 -5.123 1.00 29.97 268 ASP B N 1
ATOM 3040 C CA . ASP B 1 176 ? -19.461 -15.856 -3.652 1.00 31.92 268 ASP B CA 1
ATOM 3041 C C . ASP B 1 176 ? -18.908 -14.782 -2.780 1.00 31.88 268 ASP B C 1
ATOM 3042 O O . ASP B 1 176 ? -19.456 -14.485 -1.703 1.00 29.62 268 ASP B O 1
ATOM 3047 N N . HIS B 1 177 ? -17.809 -14.176 -3.221 1.00 28.37 269 HIS B N 1
ATOM 3048 C CA . HIS B 1 177 ? -17.254 -13.033 -2.488 1.00 30.86 269 HIS B CA 1
ATOM 3049 C C . HIS B 1 177 ? -18.187 -11.809 -2.441 1.00 29.42 269 HIS B C 1
ATOM 3050 O O . HIS B 1 177 ? -18.349 -11.163 -1.415 1.00 27.44 269 HIS B O 1
ATOM 3065 N N . ARG B 1 179 ? -21.403 -12.131 -2.585 1.00 22.92 271 ARG B N 1
ATOM 3066 C CA . ARG B 1 179 ? -22.486 -12.512 -1.673 1.00 30.02 271 ARG B CA 1
ATOM 3067 C C . ARG B 1 179 ? -22.142 -12.263 -0.233 1.00 27.63 271 ARG B C 1
ATOM 3068 O O . ARG B 1 179 ? -22.936 -11.752 0.577 1.00 24.83 271 ARG B O 1
ATOM 3076 N N . GLN B 1 180 ? -20.894 -12.609 0.121 1.00 27.86 272 GLN B N 1
ATOM 3077 C CA . GLN B 1 180 ? -20.460 -12.450 1.462 1.00 30.79 272 GLN B CA 1
ATOM 3078 C C . GLN B 1 180 ? -20.358 -10.990 1.838 1.00 30.02 272 GLN B C 1
ATOM 3079 O O . GLN B 1 180 ? -20.726 -10.647 2.966 1.00 29.23 272 GLN B O 1
ATOM 3085 N N . HIS B 1 181 ? -19.795 -10.174 0.936 1.00 25.99 273 HIS B N 1
ATOM 3086 C CA . HIS B 1 181 ? -19.711 -8.792 1.169 1.00 29.96 273 HIS B CA 1
ATOM 3087 C C . HIS B 1 181 ? -21.099 -8.181 1.486 1.00 25.04 273 HIS B C 1
ATOM 3088 O O . HIS B 1 181 ? -21.229 -7.364 2.413 1.00 28.32 273 HIS B O 1
ATOM 3095 N N . LEU B 1 182 ? -22.083 -8.448 0.618 1.00 23.49 274 LEU B N 1
ATOM 3096 C CA . LEU B 1 182 ? -23.440 -7.986 0.834 1.00 26.60 274 LEU B CA 1
ATOM 3097 C C . LEU B 1 182 ? -24.106 -8.500 2.147 1.00 26.86 274 LEU B C 1
ATOM 3098 O O . LEU B 1 182 ? -24.640 -7.709 2.927 1.00 30.29 274 LEU B O 1
ATOM 3103 N N . ASN B 1 183 ? -24.052 -9.812 2.397 1.00 25.77 275 ASN B N 1
ATOM 3104 C CA . ASN B 1 183 ? -24.514 -10.323 3.644 1.00 30.96 275 ASN B CA 1
ATOM 3105 C C . ASN B 1 183 ? -23.838 -9.632 4.859 1.00 30.07 275 ASN B C 1
ATOM 3106 O O . ASN B 1 183 ? -24.525 -9.350 5.845 1.00 30.36 275 ASN B O 1
ATOM 3111 N N . ASP B 1 184 ? -22.525 -9.373 4.783 1.00 29.61 276 ASP B N 1
ATOM 3112 C CA . ASP B 1 184 ? -21.835 -8.703 5.848 1.00 31.78 276 ASP B CA 1
ATOM 3113 C C . ASP B 1 184 ? -22.377 -7.298 5.989 1.00 30.52 276 ASP B C 1
ATOM 3114 O O . ASP B 1 184 ? -22.566 -6.813 7.134 1.00 28.92 276 ASP B O 1
ATOM 3119 N N . PHE B 1 185 ? -22.638 -6.621 4.856 1.00 28.47 277 PHE B N 1
ATOM 3120 C CA . PHE B 1 185 ? -23.243 -5.302 4.911 1.00 28.90 277 PHE B CA 1
ATOM 3121 C C . PHE B 1 185 ? -24.592 -5.356 5.654 1.00 23.93 277 PHE B C 1
ATOM 3122 O O . PHE B 1 185 ? -24.856 -4.489 6.508 1.00 31.77 277 PHE B O 1
ATOM 3130 N N . ILE B 1 186 ? -25.445 -6.287 5.256 1.00 26.35 278 ILE B N 1
ATOM 3131 C CA . ILE B 1 186 ? -26.780 -6.459 5.901 1.00 31.18 278 ILE B CA 1
ATOM 3132 C C . ILE B 1 186 ? -26.605 -6.757 7.430 1.00 28.37 278 ILE B C 1
ATOM 3133 O O . ILE B 1 186 ? -27.139 -6.020 8.308 1.00 30.10 278 ILE B O 1
ATOM 3138 N N . GLU B 1 187 ? -25.797 -7.762 7.710 1.00 30.76 279 GLU B N 1
ATOM 3139 C CA . GLU B 1 187 ? -25.547 -8.185 9.135 1.00 33.57 279 GLU B CA 1
ATOM 3140 C C . GLU B 1 187 ? -24.882 -7.116 10.047 1.00 36.36 279 GLU B C 1
ATOM 3141 O O . GLU B 1 187 ? -25.292 -6.964 11.243 1.00 35.87 279 GLU B O 1
ATOM 3147 N N . HIS B 1 188 ? -23.939 -6.351 9.507 1.00 34.07 280 HIS B N 1
ATOM 3148 C CA . HIS B 1 188 ? -23.242 -5.367 10.314 1.00 30.39 280 HIS B CA 1
ATOM 3149 C C . HIS B 1 188 ? -23.689 -3.958 10.148 1.00 39.05 280 HIS B C 1
ATOM 3150 O O . HIS B 1 188 ? -23.086 -3.125 10.789 1.00 37.42 280 HIS B O 1
ATOM 3157 N N . ASN B 1 189 ? -24.569 -3.659 9.170 1.00 31.13 281 ASN B N 1
ATOM 3158 C CA . ASN B 1 189 ? -25.009 -2.276 8.934 1.00 33.30 281 ASN B CA 1
ATOM 3159 C C . ASN B 1 189 ? -26.473 -2.075 8.970 1.00 44.64 281 ASN B C 1
ATOM 3160 O O . ASN B 1 189 ? -26.960 -0.950 9.213 1.00 47.57 281 ASN B O 1
ATOM 3165 N N . ILE B 1 190 ? -27.193 -3.135 8.674 1.00 36.07 282 ILE B N 1
ATOM 3166 C CA . ILE B 1 190 ? -28.636 -3.050 8.689 1.00 28.58 282 ILE B CA 1
ATOM 3167 C C . ILE B 1 190 ? -29.264 -3.668 9.915 1.00 33.65 282 ILE B C 1
ATOM 3168 O O . ILE B 1 190 ? -30.071 -3.047 10.610 1.00 35.68 282 ILE B O 1
ATOM 3173 N N . VAL B 1 191 ? -28.915 -4.922 10.203 1.00 36.23 283 VAL B N 1
ATOM 3174 C CA . VAL B 1 191 ? -29.375 -5.564 11.385 1.00 32.74 283 VAL B CA 1
ATOM 3175 C C . VAL B 1 191 ? -28.989 -4.824 12.683 1.00 34.39 283 VAL B C 1
ATOM 3176 O O . VAL B 1 191 ? -27.843 -4.441 12.896 1.00 43.67 283 VAL B O 1
ATOM 3180 N N . GLU B 1 192 ? -29.940 -4.763 13.581 1.00 42.09 284 GLU B N 1
ATOM 3181 C CA . GLU B 1 192 ? -29.805 -4.103 14.901 1.00 47.64 284 GLU B CA 1
ATOM 3182 C C . GLU B 1 192 ? -28.847 -4.915 15.819 1.00 50.02 284 GLU B C 1
ATOM 3183 O O . GLU B 1 192 ? -29.140 -6.043 16.085 1.00 38.83 284 GLU B O 1
ATOM 3189 N N . ARG B 1 193 ? -27.773 -4.334 16.348 1.00 55.91 285 ARG B N 1
ATOM 3190 C CA . ARG B 1 193 ? -26.846 -5.115 17.194 1.00 60.91 285 ARG B CA 1
ATOM 3191 C C . ARG B 1 193 ? -27.580 -5.889 18.306 1.00 56.03 285 ARG B C 1
ATOM 3192 O O . ARG B 1 193 ? -28.543 -5.396 18.889 1.00 63.93 285 ARG B O 1
#

Foldseek 3Di:
DLVVVLVLLLVQLLQCCLPPNLVRDDLVNSCVVVVHDSVSVCVVAVDSVSSLLVSLVVVLVVLVVVLCVQPVVPDQLLVNLLVLLVSQQLDPDPNVSVLSSVVNLVVVLVPDVSSVVVVVVSLVVSLVVQLSLVSNVVVVFWDDDRSNVVSVVLVVVSNVLNCCQVVPPPPRHSVVSVVSNVCCVPVTTDD/DVVVLVLLLVQLLQCCLPPNLVPQDLVNSCVVPPHDSVVSCVVPVDSVSSLLVSLVVVLVVLVVVLCVQCVPDQALLVNLLSLLVSQQCDPDPNVSVLSSVVNLVVVLVPDPSSVVSVVVSVVVSLVVQLSLVSNVVVPFWDPDNSNVVSVVLVVVSNVLNCCQVVPPPPRHSVVSVVSNCCCVVPTTDD

Solvent-accessible surface area: 17971 Å² total

B-factor: mean 38.87, std 12.75, range [19.52, 110.4]